Protein AF-0000000076607672 (afdb_homodimer)

Sequence (686 aa):
MKILNREIGEGFKPLIIAEIGINHEGSLSVAKEMVDAAHRAGVEVVKHQTHIVEDEMAPAAKNVIPGNADVSIYEIMERCALNEADELALKDYVESKGMIFISTPFSRAAADRLMRMNVPAFKIGSGECNNYPLLEHISAFGKPVILSTGMNTIESIKKAVAIFEKFKVDYALLHTTNLYPTPNHLVRLGAMTEMASHFPGIPFGLSDHTLTNHACLGAVALGASILERHFTDHKERTGPDIVCSMDEKECKELIEGANIIFEQRGGKKEPAKEEQVTIDFAFATVCSIKEIKKGEKFTMENIWVKRPGTGEILAEKFNEVLGTTAARNIETGEQLSYKDILKMKILNREIGEGFKPLIIAEIGINHEGSLSVAKEMVDAAHRAGVEVVKHQTHIVEDEMAPAAKNVIPGNADVSIYEIMERCALNEADELALKDYVESKGMIFISTPFSRAAADRLMRMNVPAFKIGSGECNNYPLLEHISAFGKPVILSTGMNTIESIKKAVAIFEKFKVDYALLHTTNLYPTPNHLVRLGAMTEMASHFPGIPFGLSDHTLTNHACLGAVALGASILERHFTDHKERTGPDIVCSMDEKECKELIEGANIIFEQRGGKKEPAKEEQVTIDFAFATVCSIKEIKKGEKFTMENIWVKRPGTGEILAEKFNEVLGTTAARNIETGEQLSYKDILK

Structure (mmCIF, N/CA/C/O backbone):
data_AF-0000000076607672-model_v1
#
loop_
_entity.id
_entity.type
_entity.pdbx_description
1 polymer 'N-acetylneuraminate synthase'
#
loop_
_atom_site.group_PDB
_atom_site.id
_atom_site.type_symbol
_atom_site.label_atom_id
_atom_site.label_alt_id
_atom_site.label_comp_id
_atom_site.label_asym_id
_atom_site.label_entity_id
_atom_site.label_seq_id
_atom_site.pdbx_PDB_ins_code
_atom_site.Cartn_x
_atom_site.Cartn_y
_atom_site.Cartn_z
_atom_site.occupancy
_atom_site.B_iso_or_equiv
_atom_site.auth_seq_id
_atom_site.auth_comp_id
_atom_site.auth_asym_id
_atom_site.auth_atom_id
_atom_site.pdbx_PDB_model_num
ATOM 1 N N . MET A 1 1 ? 17.188 -14.32 -1.329 1 95.81 1 MET A N 1
ATOM 2 C CA . MET A 1 1 ? 17.484 -15.266 -2.395 1 95.81 1 MET A CA 1
ATOM 3 C C . MET A 1 1 ? 18.125 -14.562 -3.59 1 95.81 1 MET A C 1
ATOM 5 O O . MET A 1 1 ? 18.109 -13.328 -3.666 1 95.81 1 MET A O 1
ATOM 9 N N . LYS A 1 2 ? 18.656 -15.266 -4.402 1 96.19 2 LYS A N 1
ATOM 10 C CA . LYS A 1 2 ? 19.312 -14.688 -5.566 1 96.19 2 LYS A CA 1
ATOM 11 C C . LYS A 1 2 ? 19 -15.484 -6.832 1 96.19 2 LYS A C 1
ATOM 13 O O . LYS A 1 2 ? 18.984 -16.719 -6.809 1 96.19 2 LYS A O 1
ATOM 18 N N . ILE A 1 3 ? 18.641 -14.812 -7.863 1 98.25 3 ILE A N 1
ATOM 19 C CA . ILE A 1 3 ? 18.516 -15.383 -9.195 1 98.25 3 ILE A CA 1
ATOM 20 C C . ILE A 1 3 ? 19.516 -14.727 -10.133 1 98.25 3 ILE A C 1
ATOM 22 O O . ILE A 1 3 ? 19.391 -13.539 -10.461 1 98.25 3 ILE A O 1
ATOM 26 N N . LEU A 1 4 ? 20.516 -15.461 -10.469 1 97.44 4 LEU A N 1
ATOM 27 C CA . LEU A 1 4 ? 21.672 -14.883 -11.141 1 97.44 4 LEU A CA 1
ATOM 28 C C . LEU A 1 4 ? 22.266 -13.734 -10.328 1 97.44 4 LEU A C 1
ATOM 30 O O . LEU A 1 4 ? 22.656 -13.922 -9.18 1 97.44 4 LEU A O 1
ATOM 34 N N . ASN A 1 5 ? 22.172 -12.555 -10.82 1 95.81 5 ASN A N 1
ATOM 35 C CA . ASN A 1 5 ? 22.766 -11.438 -10.102 1 95.81 5 ASN A CA 1
ATOM 36 C C . ASN A 1 5 ? 21.703 -10.594 -9.406 1 95.81 5 ASN A C 1
ATOM 38 O O . ASN A 1 5 ? 22.016 -9.586 -8.773 1 95.81 5 ASN A O 1
ATOM 42 N N . ARG A 1 6 ? 20.5 -11.039 -9.438 1 97.81 6 ARG A N 1
ATOM 43 C CA . ARG A 1 6 ? 19.422 -10.25 -8.852 1 97.81 6 ARG A CA 1
ATOM 44 C C . ARG A 1 6 ? 19.141 -10.695 -7.418 1 97.81 6 ARG A C 1
ATOM 46 O O . ARG A 1 6 ? 18.547 -11.758 -7.195 1 97.81 6 ARG A O 1
ATOM 53 N N . GLU A 1 7 ? 19.5 -9.797 -6.445 1 98 7 GLU A N 1
ATOM 54 C CA . GLU A 1 7 ? 19.172 -10.047 -5.043 1 98 7 GLU A CA 1
ATOM 55 C C . GLU A 1 7 ? 17.703 -9.742 -4.754 1 98 7 GLU A C 1
ATOM 57 O O . GLU A 1 7 ? 17.172 -8.727 -5.203 1 98 7 GLU A O 1
ATOM 62 N N . ILE A 1 8 ? 17.031 -10.68 -4.094 1 98.44 8 ILE A N 1
ATOM 63 C CA . ILE A 1 8 ? 15.609 -10.547 -3.805 1 98.44 8 ILE A CA 1
ATOM 64 C C . ILE A 1 8 ? 15.375 -10.641 -2.299 1 98.44 8 ILE A C 1
ATOM 66 O O . ILE A 1 8 ? 15.82 -11.594 -1.651 1 98.44 8 ILE A O 1
ATOM 70 N N . GLY A 1 9 ? 14.719 -9.633 -1.728 1 97.69 9 GLY A N 1
ATOM 71 C CA . GLY A 1 9 ? 14.43 -9.586 -0.302 1 97.69 9 GLY A CA 1
ATOM 72 C C . GLY A 1 9 ? 14.148 -8.188 0.205 1 97.69 9 GLY A C 1
ATOM 73 O O . GLY A 1 9 ? 14.055 -7.242 -0.582 1 97.69 9 GLY A O 1
ATOM 74 N N . GLU A 1 10 ? 13.891 -7.93 1.507 1 92.62 10 GLU A N 1
ATOM 75 C CA . GLU A 1 10 ? 13.438 -6.703 2.152 1 92.62 10 GLU A CA 1
ATOM 76 C C . GLU A 1 10 ? 14.352 -5.531 1.821 1 92.62 10 GLU A C 1
ATOM 78 O O . GLU A 1 10 ? 13.891 -4.402 1.638 1 92.62 10 GLU A O 1
ATOM 83 N N . GLY A 1 11 ? 15.578 -5.676 1.57 1 94.44 11 GLY A N 1
ATOM 84 C CA . GLY A 1 11 ? 16.531 -4.594 1.387 1 94.44 11 GLY A CA 1
ATOM 85 C C . GLY A 1 11 ? 16.797 -4.277 -0.072 1 94.44 11 GLY A C 1
ATOM 86 O O . GLY A 1 11 ? 17.625 -3.406 -0.384 1 94.44 11 GLY A O 1
ATOM 87 N N . PHE A 1 12 ? 15.992 -4.887 -0.965 1 98.06 12 PHE A N 1
ATOM 88 C CA . PHE A 1 12 ? 16.203 -4.695 -2.396 1 98.06 12 PHE A CA 1
ATOM 89 C C . PHE A 1 12 ? 14.906 -4.246 -3.07 1 98.06 12 PHE A C 1
ATOM 91 O O . PHE A 1 12 ? 13.812 -4.535 -2.582 1 98.06 12 PHE A O 1
ATOM 98 N N . LYS A 1 13 ? 15.039 -3.506 -4.184 1 98.31 13 LYS A N 1
ATOM 99 C CA . LYS A 1 13 ? 13.875 -3.109 -4.969 1 98.31 13 LYS A CA 1
ATOM 100 C C . LYS A 1 13 ? 13.016 -4.316 -5.332 1 98.31 13 LYS A C 1
ATOM 102 O O . LYS A 1 13 ? 13.539 -5.387 -5.645 1 98.31 13 LYS A O 1
ATOM 107 N N . PRO A 1 14 ? 11.711 -4.145 -5.273 1 98.81 14 PRO A N 1
ATOM 108 C CA . PRO A 1 14 ? 10.852 -5.277 -5.609 1 98.81 14 PRO A CA 1
ATOM 109 C C . PRO A 1 14 ? 11.086 -5.805 -7.023 1 98.81 14 PRO A C 1
ATOM 111 O O . PRO A 1 14 ? 11.312 -5.02 -7.949 1 98.81 14 PRO A O 1
ATOM 114 N N . LEU A 1 15 ? 11.102 -7.086 -7.121 1 98.81 15 LEU A N 1
ATOM 115 C CA . LEU A 1 15 ? 11.195 -7.734 -8.422 1 98.81 15 LEU A CA 1
ATOM 116 C C . LEU A 1 15 ? 9.82 -7.848 -9.078 1 98.81 15 LEU A C 1
ATOM 118 O O . LEU A 1 15 ? 8.898 -8.414 -8.492 1 98.81 15 LEU A O 1
ATOM 122 N N . ILE A 1 16 ? 9.664 -7.285 -10.25 1 98.81 16 ILE A N 1
ATOM 123 C CA . ILE A 1 16 ? 8.438 -7.402 -11.016 1 98.81 16 ILE A CA 1
ATOM 124 C C . ILE A 1 16 ? 8.602 -8.461 -12.109 1 98.81 16 ILE A C 1
ATOM 126 O O . ILE A 1 16 ? 9.5 -8.352 -12.945 1 98.81 16 ILE A O 1
ATOM 130 N N . ILE A 1 17 ? 7.773 -9.461 -12.047 1 98.94 17 ILE A N 1
ATOM 131 C CA . ILE A 1 17 ? 7.809 -10.547 -13.023 1 98.94 17 ILE A CA 1
ATOM 132 C C . ILE A 1 17 ? 6.656 -10.383 -14.008 1 98.94 17 ILE A C 1
ATOM 134 O O . ILE A 1 17 ? 5.488 -10.344 -13.617 1 98.94 17 ILE A O 1
ATOM 138 N N . ALA A 1 18 ? 7 -10.242 -15.289 1 98.94 18 ALA A N 1
ATOM 139 C CA . ALA A 1 18 ? 6.008 -10.258 -16.359 1 98.94 18 ALA A CA 1
ATOM 140 C C . ALA A 1 18 ? 5.707 -11.688 -16.812 1 98.94 18 ALA A C 1
ATOM 142 O O . ALA A 1 18 ? 6.504 -12.305 -17.516 1 98.94 18 ALA A O 1
ATOM 143 N N . GLU A 1 19 ? 4.559 -12.109 -16.453 1 98.81 19 GLU A N 1
ATOM 144 C CA . GLU A 1 19 ? 4.156 -13.461 -16.828 1 98.81 19 GLU A CA 1
ATOM 145 C C . GLU A 1 19 ? 3.439 -13.477 -18.172 1 98.81 19 GLU A C 1
ATOM 147 O O . GLU A 1 19 ? 2.25 -13.164 -18.25 1 98.81 19 GLU A O 1
ATOM 152 N N . ILE A 1 20 ? 4.074 -13.977 -19.141 1 98.56 20 ILE A N 1
ATOM 153 C CA . ILE A 1 20 ? 3.404 -14.047 -20.438 1 98.56 20 ILE A CA 1
ATOM 154 C C . ILE A 1 20 ? 2.551 -15.312 -20.516 1 98.56 20 ILE A C 1
ATOM 156 O O . ILE A 1 20 ? 1.627 -15.398 -21.328 1 98.56 20 ILE A O 1
ATOM 160 N N . GLY A 1 21 ? 2.922 -16.328 -19.609 1 97.44 21 GLY A N 1
ATOM 161 C CA . GLY A 1 21 ? 2.1 -17.516 -19.516 1 97.44 21 GLY A CA 1
ATOM 162 C C . GLY A 1 21 ? 1.766 -18.125 -20.875 1 97.44 21 GLY A C 1
ATOM 163 O O . GLY A 1 21 ? 2.662 -18.438 -21.656 1 97.44 21 GLY A O 1
ATOM 164 N N . ILE A 1 22 ? 0.484 -18.219 -21.156 1 96.88 22 ILE A N 1
ATOM 165 C CA . ILE A 1 22 ? 0.007 -18.828 -22.406 1 96.88 22 ILE A CA 1
ATOM 166 C C . ILE A 1 22 ? -0.641 -17.75 -23.281 1 96.88 22 ILE A C 1
ATOM 168 O O . ILE A 1 22 ? -1.373 -18.078 -24.219 1 96.88 22 ILE A O 1
ATOM 172 N N . ASN A 1 23 ? -0.409 -16.531 -22.969 1 97.69 23 ASN A N 1
ATOM 173 C CA . ASN A 1 23 ? -1.06 -15.43 -23.656 1 97.69 23 ASN A CA 1
ATOM 174 C C . ASN A 1 23 ? -0.655 -15.367 -25.125 1 97.69 23 ASN A C 1
ATOM 176 O O . ASN A 1 23 ? -1.3 -14.688 -25.922 1 97.69 23 ASN A O 1
ATOM 180 N N . HIS A 1 24 ? 0.377 -16.078 -25.531 1 97.94 24 HIS A N 1
ATOM 181 C CA . HIS A 1 24 ? 0.848 -16.125 -26.906 1 97.94 24 HIS A CA 1
ATOM 182 C C . HIS A 1 24 ? 0.057 -17.125 -27.734 1 97.94 24 HIS A C 1
ATOM 184 O O . HIS A 1 24 ? 0.197 -17.188 -28.953 1 97.94 24 HIS A O 1
ATOM 190 N N . GLU A 1 25 ? -0.687 -17.953 -27.109 1 96.5 25 GLU A N 1
ATOM 191 C CA . GLU A 1 25 ? -1.592 -18.906 -27.766 1 96.5 25 GLU A CA 1
ATOM 192 C C . GLU A 1 25 ? -0.831 -19.859 -28.688 1 96.5 25 GLU A C 1
ATOM 194 O O . GLU A 1 25 ? -1.279 -20.141 -29.797 1 96.5 25 GLU A O 1
ATOM 199 N N . GLY A 1 26 ? 0.359 -20.203 -28.328 1 97.31 26 GLY A N 1
ATOM 200 C CA . GLY A 1 26 ? 1.136 -21.188 -29.047 1 97.31 26 GLY A CA 1
ATOM 201 C C . GLY A 1 26 ? 2.014 -20.594 -30.141 1 97.31 26 GLY A C 1
ATOM 202 O O . GLY A 1 26 ? 2.744 -21.312 -30.812 1 97.31 26 GLY A O 1
ATOM 203 N N . SER A 1 27 ? 1.954 -19.297 -30.297 1 98.12 27 SER A N 1
ATOM 204 C CA . SER A 1 27 ? 2.734 -18.625 -31.328 1 98.12 27 SER A CA 1
ATOM 205 C C . SER A 1 27 ? 4.035 -18.062 -30.75 1 98.12 27 SER A C 1
ATOM 207 O O . SER A 1 27 ? 4.012 -17.141 -29.922 1 98.12 27 SER A O 1
ATOM 209 N N . LEU A 1 28 ? 5.164 -18.578 -31.281 1 98.62 28 LEU A N 1
ATOM 210 C CA . LEU A 1 28 ? 6.469 -18.078 -30.875 1 98.62 28 LEU A CA 1
ATOM 211 C C . LEU A 1 28 ? 6.625 -16.609 -31.25 1 98.62 28 LEU A C 1
ATOM 213 O O . LEU A 1 28 ? 7.195 -15.82 -30.5 1 98.62 28 LEU A O 1
ATOM 217 N N . SER A 1 29 ? 6.113 -16.266 -32.438 1 98.69 29 SER A N 1
ATOM 218 C CA . SER A 1 29 ? 6.211 -14.883 -32.875 1 98.69 29 SER A CA 1
ATOM 219 C C . SER A 1 29 ? 5.469 -13.938 -31.938 1 98.69 29 SER A C 1
ATOM 221 O O . SER A 1 29 ? 5.98 -12.867 -31.578 1 98.69 29 SER A O 1
ATOM 223 N N . VAL A 1 30 ? 4.285 -14.32 -31.516 1 98.56 30 VAL A N 1
ATOM 224 C CA . VAL A 1 30 ? 3.494 -13.516 -30.594 1 98.56 30 VAL A CA 1
ATOM 225 C C . VAL A 1 30 ? 4.207 -13.438 -29.234 1 98.56 30 VAL A C 1
ATOM 227 O O . VAL A 1 30 ? 4.254 -12.367 -28.625 1 98.56 30 VAL A O 1
ATOM 230 N N . ALA A 1 31 ? 4.762 -14.539 -28.797 1 98.75 31 ALA A N 1
ATOM 231 C CA . ALA A 1 31 ? 5.516 -14.547 -27.547 1 98.75 31 ALA A CA 1
ATOM 232 C C . ALA A 1 31 ? 6.656 -13.531 -27.594 1 98.75 31 ALA A C 1
ATOM 234 O O . ALA A 1 31 ? 6.883 -12.797 -26.625 1 98.75 31 ALA A O 1
ATOM 235 N N . LYS A 1 32 ? 7.336 -13.523 -28.688 1 98.88 32 LYS A N 1
ATOM 236 C CA . LYS A 1 32 ? 8.461 -12.602 -28.844 1 98.88 32 LYS A CA 1
ATOM 237 C C . LYS A 1 32 ? 7.988 -11.156 -28.844 1 98.88 32 LYS A C 1
ATOM 239 O O . LYS A 1 32 ? 8.68 -10.266 -28.328 1 98.88 32 LYS A O 1
ATOM 244 N N . GLU A 1 33 ? 6.809 -10.875 -29.422 1 98.88 33 GLU A N 1
ATOM 245 C CA . GLU A 1 33 ? 6.234 -9.531 -29.359 1 98.88 33 GLU A CA 1
ATOM 246 C C . GLU A 1 33 ? 5.977 -9.109 -27.922 1 98.88 33 GLU A C 1
ATOM 248 O O . GLU A 1 33 ? 6.215 -7.961 -27.547 1 98.88 33 GLU A O 1
ATOM 253 N N . MET A 1 34 ? 5.48 -10.031 -27.141 1 98.88 34 MET A N 1
ATOM 254 C CA . MET A 1 34 ? 5.234 -9.75 -25.734 1 98.88 34 MET A CA 1
ATOM 255 C C . MET A 1 34 ? 6.543 -9.484 -25 1 98.88 34 MET A C 1
ATOM 257 O O . MET A 1 34 ? 6.605 -8.602 -24.141 1 98.88 34 MET A O 1
ATOM 261 N N . VAL A 1 35 ? 7.559 -10.234 -25.359 1 98.94 35 VAL A N 1
ATOM 262 C CA . VAL A 1 35 ? 8.875 -10.023 -24.766 1 98.94 35 VAL A CA 1
ATOM 263 C C . VAL A 1 35 ? 9.375 -8.617 -25.094 1 98.94 35 VAL A C 1
ATOM 265 O O . VAL A 1 35 ? 9.922 -7.926 -24.234 1 98.94 35 VAL A O 1
ATOM 268 N N . ASP A 1 36 ? 9.188 -8.203 -26.328 1 98.94 36 ASP A N 1
ATOM 269 C CA . ASP A 1 36 ? 9.594 -6.859 -26.734 1 98.94 36 ASP A CA 1
ATOM 270 C C . ASP A 1 36 ? 8.891 -5.793 -25.906 1 98.94 36 ASP A C 1
ATOM 272 O O . ASP A 1 36 ? 9.523 -4.828 -25.469 1 98.94 36 ASP A O 1
ATOM 276 N N . ALA A 1 37 ? 7.613 -5.961 -25.734 1 98.94 37 ALA A N 1
ATOM 277 C CA . ALA A 1 37 ? 6.836 -5.016 -24.938 1 98.94 37 ALA A CA 1
ATOM 278 C C . ALA A 1 37 ? 7.312 -4.996 -23.484 1 98.94 37 ALA A C 1
ATOM 280 O O . ALA A 1 37 ? 7.426 -3.932 -22.875 1 98.94 37 ALA A O 1
ATOM 281 N N . ALA A 1 38 ? 7.559 -6.152 -22.906 1 98.94 38 ALA A N 1
ATOM 282 C CA . ALA A 1 38 ? 8.078 -6.238 -21.547 1 98.94 38 ALA A CA 1
ATOM 283 C C . ALA A 1 38 ? 9.422 -5.523 -21.438 1 98.94 38 ALA A C 1
ATOM 285 O O . ALA A 1 38 ? 9.664 -4.801 -20.469 1 98.94 38 ALA A O 1
ATOM 286 N N . HIS A 1 39 ? 10.258 -5.742 -22.422 1 98.88 39 HIS A N 1
ATOM 287 C CA . HIS A 1 39 ? 11.555 -5.082 -22.438 1 98.88 39 HIS A CA 1
ATOM 288 C C . HIS A 1 39 ? 11.406 -3.566 -22.453 1 98.88 39 HIS A C 1
ATOM 290 O O . HIS A 1 39 ? 12.078 -2.869 -21.688 1 98.88 39 HIS A O 1
ATOM 296 N N . ARG A 1 40 ? 10.5 -3.086 -23.297 1 98.81 40 ARG A N 1
ATOM 297 C CA . ARG A 1 40 ? 10.266 -1.648 -23.391 1 98.81 40 ARG A CA 1
ATOM 298 C C . ARG A 1 40 ? 9.719 -1.099 -22.078 1 98.81 40 ARG A C 1
ATOM 300 O O . ARG A 1 40 ? 10.008 0.039 -21.703 1 98.81 40 ARG A O 1
ATOM 307 N N . ALA A 1 41 ? 9.039 -1.885 -21.328 1 98.75 41 ALA A N 1
ATOM 308 C CA . ALA A 1 41 ? 8.438 -1.468 -20.062 1 98.75 41 ALA A CA 1
ATOM 309 C C . ALA A 1 41 ? 9.484 -1.428 -18.953 1 98.75 41 ALA A C 1
ATOM 311 O O . ALA A 1 41 ? 9.258 -0.834 -17.906 1 98.75 41 ALA A O 1
ATOM 312 N N . GLY A 1 42 ? 10.609 -2.158 -19.109 1 98.69 42 GLY A N 1
ATOM 313 C CA . GLY A 1 42 ? 11.664 -2.174 -18.125 1 98.69 42 GLY A CA 1
ATOM 314 C C . GLY A 1 42 ? 11.664 -3.426 -17.266 1 98.69 42 GLY A C 1
ATOM 315 O O . GLY A 1 42 ? 12.242 -3.441 -16.172 1 98.69 42 GLY A O 1
ATOM 316 N N . VAL A 1 43 ? 11.141 -4.496 -17.75 1 98.62 43 VAL A N 1
ATOM 317 C CA . VAL A 1 43 ? 11 -5.742 -17.016 1 98.62 43 VAL A CA 1
ATOM 318 C C . VAL A 1 43 ? 12.367 -6.418 -16.891 1 98.62 43 VAL A C 1
ATOM 320 O O . VAL A 1 43 ? 13.156 -6.422 -17.828 1 98.62 43 VAL A O 1
ATOM 323 N N . GLU A 1 44 ? 12.602 -7.004 -15.695 1 98.12 44 GLU A N 1
ATOM 324 C CA . GLU A 1 44 ? 13.836 -7.738 -15.453 1 98.12 44 GLU A CA 1
ATOM 325 C C . GLU A 1 44 ? 13.656 -9.227 -15.719 1 98.12 44 GLU A C 1
ATOM 327 O O . GLU A 1 44 ? 14.562 -9.891 -16.219 1 98.12 44 GLU A O 1
ATOM 332 N N . VAL A 1 45 ? 12.461 -9.711 -15.375 1 98.81 45 VAL A N 1
ATOM 333 C CA . VAL A 1 45 ? 12.227 -11.148 -15.461 1 98.81 45 VAL A CA 1
ATOM 334 C C . VAL A 1 45 ? 10.945 -11.422 -16.25 1 98.81 45 VAL A C 1
ATOM 336 O O . VAL A 1 45 ? 9.875 -10.898 -15.906 1 98.81 45 VAL A O 1
ATOM 339 N N . VAL A 1 46 ? 11.031 -12.211 -17.25 1 98.88 46 VAL A N 1
ATOM 340 C CA . VAL A 1 46 ? 9.891 -12.727 -18 1 98.88 46 VAL A CA 1
ATOM 341 C C . VAL A 1 46 ? 9.633 -14.18 -17.609 1 98.88 46 VAL A C 1
ATOM 343 O O . VAL A 1 46 ? 10.562 -14.992 -17.562 1 98.88 46 VAL A O 1
ATOM 346 N N . LYS A 1 47 ? 8.406 -14.414 -17.297 1 98.94 47 LYS A N 1
ATOM 347 C CA . LYS A 1 47 ? 8.047 -15.773 -16.906 1 98.94 47 LYS A CA 1
ATOM 348 C C . LYS A 1 47 ? 7.117 -16.422 -17.922 1 98.94 47 LYS A C 1
ATOM 350 O O . LYS A 1 47 ? 6.156 -15.797 -18.375 1 98.94 47 LYS A O 1
ATOM 355 N N . HIS A 1 48 ? 7.422 -17.594 -18.312 1 98.88 48 HIS A N 1
ATOM 356 C CA . HIS A 1 48 ? 6.629 -18.422 -19.203 1 98.88 48 HIS A CA 1
ATOM 357 C C . HIS A 1 48 ? 5.969 -19.578 -18.438 1 98.88 48 HIS A C 1
ATOM 359 O O . HIS A 1 48 ? 6.094 -19.656 -17.203 1 98.88 48 HIS A O 1
ATOM 365 N N . GLN A 1 49 ? 5.133 -20.344 -19.062 1 98.69 49 GLN A N 1
ATOM 366 C CA . GLN A 1 49 ? 4.582 -21.609 -18.578 1 98.69 49 GLN A CA 1
ATOM 367 C C . GLN A 1 49 ? 4.98 -22.766 -19.5 1 98.69 49 GLN A C 1
ATOM 369 O O . GLN A 1 49 ? 4.75 -22.719 -20.703 1 98.69 49 GLN A O 1
ATOM 374 N N . THR A 1 50 ? 5.578 -23.75 -18.938 1 98.75 50 THR A N 1
ATOM 375 C CA . THR A 1 50 ? 6 -24.922 -19.703 1 98.75 50 THR A CA 1
ATOM 376 C C . THR A 1 50 ? 5.016 -26.062 -19.516 1 98.75 50 THR A C 1
ATOM 378 O O . THR A 1 50 ? 4.973 -26.688 -18.438 1 98.75 50 THR A O 1
ATOM 381 N N . HIS A 1 51 ? 4.332 -26.328 -20.562 1 98.19 51 HIS A N 1
ATOM 382 C CA . HIS A 1 51 ? 3.316 -27.375 -20.531 1 98.19 51 HIS A CA 1
ATOM 383 C C . HIS A 1 51 ? 3.691 -28.531 -21.453 1 98.19 51 HIS A C 1
ATOM 385 O O . HIS A 1 51 ? 3.967 -28.312 -22.641 1 98.19 51 HIS A O 1
ATOM 391 N N . ILE A 1 52 ? 3.779 -29.656 -20.891 1 97.88 52 ILE A N 1
ATOM 392 C CA . ILE A 1 52 ? 3.805 -30.922 -21.625 1 97.88 52 ILE A CA 1
ATOM 393 C C . ILE A 1 52 ? 2.559 -31.734 -21.297 1 97.88 52 ILE A C 1
ATOM 395 O O . ILE A 1 52 ? 2.547 -32.5 -20.312 1 97.88 52 ILE A O 1
ATOM 399 N N . VAL A 1 53 ? 1.574 -31.609 -22.125 1 96.06 53 VAL A N 1
ATOM 400 C CA . VAL A 1 53 ? 0.188 -31.953 -21.812 1 96.06 53 VAL A CA 1
ATOM 401 C C . VAL A 1 53 ? 0.085 -33.406 -21.438 1 96.06 53 VAL A C 1
ATOM 403 O O . VAL A 1 53 ? -0.535 -33.781 -20.422 1 96.06 53 VAL A O 1
ATOM 406 N N . GLU A 1 54 ? 0.757 -34.281 -22.156 1 94.25 54 GLU A N 1
ATOM 407 C CA . GLU A 1 54 ? 0.633 -35.719 -21.938 1 94.25 54 GLU A CA 1
ATOM 408 C C . GLU A 1 54 ? 1.248 -36.156 -20.609 1 94.25 54 GLU A C 1
ATOM 410 O O . GLU A 1 54 ? 0.839 -37.156 -20.016 1 94.25 54 GLU A O 1
ATOM 415 N N . ASP A 1 55 ? 2.188 -35.375 -20.156 1 96.81 55 ASP A N 1
ATOM 416 C CA . ASP A 1 55 ? 2.828 -35.688 -18.875 1 96.81 55 ASP A CA 1
ATOM 417 C C . ASP A 1 55 ? 2.139 -34.938 -17.734 1 96.81 55 ASP A C 1
ATOM 419 O O . ASP A 1 55 ? 2.213 -35.375 -16.578 1 96.81 55 ASP A O 1
ATOM 423 N N . GLU A 1 56 ? 1.485 -33.906 -18.031 1 97.25 56 GLU A N 1
ATOM 424 C CA . GLU A 1 56 ? 0.895 -32.969 -17.078 1 97.25 56 GLU A CA 1
ATOM 425 C C . GLU A 1 56 ? -0.494 -33.438 -16.641 1 97.25 56 GLU A C 1
ATOM 427 O O . GLU A 1 56 ? -0.87 -33.281 -15.477 1 97.25 56 GLU A O 1
ATOM 432 N N . MET A 1 57 ? -1.221 -34.031 -17.594 1 96.62 57 MET A N 1
ATOM 433 C CA . MET A 1 57 ? -2.639 -34.25 -17.328 1 96.62 57 MET A CA 1
ATOM 434 C C . MET A 1 57 ? -3.027 -35.688 -17.625 1 96.62 57 MET A C 1
ATOM 436 O O . MET A 1 57 ? -2.539 -36.281 -18.594 1 96.62 57 MET A O 1
ATOM 440 N N . ALA A 1 58 ? -3.895 -36.219 -16.812 1 95.19 58 ALA A N 1
ATOM 441 C CA . ALA A 1 58 ? -4.578 -37.5 -17.094 1 95.19 58 ALA A CA 1
ATOM 442 C C . ALA A 1 58 ? -5.754 -37.25 -18.047 1 95.19 58 ALA A C 1
ATOM 444 O O . ALA A 1 58 ? -6.234 -36.125 -18.203 1 95.19 58 ALA A O 1
ATOM 445 N N . PRO A 1 59 ? -6.211 -38.344 -18.672 1 94.12 59 PRO A N 1
ATOM 446 C CA . PRO A 1 59 ? -7.34 -38.219 -19.594 1 94.12 59 PRO A CA 1
ATOM 447 C C . PRO A 1 59 ? -8.562 -37.594 -18.953 1 94.12 59 PRO A C 1
ATOM 449 O O . PRO A 1 59 ? -9.328 -36.875 -19.625 1 94.12 59 PRO A O 1
ATOM 452 N N . ALA A 1 60 ? -8.719 -37.688 -17.688 1 92.25 60 ALA A N 1
ATOM 453 C CA . ALA A 1 60 ? -9.852 -37.125 -16.953 1 92.25 60 ALA A CA 1
ATOM 454 C C . ALA A 1 60 ? -9.898 -35.625 -17.109 1 92.25 60 ALA A C 1
ATOM 456 O O . ALA A 1 60 ? -10.961 -35 -16.953 1 92.25 60 ALA A O 1
ATOM 457 N N . ALA A 1 61 ? -8.805 -35 -17.406 1 92.56 61 ALA A N 1
ATOM 458 C CA . ALA A 1 61 ? -8.727 -33.531 -17.547 1 92.56 61 ALA A CA 1
ATOM 459 C C . ALA A 1 61 ? -9.539 -33.062 -18.75 1 92.56 61 ALA A C 1
ATOM 461 O O . ALA A 1 61 ? -9.914 -31.875 -18.812 1 92.56 61 ALA A O 1
ATOM 462 N N . LYS A 1 62 ? -9.766 -33.875 -19.719 1 93.25 62 LYS A N 1
ATOM 463 C CA . LYS A 1 62 ? -10.531 -33.531 -20.922 1 93.25 62 LYS A CA 1
ATOM 464 C C . LYS A 1 62 ? -11.961 -33.125 -20.562 1 93.25 62 LYS A C 1
ATOM 466 O O . LYS A 1 62 ? -12.625 -32.438 -21.344 1 93.25 62 LYS A O 1
ATOM 471 N N . ASN A 1 63 ? -12.367 -33.469 -19.344 1 91.38 63 ASN A N 1
ATOM 472 C CA . ASN A 1 63 ? -13.742 -33.188 -18.922 1 91.38 63 ASN A CA 1
ATOM 473 C C . ASN A 1 63 ? -13.812 -32.031 -17.953 1 91.38 63 ASN A C 1
ATOM 475 O O . ASN A 1 63 ? -14.875 -31.719 -17.406 1 91.38 63 ASN A O 1
ATOM 479 N N . VAL A 1 64 ? -12.734 -31.359 -17.75 1 90.06 64 VAL A N 1
ATOM 480 C CA . VAL A 1 64 ? -12.695 -30.266 -16.781 1 90.06 64 VAL A CA 1
ATOM 481 C C . VAL A 1 64 ? -12.602 -28.922 -17.516 1 90.06 64 VAL A C 1
ATOM 483 O O . VAL A 1 64 ? -11.695 -28.719 -18.328 1 90.06 64 VAL A O 1
ATOM 486 N N . ILE A 1 65 ? -13.539 -28 -17.219 1 88.5 65 ILE A N 1
ATOM 487 C CA . ILE A 1 65 ? -13.578 -26.672 -17.812 1 88.5 65 ILE A CA 1
ATOM 488 C C . ILE A 1 65 ? -13.188 -25.641 -16.766 1 88.5 65 ILE A C 1
ATOM 490 O O . ILE A 1 65 ? -13.852 -25.484 -15.742 1 88.5 65 ILE A O 1
ATOM 494 N N . PRO A 1 66 ? -12.109 -24.906 -17.047 1 86.75 66 PRO A N 1
ATOM 495 C CA . PRO A 1 66 ? -11.695 -23.891 -16.094 1 86.75 66 PRO A CA 1
ATOM 496 C C . PRO A 1 66 ? -12.656 -22.703 -16.031 1 86.75 66 PRO A C 1
ATOM 498 O O . PRO A 1 66 ? -13.492 -22.547 -16.922 1 86.75 66 PRO A O 1
ATOM 501 N N . GLY A 1 67 ? -12.562 -21.938 -14.969 1 82.19 67 GLY A N 1
ATOM 502 C CA . GLY A 1 67 ? -13.492 -20.844 -14.711 1 82.19 67 GLY A CA 1
ATOM 503 C C . GLY A 1 67 ? -13.383 -19.719 -15.719 1 82.19 67 GLY A C 1
ATOM 504 O O . GLY A 1 67 ? -14.328 -18.953 -15.898 1 82.19 67 GLY A O 1
ATOM 505 N N . ASN A 1 68 ? -12.32 -19.594 -16.406 1 84.69 68 ASN A N 1
ATOM 506 C CA . ASN A 1 68 ? -12.078 -18.453 -17.297 1 84.69 68 ASN A CA 1
ATOM 507 C C . ASN A 1 68 ? -12.102 -18.875 -18.766 1 84.69 68 ASN A C 1
ATOM 509 O O . ASN A 1 68 ? -11.562 -18.172 -19.609 1 84.69 68 ASN A O 1
ATOM 513 N N . ALA A 1 69 ? -12.703 -20.047 -19.062 1 86.75 69 ALA A N 1
ATOM 514 C CA . ALA A 1 69 ? -12.75 -20.516 -20.438 1 86.75 69 ALA A CA 1
ATOM 515 C C . ALA A 1 69 ? -14.023 -21.328 -20.688 1 86.75 69 ALA A C 1
ATOM 517 O O . ALA A 1 69 ? -14.781 -21.609 -19.766 1 86.75 69 ALA A O 1
ATOM 518 N N . ASP A 1 70 ? -14.273 -21.656 -22.016 1 88.5 70 ASP A N 1
ATOM 519 C CA . ASP A 1 70 ? -15.469 -22.406 -22.391 1 88.5 70 ASP A CA 1
ATOM 520 C C . ASP A 1 70 ? -15.109 -23.781 -22.938 1 88.5 70 ASP A C 1
ATOM 522 O O . ASP A 1 70 ? -15.977 -24.531 -23.391 1 88.5 70 ASP A O 1
ATOM 526 N N . VAL A 1 71 ? -13.828 -24.047 -22.953 1 89.94 71 VAL A N 1
ATOM 527 C CA . VAL A 1 71 ? -13.352 -25.344 -23.422 1 89.94 71 VAL A CA 1
ATOM 528 C C . VAL A 1 71 ? -12.516 -26.016 -22.328 1 89.94 71 VAL A C 1
ATOM 530 O O . VAL A 1 71 ? -12.141 -25.359 -21.359 1 89.94 71 VAL A O 1
ATOM 533 N N . SER A 1 72 ? -12.227 -27.297 -22.578 1 90.31 72 SER A N 1
ATOM 534 C CA . SER A 1 72 ? -11.516 -28.016 -21.531 1 90.31 72 SER A CA 1
ATOM 535 C C . SER A 1 72 ? -10.102 -27.484 -21.344 1 90.31 72 SER A C 1
ATOM 537 O O . SER A 1 72 ? -9.516 -26.938 -22.281 1 90.31 72 SER A O 1
ATOM 539 N N . ILE A 1 73 ? -9.609 -27.656 -20.172 1 91.44 73 ILE A N 1
ATOM 540 C CA . ILE A 1 73 ? -8.25 -27.219 -19.859 1 91.44 73 ILE A CA 1
ATOM 541 C C . ILE A 1 73 ? -7.254 -27.984 -20.734 1 91.44 73 ILE A C 1
ATOM 543 O O . ILE A 1 73 ? -6.23 -27.438 -21.156 1 91.44 73 ILE A O 1
ATOM 547 N N . TYR A 1 74 ? -7.543 -29.172 -21.031 1 91.94 74 TYR A N 1
ATOM 548 C CA . TYR A 1 74 ? -6.684 -30 -21.875 1 91.94 74 TYR A CA 1
ATOM 549 C C . TYR A 1 74 ? -6.535 -29.375 -23.266 1 91.94 74 TYR A C 1
ATOM 551 O O . TYR A 1 74 ? -5.418 -29.25 -23.766 1 91.94 74 TYR A O 1
ATOM 559 N N . GLU A 1 75 ? -7.582 -28.984 -23.844 1 91.88 75 GLU A N 1
ATOM 560 C CA . GLU A 1 75 ? -7.59 -28.375 -25.172 1 91.88 75 GLU A CA 1
ATOM 561 C C . GLU A 1 75 ? -6.855 -27.031 -25.172 1 91.88 75 GLU A C 1
ATOM 563 O O . GLU A 1 75 ? -6.117 -26.734 -26.109 1 91.88 75 GLU A O 1
ATOM 568 N N . ILE A 1 76 ? -7.047 -26.312 -24.172 1 92.25 76 ILE A N 1
ATOM 569 C CA . ILE A 1 76 ? -6.391 -25.016 -24.047 1 92.25 76 ILE A CA 1
ATOM 570 C C . ILE A 1 76 ? -4.875 -25.203 -24.031 1 92.25 76 ILE A C 1
ATOM 572 O O . ILE A 1 76 ? -4.156 -24.547 -24.797 1 92.25 76 ILE A O 1
ATOM 576 N N . MET A 1 77 ? -4.418 -26.125 -23.219 1 93.44 77 MET A N 1
ATOM 577 C CA . MET A 1 77 ? -2.98 -26.312 -23.047 1 93.44 77 MET A CA 1
ATOM 578 C C . MET A 1 77 ? -2.359 -26.922 -24.312 1 93.44 77 MET A C 1
ATOM 580 O O . MET A 1 77 ? -1.235 -26.578 -24.672 1 93.44 77 MET A O 1
ATOM 584 N N . GLU A 1 78 ? -3.133 -27.766 -24.906 1 93.12 78 GLU A N 1
ATOM 585 C CA . GLU A 1 78 ? -2.643 -28.359 -26.156 1 93.12 78 GLU A CA 1
ATOM 586 C C . GLU A 1 78 ? -2.447 -27.281 -27.219 1 93.12 78 GLU A C 1
ATOM 588 O O . GLU A 1 78 ? -1.458 -27.312 -27.953 1 93.12 78 GLU A O 1
ATOM 593 N N . ARG A 1 79 ? -3.299 -26.375 -27.297 1 92.56 79 ARG A N 1
ATOM 594 C CA . ARG A 1 79 ? -3.264 -25.312 -28.297 1 92.56 79 ARG A CA 1
ATOM 595 C C . ARG A 1 79 ? -2.176 -24.297 -27.969 1 92.56 79 ARG A C 1
ATOM 597 O O . ARG A 1 79 ? -1.492 -23.797 -28.859 1 92.56 79 ARG A O 1
ATOM 604 N N . CYS A 1 80 ? -1.924 -24.062 -26.703 1 94.75 80 CYS A N 1
ATOM 605 C CA . CYS A 1 80 ? -1.129 -22.906 -26.297 1 94.75 80 CYS A CA 1
ATOM 606 C C . CYS A 1 80 ? 0.308 -23.312 -25.984 1 94.75 80 CYS A C 1
ATOM 608 O O . CYS A 1 80 ? 1.198 -22.469 -25.922 1 94.75 80 CYS A O 1
ATOM 610 N N . ALA A 1 81 ? 0.584 -24.594 -25.812 1 96.5 81 ALA A N 1
ATOM 611 C CA . ALA A 1 81 ? 1.91 -25.047 -25.406 1 96.5 81 ALA A CA 1
ATOM 612 C C . ALA A 1 81 ? 2.926 -24.859 -26.531 1 96.5 81 ALA A C 1
ATOM 614 O O . ALA A 1 81 ? 2.645 -25.188 -27.688 1 96.5 81 ALA A O 1
ATOM 615 N N . LEU A 1 82 ? 4.086 -24.344 -26.172 1 97.94 82 LEU A N 1
ATOM 616 C CA . LEU A 1 82 ? 5.215 -24.328 -27.094 1 97.94 82 LEU A CA 1
ATOM 617 C C . LEU A 1 82 ? 6.004 -25.641 -27.016 1 97.94 82 LEU A C 1
ATOM 619 O O . LEU A 1 82 ? 6.195 -26.172 -25.922 1 97.94 82 LEU A O 1
ATOM 623 N N . ASN A 1 83 ? 6.477 -26.078 -28.156 1 97.75 83 ASN A N 1
ATOM 624 C CA . ASN A 1 83 ? 7.395 -27.219 -28.094 1 97.75 83 ASN A CA 1
ATOM 625 C C . ASN A 1 83 ? 8.766 -26.797 -27.562 1 97.75 83 ASN A C 1
ATOM 627 O O . ASN A 1 83 ? 9.016 -25.609 -27.344 1 97.75 83 ASN A O 1
ATOM 631 N N . GLU A 1 84 ? 9.594 -27.766 -27.297 1 98.38 84 GLU A N 1
ATOM 632 C CA . GLU A 1 84 ? 10.867 -27.5 -26.625 1 98.38 84 GLU A CA 1
ATOM 633 C C . GLU A 1 84 ? 11.734 -26.562 -27.453 1 98.38 84 GLU A C 1
ATOM 635 O O . GLU A 1 84 ? 12.367 -25.656 -26.906 1 98.38 84 GLU A O 1
ATOM 640 N N . ALA A 1 85 ? 11.781 -26.75 -28.75 1 98.56 85 ALA A N 1
ATOM 641 C CA . ALA A 1 85 ? 12.586 -25.906 -29.625 1 98.56 85 ALA A CA 1
ATOM 642 C C . ALA A 1 85 ? 12.117 -24.453 -29.562 1 98.56 85 ALA A C 1
ATOM 644 O O . ALA A 1 85 ? 12.93 -23.531 -29.484 1 98.56 85 ALA A O 1
ATOM 645 N N . ASP A 1 86 ? 10.82 -24.266 -29.656 1 98.69 86 ASP A N 1
ATOM 646 C CA . ASP A 1 86 ? 10.25 -22.922 -29.625 1 98.69 86 ASP A CA 1
ATOM 647 C C . ASP A 1 86 ? 10.469 -22.266 -28.25 1 98.69 86 ASP A C 1
ATOM 649 O O . ASP A 1 86 ? 10.75 -21.062 -28.172 1 98.69 86 ASP A O 1
ATOM 653 N N . GLU A 1 87 ? 10.312 -23.031 -27.234 1 98.81 87 GLU A N 1
ATOM 654 C CA . GLU A 1 87 ? 10.523 -22.469 -25.891 1 98.81 87 GLU A CA 1
ATOM 655 C C . GLU A 1 87 ? 11.984 -22.078 -25.688 1 98.81 87 GLU A C 1
ATOM 657 O O . GLU A 1 87 ? 12.273 -21.047 -25.078 1 98.81 87 GLU A O 1
ATOM 662 N N . LEU A 1 88 ? 12.867 -22.938 -26.141 1 98.81 88 LEU A N 1
ATOM 663 C CA . LEU A 1 88 ? 14.281 -22.594 -26.078 1 98.81 88 LEU A CA 1
ATOM 664 C C . LEU A 1 88 ? 14.57 -21.312 -26.844 1 98.81 88 LEU A C 1
ATOM 666 O O . LEU A 1 88 ? 15.32 -20.453 -26.375 1 98.81 88 LEU A O 1
ATOM 670 N N . ALA A 1 89 ? 13.969 -21.203 -28.031 1 98.88 89 ALA A N 1
ATOM 671 C CA . ALA A 1 89 ? 14.133 -20 -28.828 1 98.88 89 ALA A CA 1
ATOM 672 C C . ALA A 1 89 ? 13.602 -18.781 -28.078 1 98.88 89 ALA A C 1
ATOM 674 O O . ALA A 1 89 ? 14.18 -17.688 -28.156 1 98.88 89 ALA A O 1
ATOM 675 N N . LEU A 1 90 ? 12.492 -18.938 -27.422 1 98.88 90 LEU A N 1
ATOM 676 C CA . LEU A 1 90 ? 11.922 -17.859 -26.609 1 98.88 90 LEU A CA 1
ATOM 677 C C . LEU A 1 90 ? 12.875 -17.453 -25.5 1 98.88 90 LEU A C 1
ATOM 679 O O . LEU A 1 90 ? 13.117 -16.266 -25.281 1 98.88 90 LEU A O 1
ATOM 683 N N . LYS A 1 91 ? 13.383 -18.438 -24.75 1 98.94 91 LYS A N 1
ATOM 684 C CA . LYS A 1 91 ? 14.344 -18.156 -23.688 1 98.94 91 LYS A CA 1
ATOM 685 C C . LYS A 1 91 ? 15.539 -17.359 -24.219 1 98.94 91 LYS A C 1
ATOM 687 O O . LYS A 1 91 ? 15.953 -16.375 -23.625 1 98.94 91 LYS A O 1
ATOM 692 N N . ASP A 1 92 ? 16.094 -17.859 -25.328 1 98.88 92 ASP A N 1
ATOM 693 C CA . ASP A 1 92 ? 17.25 -17.203 -25.938 1 98.88 92 ASP A CA 1
ATOM 694 C C . ASP A 1 92 ? 16.922 -15.758 -26.312 1 98.88 92 ASP A C 1
ATOM 696 O O . ASP A 1 92 ? 17.766 -14.867 -26.156 1 98.88 92 ASP A O 1
ATOM 700 N N . TYR A 1 93 ? 15.711 -15.57 -26.797 1 98.88 93 TYR A N 1
ATOM 701 C CA . TYR A 1 93 ? 15.281 -14.227 -27.188 1 98.88 93 TYR A CA 1
ATOM 702 C C . TYR A 1 93 ? 15.188 -13.312 -25.984 1 98.88 93 TYR A C 1
ATOM 704 O O . TYR A 1 93 ? 15.672 -12.18 -26.016 1 98.88 93 TYR A O 1
ATOM 712 N N . VAL A 1 94 ? 14.609 -13.766 -24.906 1 98.88 94 VAL A N 1
ATOM 713 C CA . VAL A 1 94 ? 14.508 -13.008 -23.672 1 98.88 94 VAL A CA 1
ATOM 714 C C . VAL A 1 94 ? 15.898 -12.617 -23.188 1 98.88 94 VAL A C 1
ATOM 716 O O . VAL A 1 94 ? 16.141 -11.453 -22.844 1 98.88 94 VAL A O 1
ATOM 719 N N . GLU A 1 95 ? 16.781 -13.562 -23.219 1 98.81 95 GLU A N 1
ATOM 720 C CA . GLU A 1 95 ? 18.141 -13.344 -22.719 1 98.81 95 GLU A CA 1
ATOM 721 C C . GLU A 1 95 ? 18.922 -12.414 -23.625 1 98.81 95 GLU A C 1
ATOM 723 O O . GLU A 1 95 ? 19.781 -11.656 -23.172 1 98.81 95 GLU A O 1
ATOM 728 N N . SER A 1 96 ? 18.641 -12.531 -24.891 1 98.81 96 SER A N 1
ATOM 729 C CA . SER A 1 96 ? 19.312 -11.648 -25.844 1 98.81 96 SER A CA 1
ATOM 730 C C . SER A 1 96 ? 18.969 -10.188 -25.578 1 98.81 96 SER A C 1
ATOM 732 O O . SER A 1 96 ? 19.703 -9.281 -25.984 1 98.81 96 SER A O 1
ATOM 734 N N . LYS A 1 97 ? 17.828 -9.945 -24.938 1 98.56 97 LYS A N 1
ATOM 735 C CA . LYS A 1 97 ? 17.391 -8.594 -24.594 1 98.56 97 LYS A CA 1
ATOM 736 C C . LYS A 1 97 ? 17.922 -8.18 -23.234 1 98.56 97 LYS A C 1
ATOM 738 O O . LYS A 1 97 ? 17.578 -7.098 -22.734 1 98.56 97 LYS A O 1
ATOM 743 N N . GLY A 1 98 ? 18.656 -9.016 -22.547 1 98.38 98 GLY A N 1
ATOM 744 C CA . GLY A 1 98 ? 19.25 -8.711 -21.266 1 98.38 98 GLY A CA 1
ATOM 745 C C . GLY A 1 98 ? 18.344 -9.031 -20.094 1 98.38 98 GLY A C 1
ATOM 746 O O . GLY A 1 98 ? 18.625 -8.664 -18.953 1 98.38 98 GLY A O 1
ATOM 747 N N . MET A 1 99 ? 17.25 -9.688 -20.344 1 98.81 99 MET A N 1
ATOM 748 C CA . MET A 1 99 ? 16.297 -10.055 -19.281 1 98.81 99 MET A CA 1
ATOM 749 C C . MET A 1 99 ? 16.531 -11.5 -18.828 1 98.81 99 MET A C 1
ATOM 751 O O . MET A 1 99 ? 17.266 -12.242 -19.484 1 98.81 99 MET A O 1
ATOM 755 N N . ILE A 1 100 ? 15.977 -11.82 -17.703 1 98.88 100 ILE A N 1
ATOM 756 C CA . ILE A 1 100 ? 16.047 -13.172 -17.156 1 98.88 100 ILE A CA 1
ATOM 757 C C . ILE A 1 100 ? 14.805 -13.961 -17.547 1 98.88 100 ILE A C 1
ATOM 759 O O . ILE A 1 100 ? 13.68 -13.453 -17.453 1 98.88 100 ILE A O 1
ATOM 763 N N . PHE A 1 101 ? 15 -15.172 -18.016 1 98.88 101 PHE A N 1
ATOM 764 C CA . PHE A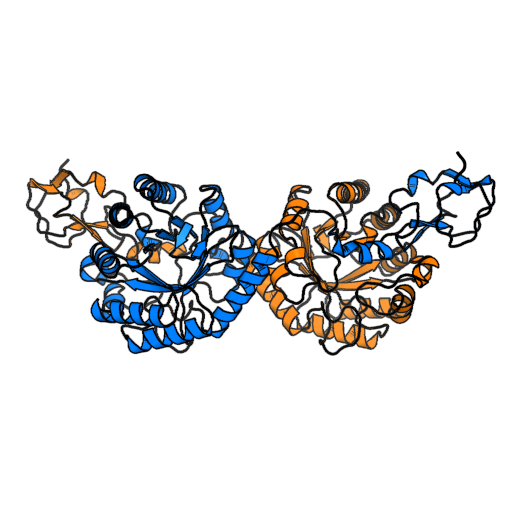 1 101 ? 13.906 -16.078 -18.359 1 98.88 101 PHE A CA 1
ATOM 765 C C . PHE A 1 101 ? 13.719 -17.125 -17.266 1 98.88 101 PHE A C 1
ATOM 767 O O . PHE A 1 101 ? 14.672 -17.781 -16.859 1 98.88 101 PHE A O 1
ATOM 774 N N . ILE A 1 102 ? 12.477 -17.203 -16.766 1 98.88 102 ILE A N 1
ATOM 775 C CA . ILE A 1 102 ? 12.094 -18.328 -15.922 1 98.88 102 ILE A CA 1
ATOM 776 C C . ILE A 1 102 ? 10.766 -18.906 -16.406 1 98.88 102 ILE A C 1
ATOM 778 O O . ILE A 1 102 ? 10.086 -18.312 -17.25 1 98.88 102 ILE A O 1
ATOM 782 N N . SER A 1 103 ? 10.422 -20.031 -15.875 1 98.94 103 SER A N 1
ATOM 783 C CA . SER A 1 103 ? 9.172 -20.656 -16.297 1 98.94 103 SER A CA 1
ATOM 784 C C . SER A 1 103 ? 8.609 -21.562 -15.195 1 98.94 103 SER A C 1
ATOM 786 O O . SER A 1 103 ? 9.305 -21.875 -14.227 1 98.94 103 SER A O 1
ATOM 788 N N . THR A 1 104 ? 7.375 -21.891 -15.32 1 98.88 104 THR A N 1
ATOM 789 C CA . THR A 1 104 ? 6.68 -22.812 -14.43 1 98.88 104 THR A CA 1
ATOM 790 C C . THR A 1 104 ? 6.512 -24.172 -15.078 1 98.88 104 THR A C 1
ATOM 792 O O . THR A 1 104 ? 5.824 -24.312 -16.094 1 98.88 104 THR A O 1
ATOM 795 N N . PRO A 1 105 ? 7.125 -25.203 -14.539 1 98.81 105 PRO A N 1
ATOM 796 C CA . PRO A 1 105 ? 6.805 -26.562 -14.969 1 98.81 105 PRO A CA 1
ATOM 797 C C . PRO A 1 105 ? 5.559 -27.125 -14.289 1 98.81 105 PRO A C 1
ATOM 799 O O . PRO A 1 105 ? 5.406 -26.984 -13.07 1 98.81 105 PRO A O 1
ATOM 802 N N . PHE A 1 106 ? 4.738 -27.797 -15.07 1 98.38 106 PHE A N 1
ATOM 803 C CA . PHE A 1 106 ? 3.508 -28.359 -14.516 1 98.38 106 PHE A CA 1
ATOM 804 C C . PHE A 1 106 ? 3.549 -29.875 -14.523 1 98.38 106 PHE A C 1
ATOM 806 O O . PHE A 1 106 ? 2.516 -30.531 -14.375 1 98.38 106 PHE A O 1
ATOM 813 N N . SER A 1 107 ? 4.723 -30.453 -14.812 1 98.19 107 SER A N 1
ATOM 814 C CA . SER A 1 107 ? 4.957 -31.906 -14.828 1 98.19 107 SER A CA 1
ATOM 815 C C . SER A 1 107 ? 6.434 -32.219 -14.641 1 98.19 107 SER A C 1
ATOM 817 O O . SER A 1 107 ? 7.277 -31.328 -14.656 1 98.19 107 SER A O 1
ATOM 819 N N . ARG A 1 108 ? 6.727 -33.438 -14.398 1 97.38 108 ARG A N 1
ATOM 820 C CA . ARG A 1 108 ? 8.109 -33.875 -14.305 1 97.38 108 ARG A CA 1
ATOM 821 C C . ARG A 1 108 ? 8.867 -33.625 -15.602 1 97.38 108 ARG A C 1
ATOM 823 O O . ARG A 1 108 ? 9.992 -33.125 -15.586 1 97.38 108 ARG A O 1
ATOM 830 N N . ALA A 1 109 ? 8.195 -34 -16.672 1 98.19 109 ALA A N 1
ATOM 831 C CA . ALA A 1 109 ? 8.82 -33.781 -17.984 1 98.19 109 ALA A CA 1
ATOM 832 C C . ALA A 1 109 ? 9.102 -32.312 -18.25 1 98.19 109 ALA A C 1
ATOM 834 O O . ALA A 1 109 ? 10.125 -31.969 -18.828 1 98.19 109 ALA A O 1
ATOM 835 N N . ALA A 1 110 ? 8.195 -31.469 -17.875 1 98.81 110 ALA A N 1
ATOM 836 C CA . ALA A 1 110 ? 8.383 -30.031 -18.047 1 98.81 110 ALA A CA 1
ATOM 837 C C . ALA A 1 110 ? 9.555 -29.531 -17.203 1 98.81 110 ALA A C 1
ATOM 839 O O . ALA A 1 110 ? 10.344 -28.703 -17.672 1 98.81 110 ALA A O 1
ATOM 840 N N . ALA A 1 111 ? 9.68 -30.016 -15.977 1 98.88 111 ALA A N 1
ATOM 841 C CA . ALA A 1 111 ? 10.805 -29.656 -15.109 1 98.88 111 ALA A CA 1
ATOM 842 C C . ALA A 1 111 ? 12.125 -30.094 -15.727 1 98.88 111 ALA A C 1
ATOM 844 O O . ALA A 1 111 ? 13.094 -29.328 -15.742 1 98.88 111 ALA A O 1
ATOM 845 N N . ASP A 1 112 ? 12.133 -31.297 -16.25 1 98.81 112 ASP A N 1
ATOM 846 C CA . ASP A 1 112 ? 13.328 -31.812 -16.906 1 98.81 112 ASP A CA 1
ATOM 847 C C . ASP A 1 112 ? 13.703 -30.969 -18.109 1 98.81 112 ASP A C 1
ATOM 849 O O . ASP A 1 112 ? 14.883 -30.703 -18.344 1 98.81 112 ASP A O 1
ATOM 853 N N . ARG A 1 113 ? 12.695 -30.594 -18.875 1 98.81 113 ARG A N 1
ATOM 854 C CA . ARG A 1 113 ? 12.938 -29.719 -20.031 1 98.81 113 ARG A CA 1
ATOM 855 C C . ARG A 1 113 ? 13.594 -28.406 -19.594 1 98.81 113 ARG A C 1
ATOM 857 O O . ARG A 1 113 ? 14.578 -27.984 -20.203 1 98.81 113 ARG A O 1
ATOM 864 N N . LEU A 1 114 ? 13.047 -27.797 -18.578 1 98.88 114 LEU A N 1
ATOM 865 C CA . LEU A 1 114 ? 13.57 -26.516 -18.109 1 98.88 114 LEU A CA 1
ATOM 866 C C . LEU A 1 114 ? 15 -26.672 -17.594 1 98.88 114 LEU A C 1
ATOM 868 O O . LEU A 1 114 ? 15.82 -25.766 -17.734 1 98.88 114 LEU A O 1
ATOM 872 N N . MET A 1 115 ? 15.297 -27.812 -16.984 1 98.69 115 MET A N 1
ATOM 873 C CA . MET A 1 115 ? 16.656 -28.078 -16.547 1 98.69 115 MET A CA 1
ATOM 874 C C . MET A 1 115 ? 17.594 -28.203 -17.734 1 98.69 115 MET A C 1
ATOM 876 O O . MET A 1 115 ? 18.719 -27.688 -17.719 1 98.69 115 MET A O 1
ATOM 880 N N . ARG A 1 116 ? 17.109 -28.922 -18.781 1 98.56 116 ARG A N 1
ATOM 881 C CA . ARG A 1 116 ? 17.922 -29.047 -20 1 98.56 116 ARG A CA 1
ATOM 882 C C . ARG A 1 116 ? 18.156 -27.672 -20.625 1 98.56 116 ARG A C 1
ATOM 884 O O . ARG A 1 116 ? 19.219 -27.422 -21.203 1 98.56 116 ARG A O 1
ATOM 891 N N . MET A 1 117 ? 17.188 -26.812 -20.453 1 98.62 117 MET A N 1
ATOM 892 C CA . MET A 1 117 ? 17.297 -25.453 -20.969 1 98.62 117 MET A CA 1
ATOM 893 C C . MET A 1 117 ? 18.172 -24.594 -20.078 1 98.62 117 MET A C 1
ATOM 895 O O . MET A 1 117 ? 18.5 -23.453 -20.406 1 98.62 117 MET A O 1
ATOM 899 N N . ASN A 1 118 ? 18.516 -25.062 -18.875 1 98.38 118 ASN A N 1
ATOM 900 C CA . ASN A 1 118 ? 19.391 -24.406 -17.891 1 98.38 118 ASN A CA 1
ATOM 901 C C . ASN A 1 118 ? 18.797 -23.094 -17.406 1 98.38 118 ASN A C 1
ATOM 903 O O . ASN A 1 118 ? 19.484 -22.062 -17.391 1 98.38 118 ASN A O 1
ATOM 907 N N . VAL A 1 119 ? 17.562 -23.109 -17.094 1 98.75 119 VAL A N 1
ATOM 908 C CA . VAL A 1 119 ? 16.938 -21.922 -16.5 1 98.75 119 VAL A CA 1
ATOM 909 C C . VAL A 1 119 ? 17.609 -21.609 -15.164 1 98.75 119 VAL A C 1
ATOM 911 O O . VAL A 1 119 ? 18.062 -22.5 -14.453 1 98.75 119 VAL A O 1
ATOM 914 N N . PRO A 1 120 ? 17.703 -20.344 -14.781 1 98.69 120 PRO A N 1
ATOM 915 C CA . PRO A 1 120 ? 18.422 -19.969 -13.555 1 98.69 120 PRO A CA 1
ATOM 916 C C . PRO A 1 120 ? 17.594 -20.219 -12.297 1 98.69 120 PRO A C 1
ATOM 918 O O . PRO A 1 120 ? 18.156 -20.25 -11.195 1 98.69 120 PRO A O 1
ATOM 921 N N . ALA A 1 121 ? 16.281 -20.391 -12.438 1 98.88 121 ALA A N 1
ATOM 922 C CA . ALA A 1 121 ? 15.352 -20.609 -11.336 1 98.88 121 ALA A CA 1
ATOM 923 C C . ALA A 1 121 ? 14.031 -21.172 -11.836 1 98.88 121 ALA A C 1
ATOM 925 O O . ALA A 1 121 ? 13.758 -21.156 -13.039 1 98.88 121 ALA A O 1
ATOM 926 N N . PHE A 1 122 ? 13.242 -21.719 -10.883 1 98.88 122 PHE A N 1
ATOM 927 C CA . PHE A 1 122 ? 11.922 -22.234 -11.195 1 98.88 122 PHE A CA 1
ATOM 928 C C . PHE A 1 122 ? 10.828 -21.406 -10.531 1 98.88 122 PHE A C 1
ATOM 930 O O . PHE A 1 122 ? 10.977 -20.984 -9.383 1 98.88 122 PHE A O 1
ATOM 937 N N . LYS A 1 123 ? 9.852 -21.109 -11.297 1 98.88 123 LYS A N 1
ATOM 938 C CA . LYS A 1 123 ? 8.57 -20.734 -10.695 1 98.88 123 LYS A CA 1
ATOM 939 C C . LYS A 1 123 ? 7.668 -21.953 -10.523 1 98.88 123 LYS A C 1
ATOM 941 O O . LYS A 1 123 ? 7.562 -22.781 -11.43 1 98.88 123 LYS A O 1
ATOM 946 N N . ILE A 1 124 ? 7.035 -22.078 -9.375 1 98.88 124 ILE A N 1
ATOM 947 C CA . ILE A 1 124 ? 6.059 -23.141 -9.148 1 98.88 124 ILE A CA 1
ATOM 948 C C . ILE A 1 124 ? 4.695 -22.516 -8.836 1 98.88 124 ILE A C 1
ATOM 950 O O . ILE A 1 124 ? 4.578 -21.672 -7.953 1 98.88 124 ILE A O 1
ATOM 954 N N . GLY A 1 125 ? 3.705 -22.922 -9.57 1 98.62 125 GLY A N 1
ATOM 955 C CA . GLY A 1 125 ? 2.373 -22.359 -9.414 1 98.62 125 GLY A CA 1
ATOM 956 C C . GLY A 1 125 ? 1.652 -22.875 -8.18 1 98.62 125 GLY A C 1
ATOM 957 O O . GLY A 1 125 ? 2.018 -23.906 -7.625 1 98.62 125 GLY A O 1
ATOM 958 N N . SER A 1 126 ? 0.608 -22.203 -7.871 1 98.75 126 SER A N 1
ATOM 959 C CA . SER A 1 126 ? -0.18 -22.531 -6.688 1 98.75 126 SER A CA 1
ATOM 960 C C . SER A 1 126 ? -0.74 -23.938 -6.777 1 98.75 126 SER A C 1
ATOM 962 O O . SER A 1 126 ? -0.886 -24.625 -5.758 1 98.75 126 SER A O 1
ATOM 964 N N . GLY A 1 127 ? -1.099 -24.344 -7.965 1 98.12 127 GLY A N 1
ATOM 965 C CA . GLY A 1 127 ? -1.661 -25.672 -8.164 1 98.12 127 GLY A CA 1
ATOM 966 C C . GLY A 1 127 ? -0.7 -26.797 -7.805 1 98.12 127 GLY A C 1
ATOM 967 O O . GLY A 1 127 ? -1.125 -27.891 -7.461 1 98.12 127 GLY A O 1
ATOM 968 N N . GLU A 1 128 ? 0.555 -26.516 -7.887 1 98.56 128 GLU A N 1
ATOM 969 C CA . GLU A 1 128 ? 1.578 -27.516 -7.621 1 98.56 128 GLU A CA 1
ATOM 970 C C . GLU A 1 128 ? 2.121 -27.391 -6.199 1 98.56 128 GLU A C 1
ATOM 972 O O . GLU A 1 128 ? 2.965 -28.188 -5.781 1 98.56 128 GLU A O 1
ATOM 977 N N . CYS A 1 129 ? 1.635 -26.422 -5.445 1 98.69 129 CYS A N 1
ATOM 978 C CA . CYS A 1 129 ? 2.158 -26.156 -4.113 1 98.69 129 CYS A CA 1
ATOM 979 C C . CYS A 1 129 ? 2.068 -27.391 -3.23 1 98.69 129 CYS A C 1
ATOM 981 O O . CYS A 1 129 ? 2.98 -27.672 -2.451 1 98.69 129 CYS A O 1
ATOM 983 N N . ASN A 1 130 ? 0.94 -28.156 -3.357 1 98.19 130 ASN A N 1
ATOM 984 C CA . ASN A 1 130 ? 0.771 -29.344 -2.537 1 98.19 130 ASN A CA 1
ATOM 985 C C . ASN A 1 130 ? 1.119 -30.609 -3.311 1 98.19 130 ASN A C 1
ATOM 987 O O . ASN A 1 130 ? 0.748 -31.719 -2.902 1 98.19 130 ASN A O 1
ATOM 991 N N . ASN A 1 131 ? 1.711 -30.422 -4.5 1 98.56 131 ASN A N 1
ATOM 992 C CA . ASN A 1 131 ? 2.254 -31.516 -5.285 1 98.56 131 ASN A CA 1
ATOM 993 C C . ASN A 1 131 ? 3.66 -31.891 -4.828 1 98.56 131 ASN A C 1
ATOM 995 O O . ASN A 1 131 ? 4.633 -31.672 -5.555 1 98.56 131 ASN A O 1
ATOM 999 N N . TYR A 1 132 ? 3.773 -32.531 -3.664 1 98.56 132 TYR A N 1
ATOM 1000 C CA . TYR A 1 132 ? 5.035 -32.688 -2.955 1 98.56 132 TYR A CA 1
ATOM 1001 C C . TYR A 1 132 ? 6.004 -33.562 -3.764 1 98.56 132 TYR A C 1
ATOM 1003 O O . TYR A 1 132 ? 7.199 -33.25 -3.822 1 98.56 132 TYR A O 1
ATOM 1011 N N . PRO A 1 133 ? 5.551 -34.656 -4.48 1 98.06 133 PRO A N 1
ATOM 1012 C CA . PRO A 1 133 ? 6.496 -35.375 -5.312 1 98.06 133 PRO A CA 1
ATOM 1013 C C . PRO A 1 133 ? 7.133 -34.531 -6.398 1 98.06 133 PRO A C 1
ATOM 1015 O O . PRO A 1 133 ? 8.328 -34.656 -6.676 1 98.06 133 PRO A O 1
ATOM 1018 N N . LEU A 1 134 ? 6.395 -33.688 -6.988 1 98.69 134 LEU A N 1
ATOM 1019 C CA . LEU A 1 134 ? 6.949 -32.812 -8.008 1 98.69 134 LEU A CA 1
ATOM 1020 C C . LEU A 1 134 ? 7.91 -31.797 -7.379 1 98.69 134 LEU A C 1
ATOM 1022 O O . LEU A 1 134 ? 8.961 -31.5 -7.953 1 98.69 134 LEU A O 1
ATOM 1026 N N . LEU A 1 135 ? 7.508 -31.266 -6.219 1 98.81 135 LEU A N 1
ATOM 1027 C CA . LEU A 1 135 ? 8.383 -30.328 -5.52 1 98.81 135 LEU A CA 1
ATOM 1028 C C . LEU A 1 135 ? 9.727 -30.984 -5.195 1 98.81 135 LEU A C 1
ATOM 1030 O O . LEU A 1 135 ? 10.773 -30.359 -5.32 1 98.81 135 LEU A O 1
ATOM 1034 N N . GLU A 1 136 ? 9.656 -32.219 -4.73 1 98.5 136 GLU A N 1
ATOM 1035 C CA . GLU A 1 136 ? 10.891 -32.938 -4.445 1 98.5 136 GLU A CA 1
ATOM 1036 C C . GLU A 1 136 ? 11.742 -33.094 -5.703 1 98.5 136 GLU A C 1
ATOM 1038 O O . GLU A 1 136 ? 12.953 -32.906 -5.672 1 98.5 136 GLU A O 1
ATOM 1043 N N . HIS A 1 137 ? 11.078 -33.469 -6.785 1 98.5 137 HIS A N 1
ATOM 1044 C CA . HIS A 1 137 ? 11.758 -33.625 -8.062 1 98.5 137 HIS A CA 1
ATOM 1045 C C . HIS A 1 137 ? 12.461 -32.344 -8.484 1 98.5 137 HIS A C 1
ATOM 1047 O O . HIS A 1 137 ? 13.641 -32.344 -8.828 1 98.5 137 HIS A O 1
ATOM 1053 N N . ILE A 1 138 ? 11.789 -31.203 -8.406 1 98.81 138 ILE A N 1
ATOM 1054 C CA . ILE A 1 138 ? 12.312 -29.906 -8.82 1 98.81 138 ILE A CA 1
ATOM 1055 C C . ILE A 1 138 ? 13.414 -29.469 -7.871 1 98.81 138 ILE A C 1
ATOM 1057 O O . ILE A 1 138 ? 14.461 -28.969 -8.305 1 98.81 138 ILE A O 1
ATOM 1061 N N . SER A 1 139 ? 13.219 -29.672 -6.57 1 98.75 139 SER A N 1
ATOM 1062 C CA . SER A 1 139 ? 14.18 -29.234 -5.562 1 98.75 139 SER A CA 1
ATOM 1063 C C . SER A 1 139 ? 15.508 -29.969 -5.707 1 98.75 139 SER A C 1
ATOM 1065 O O . SER A 1 139 ? 16.562 -29.422 -5.387 1 98.75 139 SER A O 1
ATOM 1067 N N . ALA A 1 140 ? 15.414 -31.172 -6.199 1 98.5 140 ALA A N 1
ATOM 1068 C CA . ALA A 1 140 ? 16.609 -31.984 -6.367 1 98.5 140 ALA A CA 1
ATOM 1069 C C . ALA A 1 140 ? 17.562 -31.359 -7.387 1 98.5 140 ALA A C 1
ATOM 1071 O O . ALA A 1 140 ? 18.75 -31.688 -7.418 1 98.5 140 ALA A O 1
ATOM 1072 N N . PHE A 1 141 ? 17.062 -30.453 -8.227 1 98.56 141 PHE A N 1
ATOM 1073 C CA . PHE A 1 141 ? 17.891 -29.797 -9.219 1 98.56 141 PHE A CA 1
ATOM 1074 C C . PHE A 1 141 ? 18.797 -28.75 -8.562 1 98.56 141 PHE A C 1
ATOM 1076 O O . PHE A 1 141 ? 19.766 -28.297 -9.164 1 98.56 141 PHE A O 1
ATOM 1083 N N . GLY A 1 142 ? 18.359 -28.203 -7.391 1 98.25 142 GLY A N 1
ATOM 1084 C CA . GLY A 1 142 ? 19.219 -27.328 -6.598 1 98.25 142 GLY A CA 1
ATOM 1085 C C . GLY A 1 142 ? 19.141 -25.875 -7.012 1 98.25 142 GLY A C 1
ATOM 1086 O O . GLY A 1 142 ? 19.938 -25.047 -6.574 1 98.25 142 GLY A O 1
ATOM 1087 N N . LYS A 1 143 ? 18.219 -25.531 -7.859 1 98.5 143 LYS A N 1
ATOM 1088 C CA . LYS A 1 143 ? 18.062 -24.141 -8.32 1 98.5 143 LYS A CA 1
ATOM 1089 C C . LYS A 1 143 ? 17.047 -23.406 -7.457 1 98.5 143 LYS A C 1
ATOM 1091 O O . LYS A 1 143 ? 16.156 -24.016 -6.867 1 98.5 143 LYS A O 1
ATOM 1096 N N . PRO A 1 144 ? 17.141 -22.031 -7.387 1 98.75 144 PRO A N 1
ATOM 1097 C CA . PRO A 1 144 ? 16.172 -21.234 -6.625 1 98.75 144 PRO A CA 1
ATOM 1098 C C . PRO A 1 144 ? 14.742 -21.438 -7.109 1 98.75 144 PRO A C 1
ATOM 1100 O O . PRO A 1 144 ? 14.516 -21.703 -8.289 1 98.75 144 PRO A O 1
ATOM 1103 N N . VAL A 1 145 ? 13.781 -21.281 -6.145 1 98.88 145 VAL A N 1
ATOM 1104 C CA . VAL A 1 145 ? 12.375 -21.5 -6.461 1 98.88 145 VAL A CA 1
ATOM 1105 C C . VAL A 1 145 ? 11.531 -20.328 -5.965 1 98.88 145 VAL A C 1
ATOM 1107 O O . VAL A 1 145 ? 11.75 -19.828 -4.855 1 98.88 145 VAL A O 1
ATOM 1110 N N . ILE A 1 146 ? 10.656 -19.812 -6.805 1 98.94 146 ILE A N 1
ATOM 1111 C CA . ILE A 1 146 ? 9.562 -18.953 -6.379 1 98.94 146 ILE A CA 1
ATOM 1112 C C . ILE A 1 146 ? 8.25 -19.734 -6.363 1 98.94 146 ILE A C 1
ATOM 1114 O O . ILE A 1 146 ? 7.797 -20.203 -7.406 1 98.94 146 ILE A O 1
ATOM 1118 N N . LEU A 1 147 ? 7.629 -19.875 -5.211 1 98.94 147 LEU A N 1
ATOM 1119 C CA . LEU A 1 147 ? 6.434 -20.688 -5.059 1 98.94 147 LEU A CA 1
ATOM 1120 C C . LEU A 1 147 ? 5.203 -19.828 -4.812 1 98.94 147 LEU A C 1
ATOM 1122 O O . LEU A 1 147 ? 5.168 -19.047 -3.857 1 98.94 147 LEU A O 1
ATOM 1126 N N . SER A 1 148 ? 4.23 -19.938 -5.68 1 98.94 148 SER A N 1
ATOM 1127 C CA . SER A 1 148 ? 2.916 -19.375 -5.367 1 98.94 148 SER A CA 1
ATOM 1128 C C . SER A 1 148 ? 2.111 -20.328 -4.484 1 98.94 148 SER A C 1
ATOM 1130 O O . SER A 1 148 ? 2.189 -21.547 -4.641 1 98.94 148 SER A O 1
ATOM 1132 N N . THR A 1 149 ? 1.228 -19.75 -3.666 1 98.88 149 THR A N 1
ATOM 1133 C CA . THR A 1 149 ? 0.646 -20.578 -2.619 1 98.88 149 THR A CA 1
ATOM 1134 C C . THR A 1 149 ? -0.875 -20.438 -2.602 1 98.88 149 THR A C 1
ATOM 1136 O O . THR A 1 149 ? -1.521 -20.781 -1.607 1 98.88 149 THR A O 1
ATOM 1139 N N . GLY A 1 150 ? -1.47 -19.906 -3.666 1 98.75 150 GLY A N 1
ATOM 1140 C CA . GLY A 1 150 ? -2.92 -19.844 -3.74 1 98.75 150 GLY A CA 1
ATOM 1141 C C . GLY A 1 150 ? -3.59 -21.188 -3.508 1 98.75 150 GLY A C 1
ATOM 1142 O O . GLY A 1 150 ? -3.037 -22.234 -3.859 1 98.75 150 GLY A O 1
ATOM 1143 N N . MET A 1 151 ? -4.785 -21.141 -2.883 1 98.56 151 MET A N 1
ATOM 1144 C CA . MET A 1 151 ? -5.613 -22.328 -2.686 1 98.56 151 MET A CA 1
ATOM 1145 C C . MET A 1 151 ? -5.031 -23.234 -1.595 1 98.56 151 MET A C 1
ATOM 1147 O O . MET A 1 151 ? -5.496 -24.344 -1.39 1 98.56 151 MET A O 1
ATOM 1151 N N . ASN A 1 152 ? -3.957 -22.844 -0.955 1 98.69 152 ASN A N 1
ATOM 1152 C CA . ASN A 1 152 ? -3.283 -23.641 0.06 1 98.69 152 ASN A CA 1
ATOM 1153 C C . ASN A 1 152 ? -3.367 -22.984 1.438 1 98.69 152 ASN A C 1
ATOM 1155 O O . ASN A 1 152 ? -3.648 -21.797 1.547 1 98.69 152 ASN A O 1
ATOM 1159 N N . THR A 1 153 ? -3.189 -23.75 2.508 1 98.5 153 THR A N 1
ATOM 1160 C CA . THR A 1 153 ? -3.154 -23.312 3.9 1 98.5 153 THR A CA 1
ATOM 1161 C C . THR A 1 153 ? -1.715 -23.203 4.395 1 98.5 153 THR A C 1
ATOM 1163 O O . THR A 1 153 ? -0.783 -23.641 3.719 1 98.5 153 THR A O 1
ATOM 1166 N N . ILE A 1 154 ? -1.576 -22.578 5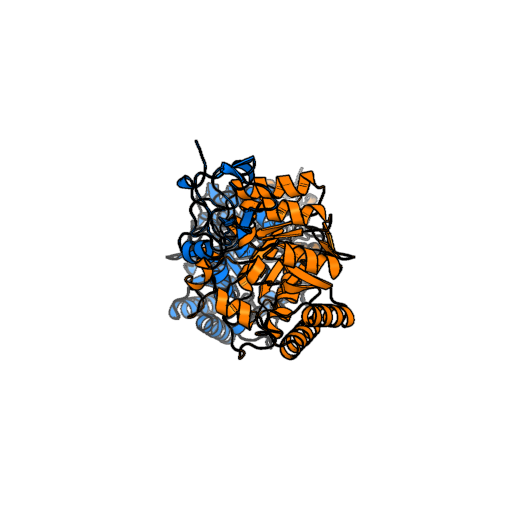.531 1 98.81 154 ILE A N 1
ATOM 1167 C CA . ILE A 1 154 ? -0.257 -22.469 6.145 1 98.81 154 ILE A CA 1
ATOM 1168 C C . ILE A 1 154 ? 0.325 -23.875 6.34 1 98.81 154 ILE A C 1
ATOM 1170 O O . ILE A 1 154 ? 1.517 -24.094 6.113 1 98.81 154 ILE A O 1
ATOM 1174 N N . GLU A 1 155 ? -0.514 -24.844 6.691 1 98.44 155 GLU A N 1
ATOM 1175 C CA . GLU A 1 155 ? -0.062 -26.219 6.949 1 98.44 155 GLU A CA 1
ATOM 1176 C C . GLU A 1 155 ? 0.507 -26.859 5.688 1 98.44 155 GLU A C 1
ATOM 1178 O O . GLU A 1 155 ? 1.562 -27.484 5.73 1 98.44 155 GLU A O 1
ATOM 1183 N N . SER A 1 156 ? -0.158 -26.703 4.598 1 98.31 156 SER A N 1
ATOM 1184 C CA . SER A 1 156 ? 0.329 -27.281 3.35 1 98.31 156 SER A CA 1
ATOM 1185 C C . SER A 1 156 ? 1.588 -26.578 2.863 1 98.31 156 SER A C 1
ATOM 1187 O O . SER A 1 156 ? 2.494 -27.219 2.318 1 98.31 156 SER A O 1
ATOM 1189 N N . ILE A 1 157 ? 1.664 -25.266 3.062 1 98.88 157 ILE A N 1
ATOM 1190 C CA . ILE A 1 157 ? 2.84 -24.5 2.67 1 98.88 157 ILE A CA 1
ATOM 1191 C C . ILE A 1 157 ? 4.051 -24.953 3.484 1 98.88 157 ILE A C 1
ATOM 1193 O O . ILE A 1 157 ? 5.156 -25.078 2.953 1 98.88 157 ILE A O 1
ATOM 1197 N N . LYS A 1 158 ? 3.812 -25.25 4.762 1 98.81 158 LYS A N 1
ATOM 1198 C CA . LYS A 1 158 ? 4.891 -25.703 5.629 1 98.81 158 LYS A CA 1
ATOM 1199 C C . LYS A 1 158 ? 5.523 -26.984 5.086 1 98.81 158 LYS A C 1
ATOM 1201 O O . LYS A 1 158 ? 6.746 -27.156 5.152 1 98.81 158 LYS A O 1
ATOM 1206 N N . LYS A 1 159 ? 4.703 -27.859 4.559 1 98.62 159 LYS A N 1
ATOM 1207 C CA . LYS A 1 159 ? 5.215 -29.109 3.984 1 98.62 159 LYS A CA 1
ATOM 1208 C C . LYS A 1 159 ? 6.059 -28.828 2.744 1 98.62 159 LYS A C 1
ATOM 1210 O O . LYS A 1 159 ? 7.102 -29.453 2.541 1 98.62 159 LYS A O 1
ATOM 1215 N N . ALA A 1 160 ? 5.645 -27.922 1.888 1 98.81 160 ALA A N 1
ATOM 1216 C CA . ALA A 1 160 ? 6.414 -27.516 0.711 1 98.81 160 ALA A CA 1
ATOM 1217 C C . ALA A 1 160 ? 7.762 -26.922 1.112 1 98.81 160 ALA A C 1
ATOM 1219 O O . ALA A 1 160 ? 8.797 -27.297 0.569 1 98.81 160 ALA A O 1
ATOM 1220 N N . VAL A 1 161 ? 7.746 -26.031 2.076 1 98.75 161 VAL A N 1
ATOM 1221 C CA . VAL A 1 161 ? 8.938 -25.344 2.561 1 98.75 161 VAL A CA 1
ATOM 1222 C C . VAL A 1 161 ? 9.922 -26.359 3.137 1 98.75 161 VAL A C 1
ATOM 1224 O O . VAL A 1 161 ? 11.133 -26.25 2.934 1 98.75 161 VAL A O 1
ATOM 1227 N N . ALA A 1 162 ? 9.359 -27.328 3.869 1 98.69 162 ALA A N 1
ATOM 1228 C CA . ALA A 1 162 ? 10.211 -28.375 4.441 1 98.69 162 ALA A CA 1
ATOM 1229 C C . ALA A 1 162 ? 11 -29.094 3.35 1 98.69 162 ALA A C 1
ATOM 1231 O O . ALA A 1 162 ? 12.148 -29.484 3.559 1 98.69 162 ALA A O 1
ATOM 1232 N N . ILE A 1 163 ? 10.406 -29.297 2.195 1 98.69 163 ILE A N 1
ATOM 1233 C CA . ILE A 1 163 ? 11.078 -29.938 1.067 1 98.69 163 ILE A CA 1
ATOM 1234 C C . ILE A 1 163 ? 12.219 -29.047 0.571 1 98.69 163 ILE A C 1
ATOM 1236 O O . ILE A 1 163 ? 13.336 -29.531 0.354 1 98.69 163 ILE A O 1
ATOM 1240 N N . PHE A 1 164 ? 11.93 -27.734 0.394 1 98.75 164 PHE A N 1
ATOM 1241 C CA . PHE A 1 164 ? 12.961 -26.812 -0.069 1 98.75 164 PHE A CA 1
ATOM 1242 C C . PHE A 1 164 ? 14.133 -26.781 0.899 1 98.75 164 PHE A C 1
ATOM 1244 O O . PHE A 1 164 ? 15.297 -26.75 0.476 1 98.75 164 PHE A O 1
ATOM 1251 N N . GLU A 1 165 ? 13.812 -26.797 2.188 1 98.31 165 GLU A N 1
ATOM 1252 C CA . GLU A 1 165 ? 14.859 -26.781 3.205 1 98.31 165 GLU A CA 1
ATOM 1253 C C . GLU A 1 165 ? 15.68 -28.062 3.184 1 98.31 165 GLU A C 1
ATOM 1255 O O . GLU A 1 165 ? 16.906 -28.031 3.328 1 98.31 165 GLU A O 1
ATOM 1260 N N . LYS A 1 166 ? 14.992 -29.188 3.068 1 98.25 166 LYS A N 1
ATOM 1261 C CA . LYS A 1 166 ? 15.664 -30.469 2.99 1 98.25 166 LYS A CA 1
ATOM 1262 C C . LYS A 1 166 ? 16.703 -30.484 1.869 1 98.25 166 LYS A C 1
ATOM 1264 O O . LYS A 1 166 ? 17.812 -30.984 2.047 1 98.25 166 LYS A O 1
ATOM 1269 N N . PHE A 1 167 ? 16.406 -29.891 0.748 1 98.44 167 PHE A N 1
ATOM 1270 C CA . PHE A 1 167 ? 17.266 -29.922 -0.422 1 98.44 167 PHE A CA 1
ATOM 1271 C C . PHE A 1 167 ? 18.172 -28.688 -0.453 1 98.44 167 PHE A C 1
ATOM 1273 O O . PHE A 1 167 ? 18.938 -28.5 -1.392 1 98.44 167 PHE A O 1
ATOM 1280 N N . LYS A 1 168 ? 18.031 -27.734 0.53 1 98 168 LYS A N 1
ATOM 1281 C CA . LYS A 1 168 ? 18.828 -26.531 0.691 1 98 168 LYS A CA 1
ATOM 1282 C C . LYS A 1 168 ? 18.672 -25.609 -0.512 1 98 168 LYS A C 1
ATOM 1284 O O . LYS A 1 168 ? 19.672 -25.078 -1.025 1 98 168 LYS A O 1
ATOM 1289 N N . VAL A 1 169 ? 17.453 -25.531 -0.996 1 97.38 169 VAL A N 1
ATOM 1290 C CA . VAL A 1 169 ? 17.125 -24.641 -2.109 1 97.38 169 VAL A CA 1
ATOM 1291 C C . VAL A 1 169 ? 16.688 -23.281 -1.579 1 97.38 169 VAL A C 1
ATOM 1293 O O . VAL A 1 169 ? 15.953 -23.203 -0.585 1 97.38 169 VAL A O 1
ATOM 1296 N N . ASP A 1 170 ? 17.188 -22.141 -2.242 1 97.75 170 ASP A N 1
ATOM 1297 C CA . ASP A 1 170 ? 16.656 -20.812 -1.958 1 97.75 170 ASP A CA 1
ATOM 1298 C C . ASP A 1 170 ? 15.227 -20.672 -2.498 1 97.75 170 ASP A C 1
ATOM 1300 O O . ASP A 1 170 ? 14.93 -21.141 -3.6 1 97.75 170 ASP A O 1
ATOM 1304 N N . TYR A 1 171 ? 14.398 -20.062 -1.679 1 98.69 171 TYR A N 1
ATOM 1305 C CA . TYR A 1 171 ? 13.031 -19.953 -2.166 1 98.69 171 TYR A CA 1
ATOM 1306 C C . TYR A 1 171 ? 12.367 -18.672 -1.691 1 98.69 171 TYR A C 1
ATOM 1308 O O . TYR A 1 171 ? 12.883 -18 -0.796 1 98.69 171 TYR A O 1
ATOM 1316 N N . ALA A 1 172 ? 11.32 -18.297 -2.369 1 98.94 172 ALA A N 1
ATOM 1317 C CA . ALA A 1 172 ? 10.391 -17.234 -2.008 1 98.94 172 ALA A CA 1
ATOM 1318 C C . ALA A 1 172 ? 8.945 -17.703 -2.08 1 98.94 172 ALA A C 1
ATOM 1320 O O . ALA A 1 172 ? 8.648 -18.703 -2.746 1 98.94 172 ALA A O 1
ATOM 1321 N N . LEU A 1 173 ? 8.094 -17.031 -1.363 1 98.94 173 LEU A N 1
ATOM 1322 C CA . LEU A 1 173 ? 6.684 -17.422 -1.302 1 98.94 173 LEU A CA 1
ATOM 1323 C C . LEU A 1 173 ? 5.789 -16.281 -1.78 1 98.94 173 LEU A C 1
ATOM 1325 O O . LEU A 1 173 ? 5.934 -15.141 -1.327 1 98.94 173 LEU A O 1
ATOM 1329 N N . LEU A 1 174 ? 4.902 -16.578 -2.668 1 98.94 174 LEU A N 1
ATOM 1330 C CA . LEU A 1 174 ? 3.943 -15.586 -3.137 1 98.94 174 LEU A CA 1
ATOM 1331 C C . LEU A 1 174 ? 2.525 -15.961 -2.715 1 98.94 174 LEU A C 1
ATOM 1333 O O . LEU A 1 174 ? 2.08 -17.094 -2.955 1 98.94 174 LEU A O 1
ATOM 1337 N N . HIS A 1 175 ? 1.812 -15.031 -2.105 1 98.94 175 HIS A N 1
ATOM 1338 C CA . HIS A 1 175 ? 0.368 -15.172 -1.961 1 98.94 175 HIS A CA 1
ATOM 1339 C C . HIS A 1 175 ? -0.34 -14.984 -3.299 1 98.94 175 HIS A C 1
ATOM 1341 O O . HIS A 1 175 ? 0.136 -14.242 -4.16 1 98.94 175 HIS A O 1
ATOM 1347 N N . THR A 1 176 ? -1.422 -15.703 -3.428 1 98.69 176 THR A N 1
ATOM 1348 C CA . THR A 1 176 ? -2.197 -15.664 -4.664 1 98.69 176 THR A CA 1
ATOM 1349 C C . THR A 1 176 ? -3.646 -16.078 -4.406 1 98.69 176 THR A C 1
ATOM 1351 O O . THR A 1 176 ? -3.922 -16.875 -3.518 1 98.69 176 THR A O 1
ATOM 1354 N N . THR A 1 177 ? -4.555 -15.43 -5.035 1 98.69 177 THR A N 1
ATOM 1355 C CA . THR A 1 177 ? -5.906 -15.945 -5.23 1 98.69 177 THR A CA 1
ATOM 1356 C C . THR A 1 177 ? -6.125 -16.359 -6.684 1 98.69 177 THR A C 1
ATOM 1358 O O . THR A 1 177 ? -5.988 -15.531 -7.594 1 98.69 177 THR A O 1
ATOM 1361 N N . ASN A 1 178 ? -6.453 -17.609 -6.828 1 98.19 178 ASN A N 1
ATOM 1362 C CA . ASN A 1 178 ? -6.512 -18.156 -8.18 1 98.19 178 ASN A CA 1
ATOM 1363 C C . ASN A 1 178 ? -7.91 -18.016 -8.781 1 98.19 178 ASN A C 1
ATOM 1365 O O . ASN A 1 178 ? -8.586 -19.016 -9.039 1 98.19 178 ASN A O 1
ATOM 1369 N N . LEU A 1 179 ? -8.328 -16.844 -8.984 1 97.75 179 LEU A N 1
ATOM 1370 C CA . LEU A 1 179 ? -9.484 -16.391 -9.758 1 97.75 179 LEU A CA 1
ATOM 1371 C C . LEU A 1 179 ? -9.07 -15.414 -10.844 1 97.75 179 LEU A C 1
ATOM 1373 O O . LEU A 1 179 ? -8.203 -14.562 -10.617 1 97.75 179 LEU A O 1
ATOM 1377 N N . TYR A 1 180 ? -9.672 -15.531 -12.031 1 95.69 180 TYR A N 1
ATOM 1378 C CA . TYR A 1 180 ? -9.164 -14.828 -13.203 1 95.69 180 TYR A CA 1
ATOM 1379 C C . TYR A 1 180 ? -10.281 -14.062 -13.906 1 95.69 180 TYR A C 1
ATOM 1381 O O . TYR A 1 180 ? -10.82 -14.523 -14.922 1 95.69 180 TYR A O 1
ATOM 1389 N N . PRO A 1 181 ? -10.586 -12.953 -13.469 1 97.31 181 PRO A N 1
ATOM 1390 C CA . PRO A 1 181 ? -9.82 -12.117 -12.539 1 97.31 181 PRO A CA 1
ATOM 1391 C C . PRO A 1 181 ? -10.219 -12.328 -11.078 1 97.31 181 PRO A C 1
ATOM 1393 O O . PRO A 1 181 ? -11.297 -12.875 -10.805 1 97.31 181 PRO A O 1
ATOM 1396 N N . THR A 1 182 ? -9.352 -11.883 -10.195 1 98.44 182 THR A N 1
ATOM 1397 C CA . THR A 1 182 ? -9.633 -11.906 -8.766 1 98.44 182 THR A CA 1
ATOM 1398 C C . THR A 1 182 ? -10.438 -10.672 -8.352 1 98.44 182 THR A C 1
ATOM 1400 O O . THR A 1 182 ? -10 -9.539 -8.578 1 98.44 182 THR A O 1
ATOM 1403 N N . PRO A 1 183 ? -11.625 -10.906 -7.727 1 98.31 183 PRO A N 1
ATOM 1404 C CA . PRO A 1 183 ? -12.297 -9.742 -7.133 1 98.31 183 PRO A CA 1
ATOM 1405 C C . PRO A 1 183 ? -11.477 -9.102 -6.012 1 98.31 183 PRO A C 1
ATOM 1407 O O . PRO A 1 183 ? -10.805 -9.797 -5.254 1 98.31 183 PRO A O 1
ATOM 1410 N N . ASN A 1 184 ? -11.633 -7.809 -5.855 1 98.62 184 ASN A N 1
ATOM 1411 C CA . ASN A 1 184 ? -10.805 -7.07 -4.906 1 98.62 184 ASN A CA 1
ATOM 1412 C C . ASN A 1 184 ? -10.906 -7.652 -3.5 1 98.62 184 ASN A C 1
ATOM 1414 O O . ASN A 1 184 ? -9.898 -7.863 -2.834 1 98.62 184 ASN A O 1
ATOM 1418 N N . HIS A 1 185 ? -12.102 -7.996 -3.033 1 98.19 185 HIS A N 1
ATOM 1419 C CA . HIS A 1 185 ? -12.312 -8.438 -1.66 1 98.19 185 HIS A CA 1
ATOM 1420 C C . HIS A 1 185 ? -11.695 -9.812 -1.425 1 98.19 185 HIS A C 1
ATOM 1422 O O . HIS A 1 185 ? -11.586 -10.266 -0.281 1 98.19 185 HIS A O 1
ATOM 1428 N N . LEU A 1 186 ? -11.234 -10.508 -2.494 1 98.69 186 LEU A N 1
ATOM 1429 C CA . LEU A 1 186 ? -10.656 -11.836 -2.355 1 98.69 186 LEU A CA 1
ATOM 1430 C C . LEU A 1 186 ? -9.141 -11.797 -2.537 1 98.69 186 LEU A C 1
ATOM 1432 O O . LEU A 1 186 ? -8.477 -12.836 -2.49 1 98.69 186 LEU A O 1
ATOM 1436 N N . VAL A 1 187 ? -8.609 -10.578 -2.732 1 98.81 187 VAL A N 1
ATOM 1437 C CA . VAL A 1 187 ? -7.16 -10.453 -2.803 1 98.81 187 VAL A CA 1
ATOM 1438 C C . VAL A 1 187 ? -6.539 -10.891 -1.479 1 98.81 187 VAL A C 1
ATOM 1440 O O . VAL A 1 187 ? -5.645 -11.742 -1.458 1 98.81 187 VAL A O 1
ATOM 1443 N N . ARG A 1 188 ? -7.082 -10.312 -0.347 1 98.56 188 ARG A N 1
ATOM 1444 C CA . ARG A 1 188 ? -6.723 -10.703 1.011 1 98.56 188 ARG A CA 1
ATOM 1445 C C . ARG A 1 188 ? -5.246 -10.453 1.282 1 98.56 188 ARG A C 1
ATOM 1447 O O . ARG A 1 188 ? -4.504 -11.375 1.625 1 98.56 188 ARG A O 1
ATOM 1454 N N . LEU A 1 189 ? -4.836 -9.18 1.251 1 98.88 189 LEU A N 1
ATOM 1455 C CA . LEU A 1 189 ? -3.465 -8.789 1.552 1 98.88 189 LEU A CA 1
ATOM 1456 C C . LEU A 1 189 ? -3.07 -9.227 2.959 1 98.88 189 LEU A C 1
ATOM 1458 O O . LEU A 1 189 ? -1.898 -9.5 3.223 1 98.88 189 LEU A O 1
ATOM 1462 N N . GLY A 1 190 ? -4.016 -9.312 3.852 1 98.69 1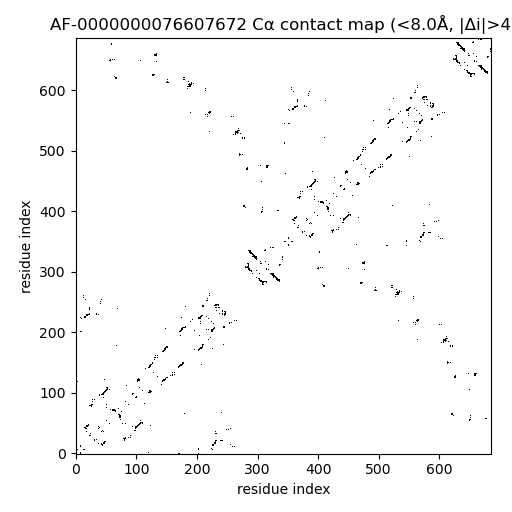90 GLY A N 1
ATOM 1463 C CA . GLY A 1 190 ? -3.766 -9.836 5.184 1 98.69 190 GLY A CA 1
ATOM 1464 C C . GLY A 1 190 ? -3.297 -11.281 5.172 1 98.69 190 GLY A C 1
ATOM 1465 O O . GLY A 1 190 ? -2.488 -11.68 6.012 1 98.69 190 GLY A O 1
ATOM 1466 N N . ALA A 1 191 ? -3.816 -12.078 4.215 1 98.81 191 ALA A N 1
ATOM 1467 C CA . ALA A 1 191 ? -3.361 -13.461 4.059 1 98.81 191 ALA A CA 1
ATOM 1468 C C . ALA A 1 191 ? -1.894 -13.508 3.646 1 98.81 191 ALA A C 1
ATOM 1470 O O . ALA A 1 191 ? -1.151 -14.391 4.078 1 98.81 191 ALA A O 1
ATOM 1471 N N . MET A 1 192 ? -1.483 -12.555 2.848 1 98.88 192 MET A N 1
ATOM 1472 C CA . MET A 1 192 ? -0.085 -12.461 2.439 1 98.88 192 MET A CA 1
ATOM 1473 C C . MET A 1 192 ? 0.818 -12.211 3.643 1 98.88 192 MET A C 1
ATOM 1475 O O . MET A 1 192 ? 1.829 -12.891 3.82 1 98.88 192 MET A O 1
ATOM 1479 N N . THR A 1 193 ? 0.39 -11.234 4.473 1 98.69 193 THR A N 1
ATOM 1480 C CA . THR A 1 193 ? 1.215 -10.898 5.625 1 98.69 193 THR A CA 1
ATOM 1481 C C . THR A 1 193 ? 1.195 -12.023 6.656 1 98.69 193 THR A C 1
ATOM 1483 O O . THR A 1 193 ? 2.189 -12.258 7.344 1 98.69 193 THR A O 1
ATOM 1486 N N . GLU A 1 194 ? 0.034 -12.695 6.797 1 98.75 194 GLU A N 1
ATOM 1487 C CA . GLU A 1 194 ? -0.028 -13.875 7.656 1 98.75 194 GLU A CA 1
ATOM 1488 C C . GLU A 1 194 ? 0.97 -14.938 7.207 1 98.75 194 GLU A C 1
ATOM 1490 O O . GLU A 1 194 ? 1.706 -15.492 8.023 1 98.75 194 GLU A O 1
ATOM 1495 N N . MET A 1 195 ? 1.007 -15.188 5.91 1 98.81 195 MET A N 1
ATOM 1496 C CA . MET A 1 195 ? 1.959 -16.141 5.359 1 98.81 195 MET A CA 1
ATOM 1497 C C . MET A 1 195 ? 3.393 -15.734 5.676 1 98.81 195 MET A C 1
ATOM 1499 O O . MET A 1 195 ? 4.18 -16.547 6.168 1 98.81 195 MET A O 1
ATOM 1503 N N . ALA A 1 196 ? 3.703 -14.516 5.457 1 98.62 196 ALA A N 1
ATOM 1504 C CA . ALA A 1 196 ? 5.051 -14.016 5.703 1 98.62 196 ALA A CA 1
ATOM 1505 C C . ALA A 1 196 ? 5.449 -14.203 7.164 1 98.62 196 ALA A C 1
ATOM 1507 O O . ALA A 1 196 ? 6.594 -14.547 7.465 1 98.62 196 ALA A O 1
ATOM 1508 N N . SER A 1 197 ? 4.504 -14 8.086 1 98.5 197 SER A N 1
ATOM 1509 C CA . SER A 1 197 ? 4.789 -14.078 9.516 1 98.5 197 SER A CA 1
ATOM 1510 C C . SER A 1 197 ? 5.113 -15.508 9.938 1 98.5 197 SER A C 1
ATOM 1512 O O . SER A 1 197 ? 5.824 -15.719 10.922 1 98.5 197 SER A O 1
ATOM 1514 N N . HIS A 1 198 ? 4.633 -16.469 9.203 1 98.69 198 HIS A N 1
ATOM 1515 C CA . HIS A 1 198 ? 4.875 -17.875 9.523 1 98.69 198 HIS A CA 1
ATOM 1516 C C . HIS A 1 198 ? 6.215 -18.344 8.961 1 98.69 198 HIS A C 1
ATOM 1518 O O . HIS A 1 198 ? 6.715 -19.406 9.344 1 98.69 198 HIS A O 1
ATOM 1524 N N . PHE A 1 199 ? 6.832 -17.562 8.055 1 98.44 199 PHE A N 1
ATOM 1525 C CA . PHE A 1 199 ? 8.109 -17.922 7.449 1 98.44 199 PHE A CA 1
ATOM 1526 C C . PHE A 1 199 ? 9.07 -16.734 7.465 1 98.44 199 PHE A C 1
ATOM 1528 O O . PHE A 1 199 ? 9.477 -16.25 6.41 1 98.44 199 PHE A O 1
ATOM 1535 N N . PRO A 1 200 ? 9.477 -16.312 8.672 1 97.44 200 PRO A N 1
ATOM 1536 C CA . PRO A 1 200 ? 10.312 -15.125 8.805 1 97.44 200 PRO A CA 1
ATOM 1537 C C . PRO A 1 200 ? 11.641 -15.25 8.07 1 97.44 200 PRO A C 1
ATOM 1539 O O . PRO A 1 200 ? 12.25 -16.328 8.07 1 97.44 200 PRO A O 1
ATOM 1542 N N . GLY A 1 201 ? 11.977 -14.234 7.418 1 96.75 201 GLY A N 1
ATOM 1543 C CA . GLY A 1 201 ? 13.266 -14.203 6.746 1 96.75 201 GLY A CA 1
ATOM 1544 C C . GLY A 1 201 ? 13.203 -14.664 5.301 1 96.75 201 GLY A C 1
ATOM 1545 O O . GLY A 1 201 ? 14.172 -14.523 4.555 1 96.75 201 GLY A O 1
ATOM 1546 N N . ILE A 1 202 ? 12.109 -15.25 4.883 1 98.5 202 ILE A N 1
ATOM 1547 C CA . ILE A 1 202 ? 11.922 -15.719 3.51 1 98.5 202 ILE A CA 1
ATOM 1548 C C . ILE A 1 202 ? 11.297 -14.609 2.672 1 98.5 202 ILE A C 1
ATOM 1550 O O . ILE A 1 202 ? 10.258 -14.047 3.049 1 98.5 202 ILE A O 1
ATOM 1554 N N . PRO A 1 203 ? 11.93 -14.188 1.528 1 98.81 203 PRO A N 1
ATOM 1555 C CA . PRO A 1 203 ? 11.273 -13.203 0.666 1 98.81 203 PRO A CA 1
ATOM 1556 C C . PRO A 1 203 ? 9.859 -13.625 0.268 1 98.81 203 PRO A C 1
ATOM 1558 O O . PRO A 1 203 ? 9.609 -14.812 0.019 1 98.81 203 PRO A O 1
ATOM 1561 N N . PHE A 1 204 ? 8.953 -12.695 0.285 1 98.88 204 PHE A N 1
ATOM 1562 C CA . PHE A 1 204 ? 7.574 -13 -0.075 1 98.88 204 PHE A CA 1
ATOM 1563 C C . PHE A 1 204 ? 7.004 -11.922 -0.995 1 98.88 204 PHE A C 1
ATOM 1565 O O . PHE A 1 204 ? 7.652 -10.906 -1.246 1 98.88 204 PHE A O 1
ATOM 1572 N N . GLY A 1 205 ? 5.863 -12.211 -1.594 1 98.88 205 GLY A N 1
ATOM 1573 C CA . GLY A 1 205 ? 5.188 -11.25 -2.455 1 98.88 205 GLY A CA 1
ATOM 1574 C C . GLY A 1 205 ? 3.82 -11.711 -2.91 1 98.88 205 GLY A C 1
ATOM 1575 O O . GLY A 1 205 ? 3.133 -12.438 -2.189 1 98.88 205 GLY A O 1
ATOM 1576 N N . LEU A 1 206 ? 3.428 -11.172 -4.043 1 98.94 206 LEU A N 1
ATOM 1577 C CA . LEU A 1 206 ? 2.066 -11.383 -4.523 1 98.94 206 LEU A CA 1
ATOM 1578 C C . LEU A 1 206 ? 2.064 -11.781 -5.996 1 98.94 206 LEU A C 1
ATOM 1580 O O . LEU A 1 206 ? 2.713 -11.125 -6.816 1 98.94 206 LEU A O 1
ATOM 1584 N N . SER A 1 207 ? 1.493 -12.875 -6.309 1 98.94 207 SER A N 1
ATOM 1585 C CA . SER A 1 207 ? 1.066 -13.188 -7.668 1 98.94 207 SER A CA 1
ATOM 1586 C C . SER A 1 207 ? -0.375 -12.75 -7.91 1 98.94 207 SER A C 1
ATOM 1588 O O . SER A 1 207 ? -1.311 -13.375 -7.402 1 98.94 207 SER A O 1
ATOM 1590 N N . ASP A 1 208 ? -0.513 -11.727 -8.688 1 98.81 208 ASP A N 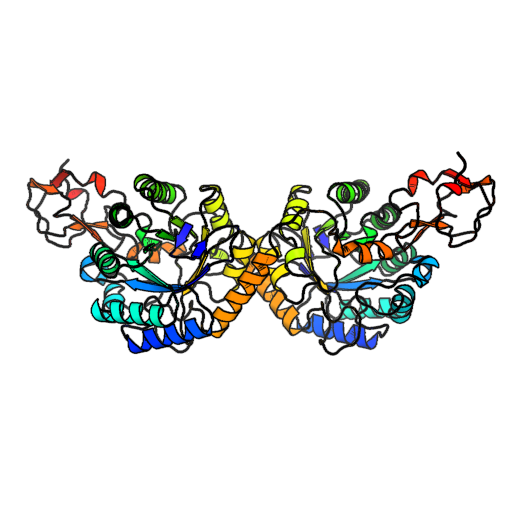1
ATOM 1591 C CA . ASP A 1 208 ? -1.763 -10.977 -8.719 1 98.81 208 ASP A CA 1
ATOM 1592 C C . ASP A 1 208 ? -2.529 -11.234 -10.016 1 98.81 208 ASP A C 1
ATOM 1594 O O . ASP A 1 208 ? -1.935 -11.297 -11.094 1 98.81 208 ASP A O 1
ATOM 1598 N N . HIS A 1 209 ? -3.871 -11.398 -9.875 1 98.62 209 HIS A N 1
ATOM 1599 C CA . HIS A 1 209 ? -4.746 -11.617 -11.023 1 98.62 209 HIS A CA 1
ATOM 1600 C C . HIS A 1 209 ? -5.879 -10.602 -11.062 1 98.62 209 HIS A C 1
ATOM 1602 O O . HIS A 1 209 ? -6.953 -10.883 -11.594 1 98.62 209 HIS A O 1
ATOM 1608 N N . THR A 1 210 ? -5.73 -9.477 -10.375 1 98.56 210 THR A N 1
ATOM 1609 C CA . THR A 1 210 ? -6.734 -8.414 -10.406 1 98.56 210 THR A CA 1
ATOM 1610 C C . THR A 1 210 ? -6.645 -7.621 -11.703 1 98.56 210 THR A C 1
ATOM 1612 O O . THR A 1 210 ? -5.828 -7.93 -12.57 1 98.56 210 THR A O 1
ATOM 1615 N N . LEU A 1 211 ? -7.469 -6.57 -11.812 1 98 211 LEU A N 1
ATOM 1616 C CA . LEU A 1 211 ? -7.598 -5.828 -13.062 1 98 211 LEU A CA 1
ATOM 1617 C C . LEU A 1 211 ? -6.656 -4.629 -13.086 1 98 211 LEU A C 1
ATOM 1619 O O . LEU A 1 211 ? -6.406 -4.051 -14.148 1 98 211 LEU A O 1
ATOM 1623 N N . THR A 1 212 ? -6.172 -4.234 -11.883 1 98.12 212 THR A N 1
ATOM 1624 C CA . THR A 1 212 ? -5.348 -3.035 -11.781 1 98.12 212 THR A CA 1
ATOM 1625 C C . THR A 1 212 ? -4.102 -3.305 -10.938 1 98.12 212 THR A C 1
ATOM 1627 O O . THR A 1 212 ? -3.945 -4.395 -10.383 1 98.12 212 THR A O 1
ATOM 1630 N N . ASN A 1 213 ? -3.211 -2.303 -10.859 1 98.75 213 ASN A N 1
ATOM 1631 C CA . ASN A 1 213 ? -1.931 -2.461 -10.172 1 98.75 213 ASN A CA 1
ATOM 1632 C C . ASN A 1 213 ? -2.076 -2.297 -8.664 1 98.75 213 ASN A C 1
ATOM 1634 O O . ASN A 1 213 ? -1.113 -2.488 -7.922 1 98.75 213 ASN A O 1
ATOM 1638 N N . HIS A 1 214 ? -3.275 -2.01 -8.148 1 98.88 214 HIS A N 1
ATOM 1639 C CA . HIS A 1 214 ? -3.469 -1.558 -6.777 1 98.88 214 HIS A CA 1
ATOM 1640 C C . HIS A 1 214 ? -3.068 -2.641 -5.781 1 98.88 214 HIS A C 1
ATOM 1642 O O . HIS A 1 214 ? -2.428 -2.352 -4.77 1 98.88 214 HIS A O 1
ATOM 1648 N N . ALA A 1 215 ? -3.428 -3.904 -6.066 1 98.94 215 ALA A N 1
ATOM 1649 C CA . ALA A 1 215 ? -3.064 -4.984 -5.156 1 98.94 215 ALA A CA 1
ATOM 1650 C C . ALA A 1 215 ? -1.55 -5.086 -5.004 1 98.94 215 ALA A C 1
ATOM 1652 O O . ALA A 1 215 ? -1.039 -5.223 -3.889 1 98.94 215 ALA A O 1
ATOM 1653 N N . CYS A 1 216 ? -0.858 -4.973 -6.145 1 98.94 216 CYS A N 1
ATOM 1654 C CA . CYS A 1 216 ? 0.598 -5.062 -6.145 1 98.94 216 CYS A CA 1
ATOM 1655 C C . CYS A 1 216 ? 1.215 -3.895 -5.383 1 98.94 216 CYS A C 1
ATOM 1657 O O . CYS A 1 216 ? 2.146 -4.082 -4.598 1 98.94 216 CYS A O 1
ATOM 1659 N N . LEU A 1 217 ? 0.687 -2.721 -5.602 1 98.94 217 LEU A N 1
ATOM 1660 C CA . LEU A 1 217 ? 1.204 -1.55 -4.902 1 98.94 217 LEU A CA 1
ATOM 1661 C C . LEU A 1 217 ? 1.012 -1.688 -3.396 1 98.94 217 LEU A C 1
ATOM 1663 O O . LEU A 1 217 ? 1.934 -1.423 -2.621 1 98.94 217 LEU A O 1
ATOM 1667 N N . GLY A 1 218 ? -0.179 -2.107 -2.988 1 98.94 218 GLY A N 1
ATOM 1668 C CA . GLY A 1 218 ? -0.416 -2.377 -1.579 1 98.94 218 GLY A CA 1
ATOM 1669 C C . GLY A 1 218 ? 0.521 -3.424 -1.007 1 98.94 218 GLY A C 1
ATOM 1670 O O . GLY A 1 218 ? 1.007 -3.281 0.117 1 98.94 218 GLY A O 1
ATOM 1671 N N . ALA A 1 219 ? 0.787 -4.461 -1.816 1 98.94 219 ALA A N 1
ATOM 1672 C CA . ALA A 1 219 ? 1.679 -5.531 -1.377 1 98.94 219 ALA A CA 1
ATOM 1673 C C . ALA A 1 219 ? 3.076 -4.992 -1.081 1 98.94 219 ALA A C 1
ATOM 1675 O O . ALA A 1 219 ? 3.713 -5.398 -0.107 1 98.94 219 ALA A O 1
ATOM 1676 N N . VAL A 1 220 ? 3.578 -4.109 -1.902 1 98.94 220 VAL A N 1
ATOM 1677 C CA . VAL A 1 220 ? 4.906 -3.541 -1.697 1 98.94 220 VAL A CA 1
ATOM 1678 C C . VAL A 1 220 ? 4.953 -2.799 -0.363 1 98.94 220 VAL A C 1
ATOM 1680 O O . VAL A 1 220 ? 5.914 -2.934 0.397 1 98.94 220 VAL A O 1
ATOM 1683 N N . ALA A 1 221 ? 3.895 -1.998 -0.079 1 98.88 221 ALA A N 1
ATOM 1684 C CA . ALA A 1 221 ? 3.842 -1.262 1.182 1 98.88 221 ALA A CA 1
ATOM 1685 C C . ALA A 1 221 ? 3.908 -2.211 2.375 1 98.88 221 ALA A C 1
ATOM 1687 O O . ALA A 1 221 ? 4.469 -1.868 3.418 1 98.88 221 ALA A O 1
ATOM 1688 N N . LEU A 1 222 ? 3.377 -3.41 2.18 1 98.81 222 LEU A N 1
ATOM 1689 C CA . LEU A 1 222 ? 3.301 -4.406 3.244 1 98.81 222 LEU A CA 1
ATOM 1690 C C . LEU A 1 222 ? 4.578 -5.242 3.297 1 98.81 222 LEU A C 1
ATOM 1692 O O . LEU A 1 222 ? 4.664 -6.203 4.066 1 98.81 222 LEU A O 1
ATOM 1696 N N . GLY A 1 223 ? 5.559 -5.016 2.424 1 98.62 223 GLY A N 1
ATOM 1697 C CA . GLY A 1 223 ? 6.875 -5.625 2.555 1 98.62 223 GLY A CA 1
ATOM 1698 C C . GLY A 1 223 ? 7.188 -6.605 1.439 1 98.62 223 GLY A C 1
ATOM 1699 O O . GLY A 1 223 ? 8.25 -7.234 1.44 1 98.62 223 GLY A O 1
ATOM 1700 N N . ALA A 1 224 ? 6.309 -6.727 0.442 1 98.88 224 ALA A N 1
ATOM 1701 C CA . ALA A 1 224 ? 6.516 -7.684 -0.641 1 98.88 224 ALA A CA 1
ATOM 1702 C C . ALA A 1 224 ? 7.777 -7.355 -1.433 1 98.88 224 ALA A C 1
ATOM 1704 O O . ALA A 1 224 ? 8.055 -6.188 -1.717 1 98.88 224 ALA A O 1
ATOM 1705 N N . SER A 1 225 ? 8.492 -8.398 -1.787 1 98.69 225 SER A N 1
ATOM 1706 C CA . SER A 1 225 ? 9.727 -8.25 -2.545 1 98.69 225 SER A CA 1
ATOM 1707 C C . SER A 1 225 ? 9.555 -8.727 -3.984 1 98.69 225 SER A C 1
ATOM 1709 O O . SER A 1 225 ? 10.406 -8.461 -4.836 1 98.69 225 SER A O 1
ATOM 1711 N N . ILE A 1 226 ? 8.453 -9.406 -4.266 1 98.94 226 ILE A N 1
ATOM 1712 C CA . ILE A 1 226 ? 8.203 -9.938 -5.602 1 98.94 226 ILE A CA 1
ATOM 1713 C C . ILE A 1 226 ? 6.746 -9.688 -5.988 1 98.94 226 ILE A C 1
ATOM 1715 O O . ILE A 1 226 ? 5.832 -9.93 -5.199 1 98.94 226 ILE A O 1
ATOM 1719 N N . LEU A 1 227 ? 6.57 -9.148 -7.133 1 98.94 227 LEU A N 1
ATOM 1720 C CA . LEU A 1 227 ? 5.258 -9 -7.75 1 98.94 227 LEU A CA 1
ATOM 1721 C C . LEU A 1 227 ? 5.207 -9.719 -9.094 1 98.94 227 LEU A C 1
ATOM 1723 O O . LEU A 1 227 ? 6.102 -9.555 -9.922 1 98.94 227 LEU A O 1
ATOM 1727 N N . GLU A 1 228 ? 4.215 -10.523 -9.219 1 98.94 228 GLU A N 1
ATOM 1728 C CA . GLU A 1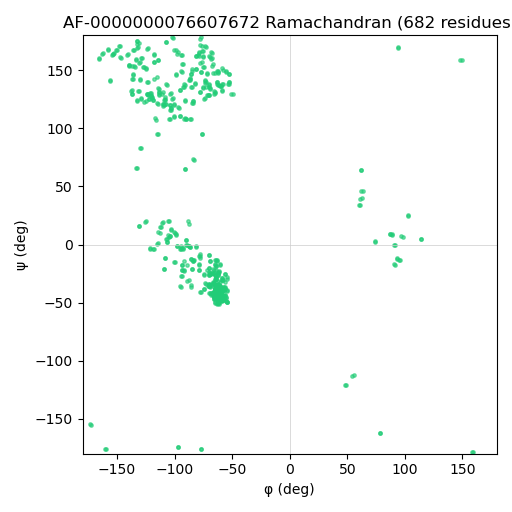 228 ? 3.992 -11.219 -10.484 1 98.94 228 GLU A CA 1
ATOM 1729 C C . GLU A 1 228 ? 2.588 -10.953 -11.016 1 98.94 228 GLU A C 1
ATOM 1731 O O . GLU A 1 228 ? 1.608 -11.031 -10.273 1 98.94 228 GLU A O 1
ATOM 1736 N N . ARG A 1 229 ? 2.488 -10.57 -12.25 1 98.81 229 ARG A N 1
ATOM 1737 C CA . ARG A 1 229 ? 1.214 -10.398 -12.938 1 98.81 229 ARG A CA 1
ATOM 1738 C C . ARG A 1 229 ? 1.267 -10.984 -14.344 1 98.81 229 ARG A C 1
ATOM 1740 O O . ARG A 1 229 ? 2.322 -10.984 -14.977 1 98.81 229 ARG A O 1
ATOM 1747 N N . HIS A 1 230 ? 0.149 -11.516 -14.797 1 98.81 230 HIS A N 1
ATOM 1748 C CA . HIS A 1 230 ? 0.061 -11.828 -16.219 1 98.81 230 HIS A CA 1
ATOM 1749 C C . HIS A 1 230 ? 0.353 -10.602 -17.078 1 98.81 230 HIS A C 1
ATOM 1751 O O . HIS A 1 230 ? 0.1 -9.469 -16.656 1 98.81 230 HIS A O 1
ATOM 1757 N N . PHE A 1 231 ? 0.934 -10.883 -18.281 1 98.88 231 PHE A N 1
ATOM 1758 C CA . PHE A 1 231 ? 1.395 -9.781 -19.125 1 98.88 231 PHE A CA 1
ATOM 1759 C C . PHE A 1 231 ? 1.006 -10.023 -20.594 1 98.88 231 PHE A C 1
ATOM 1761 O O . PHE A 1 231 ? 1.015 -11.156 -21.062 1 98.88 231 PHE A O 1
ATOM 1768 N N . THR A 1 232 ? 0.638 -8.969 -21.266 1 98.81 232 THR A N 1
ATOM 1769 C CA . THR A 1 232 ? 0.404 -8.938 -22.703 1 98.81 232 THR A CA 1
ATOM 1770 C C . THR A 1 232 ? 0.954 -7.656 -23.312 1 98.81 232 THR A C 1
ATOM 1772 O O . THR A 1 232 ? 1.119 -6.652 -22.625 1 98.81 232 THR A O 1
ATOM 1775 N N . ASP A 1 233 ? 1.275 -7.707 -24.578 1 98.62 233 ASP A N 1
ATOM 1776 C CA . ASP A 1 233 ? 1.763 -6.5 -25.25 1 98.62 233 ASP A CA 1
ATOM 1777 C C . ASP A 1 233 ? 0.645 -5.473 -25.391 1 98.62 233 ASP A C 1
ATOM 1779 O O . ASP A 1 233 ? 0.894 -4.266 -25.344 1 98.62 233 ASP A O 1
ATOM 1783 N N . HIS A 1 234 ? -0.56 -6.023 -25.609 1 97.88 234 HIS A N 1
ATOM 1784 C CA . HIS A 1 234 ? -1.75 -5.18 -25.609 1 97.88 234 HIS A CA 1
ATOM 1785 C C . HIS A 1 234 ? -2.99 -5.98 -25.219 1 97.88 234 HIS A C 1
ATOM 1787 O O . HIS A 1 234 ? -2.998 -7.207 -25.328 1 97.88 234 HIS A O 1
ATOM 1793 N N . LYS A 1 235 ? -4.039 -5.281 -24.875 1 96.38 235 LYS A N 1
ATOM 1794 C CA . LYS A 1 235 ? -5.199 -5.918 -24.25 1 96.38 235 LYS A CA 1
ATOM 1795 C C . LYS A 1 235 ? -6.199 -6.383 -25.297 1 96.38 235 LYS A C 1
ATOM 1797 O O . LYS A 1 235 ? -7.211 -7.008 -24.969 1 96.38 235 LYS A O 1
ATOM 1802 N N . GLU A 1 236 ? -5.91 -6.258 -26.516 1 97.06 236 GLU A N 1
ATOM 1803 C CA . GLU A 1 236 ? -6.832 -6.641 -27.578 1 97.06 236 GLU A CA 1
ATOM 1804 C C . GLU A 1 236 ? -6.594 -8.078 -28.031 1 97.06 236 GLU A C 1
ATOM 1806 O O . GLU A 1 236 ? -7.336 -8.609 -28.859 1 97.06 236 GLU A O 1
ATOM 1811 N N . ARG A 1 237 ? -5.602 -8.719 -27.469 1 96.44 237 ARG A N 1
ATOM 1812 C CA . ARG A 1 237 ? -5.352 -10.109 -27.828 1 96.44 237 ARG A CA 1
ATOM 1813 C C . ARG A 1 237 ? -6.473 -11.016 -27.328 1 96.44 237 ARG A C 1
ATOM 1815 O O . ARG A 1 237 ? -7.219 -10.648 -26.422 1 96.44 237 ARG A O 1
ATOM 1822 N N . THR A 1 238 ? -6.488 -12.141 -28 1 92.75 238 THR A N 1
ATOM 1823 C CA . THR A 1 238 ? -7.398 -13.18 -27.516 1 92.75 238 THR A CA 1
ATOM 1824 C C . THR A 1 238 ? -6.684 -14.133 -26.578 1 92.75 238 THR A C 1
ATOM 1826 O O . THR A 1 238 ? -5.484 -14.383 -26.719 1 92.75 238 THR A O 1
ATOM 1829 N N . GLY A 1 239 ? -7.445 -14.664 -25.594 1 92 239 GLY A N 1
ATOM 1830 C CA . GLY A 1 239 ? -6.91 -15.641 -24.672 1 92 239 GLY A CA 1
ATOM 1831 C C . GLY A 1 239 ? -7.555 -15.57 -23.297 1 92 239 GLY A C 1
ATOM 1832 O O . GLY A 1 239 ? -8.078 -14.531 -22.906 1 92 239 GLY A O 1
ATOM 1833 N N . PRO A 1 240 ? -7.469 -16.609 -22.594 1 90.56 240 PRO A N 1
ATOM 1834 C CA . PRO A 1 240 ? -8.211 -16.719 -21.328 1 90.56 240 PRO A CA 1
ATOM 1835 C C . PRO A 1 240 ? -7.66 -15.797 -20.25 1 90.56 240 PRO A C 1
ATOM 1837 O O . PRO A 1 240 ? -8.398 -15.391 -19.344 1 90.56 240 PRO A O 1
ATOM 1840 N N . ASP A 1 241 ? -6.379 -15.43 -20.312 1 94.19 241 ASP A N 1
ATOM 1841 C CA . ASP A 1 241 ? -5.77 -14.711 -19.203 1 94.19 241 ASP A CA 1
ATOM 1842 C C . ASP A 1 241 ? -5.551 -13.242 -19.547 1 94.19 241 ASP A C 1
ATOM 1844 O O . ASP A 1 241 ? -4.953 -12.492 -18.781 1 94.19 241 ASP A O 1
ATOM 1848 N N . ILE A 1 242 ? -6.016 -12.797 -20.734 1 96.5 242 ILE A N 1
ATOM 1849 C CA . ILE A 1 242 ? -5.758 -11.43 -21.188 1 96.5 242 ILE A CA 1
ATOM 1850 C C . ILE A 1 242 ? -6.449 -10.438 -20.266 1 96.5 242 ILE A C 1
ATOM 1852 O O . ILE A 1 242 ? -5.875 -9.406 -19.906 1 96.5 242 ILE A O 1
ATOM 1856 N N . VAL A 1 243 ? -7.562 -10.773 -19.75 1 94.69 243 VAL A N 1
ATOM 1857 C CA . VAL A 1 243 ? -8.406 -9.867 -18.984 1 94.69 243 VAL A CA 1
ATOM 1858 C C . VAL A 1 243 ? -7.699 -9.492 -17.672 1 94.69 243 VAL A C 1
ATOM 1860 O O . VAL A 1 243 ? -7.84 -8.367 -17.188 1 94.69 243 VAL A O 1
ATOM 1863 N N . CYS A 1 244 ? -6.918 -10.383 -17.094 1 95.94 244 CYS A N 1
ATOM 1864 C CA . CYS A 1 244 ? -6.246 -10.109 -15.836 1 95.94 244 CYS A CA 1
ATOM 1865 C C . CYS A 1 244 ? -4.762 -9.836 -16.047 1 95.94 244 CYS A C 1
ATOM 1867 O O . CYS A 1 244 ? -3.957 -10 -15.133 1 95.94 244 CYS A O 1
ATOM 1869 N N . SER A 1 245 ? -4.391 -9.477 -17.281 1 98.44 245 SER A N 1
ATOM 1870 C CA . SER A 1 245 ? -3.004 -9.18 -17.609 1 98.44 245 SER A CA 1
ATOM 1871 C C . SER A 1 245 ? -2.746 -7.676 -17.609 1 98.44 245 SER A C 1
ATOM 1873 O O . SER A 1 245 ? -3.643 -6.887 -17.922 1 98.44 245 SER A O 1
ATOM 1875 N N . MET A 1 246 ? -1.561 -7.262 -17.234 1 98.75 246 MET A N 1
ATOM 1876 C CA . MET A 1 246 ? -1.111 -5.891 -17.469 1 98.75 246 MET A CA 1
ATOM 1877 C C . MET A 1 246 ? -0.493 -5.758 -18.859 1 98.75 246 MET A C 1
ATOM 1879 O O . MET A 1 246 ? 0.097 -6.707 -19.375 1 98.75 246 MET A O 1
ATOM 1883 N N . ASP A 1 247 ? -0.659 -4.617 -19.469 1 98.75 247 ASP A N 1
ATOM 1884 C CA . ASP A 1 247 ? 0.02 -4.332 -20.734 1 98.75 247 ASP A CA 1
ATOM 1885 C C . ASP A 1 247 ? 1.295 -3.527 -20.5 1 98.75 247 ASP A C 1
ATOM 1887 O O . ASP A 1 247 ? 1.727 -3.352 -19.359 1 98.75 247 ASP A O 1
ATOM 1891 N N . GLU A 1 248 ? 1.939 -3.109 -21.547 1 98.81 248 GLU A N 1
ATOM 1892 C CA . GLU A 1 248 ? 3.223 -2.416 -21.484 1 98.81 248 GLU A CA 1
ATOM 1893 C C . GLU A 1 248 ? 3.148 -1.188 -20.578 1 98.81 248 GLU A C 1
ATOM 1895 O O . GLU A 1 248 ? 4 -1.002 -19.703 1 98.81 248 GLU A O 1
ATOM 1900 N N . LYS A 1 249 ? 2.125 -0.355 -20.797 1 98.69 249 LYS A N 1
ATOM 1901 C CA . LYS A 1 249 ? 1.962 0.872 -20.016 1 98.69 249 LYS A CA 1
ATOM 1902 C C . LYS A 1 249 ? 1.739 0.564 -18.531 1 98.69 249 LYS A C 1
ATOM 1904 O O . LYS A 1 249 ? 2.396 1.146 -17.672 1 98.69 249 LYS A O 1
ATOM 1909 N N . GLU A 1 250 ? 0.82 -0.3 -18.25 1 98.75 250 GLU A N 1
ATOM 1910 C CA . GLU A 1 250 ? 0.513 -0.678 -16.875 1 98.75 250 GLU A CA 1
ATOM 1911 C C . GLU A 1 250 ? 1.732 -1.281 -16.188 1 98.75 250 GLU A C 1
ATOM 1913 O O . GLU A 1 250 ? 1.941 -1.068 -14.984 1 98.75 250 GLU A O 1
ATOM 1918 N N . CYS A 1 251 ? 2.488 -2.053 -16.969 1 98.88 251 CYS A N 1
ATOM 1919 C CA . CYS A 1 251 ? 3.693 -2.658 -16.406 1 98.88 251 CYS A CA 1
ATOM 1920 C C . CYS A 1 251 ? 4.715 -1.594 -16.031 1 98.88 251 CYS A C 1
ATOM 1922 O O . CYS A 1 251 ? 5.305 -1.648 -14.953 1 98.88 251 CYS A O 1
ATOM 1924 N N . LYS A 1 252 ? 4.938 -0.657 -16.906 1 98.81 252 LYS A N 1
ATOM 1925 C CA . LYS A 1 252 ? 5.848 0.448 -16.609 1 98.81 252 LYS A CA 1
ATOM 1926 C C . LYS A 1 252 ? 5.406 1.207 -15.367 1 98.81 252 LYS A C 1
ATOM 1928 O O . LYS A 1 252 ? 6.227 1.53 -14.5 1 98.81 252 LYS A O 1
ATOM 1933 N N . GLU A 1 253 ? 4.117 1.465 -15.273 1 98.75 253 GLU A N 1
ATOM 1934 C CA . GLU A 1 253 ? 3.543 2.156 -14.125 1 98.75 253 GLU A CA 1
ATOM 1935 C C . GLU A 1 253 ? 3.748 1.358 -12.844 1 98.75 253 GLU A C 1
ATOM 1937 O O . GLU A 1 253 ? 4.012 1.932 -11.781 1 98.75 253 GLU A O 1
ATOM 1942 N N . LEU A 1 254 ? 3.609 0.048 -12.961 1 98.88 254 LEU A N 1
ATOM 1943 C CA . LEU A 1 254 ? 3.803 -0.8 -11.797 1 98.88 254 LEU A CA 1
ATOM 1944 C C . LEU A 1 254 ? 5.25 -0.755 -11.32 1 98.88 254 LEU A C 1
ATOM 1946 O O . LEU A 1 254 ? 5.516 -0.641 -10.125 1 98.88 254 LEU A O 1
ATOM 1950 N N . ILE A 1 255 ? 6.172 -0.848 -12.227 1 98.88 255 ILE A N 1
ATOM 1951 C CA . ILE A 1 255 ? 7.59 -0.816 -11.883 1 98.88 255 ILE A CA 1
ATOM 1952 C C . ILE A 1 255 ? 7.922 0.5 -11.188 1 98.88 255 ILE A C 1
ATOM 1954 O O . ILE A 1 255 ? 8.555 0.504 -10.125 1 98.88 255 ILE A O 1
ATOM 1958 N N . GLU A 1 256 ? 7.43 1.56 -11.75 1 98.75 256 GLU A N 1
ATOM 1959 C CA . GLU A 1 256 ? 7.68 2.879 -11.18 1 98.75 256 GLU A CA 1
ATOM 1960 C C . GLU A 1 256 ? 7.035 3.014 -9.805 1 98.75 256 GLU A C 1
ATOM 1962 O O . GLU A 1 256 ? 7.684 3.441 -8.844 1 98.75 256 GLU A O 1
ATOM 1967 N N . GLY A 1 257 ? 5.805 2.676 -9.711 1 98.81 257 GLY A N 1
ATOM 1968 C CA . GLY A 1 257 ? 5.078 2.777 -8.453 1 98.81 257 GLY A CA 1
ATOM 1969 C C . GLY A 1 257 ? 5.66 1.905 -7.355 1 98.81 257 GLY A C 1
ATOM 1970 O O . GLY A 1 257 ? 5.746 2.326 -6.199 1 98.81 257 GLY A O 1
ATOM 1971 N N . ALA A 1 258 ? 6.031 0.667 -7.734 1 98.88 258 ALA A N 1
ATOM 1972 C CA . ALA A 1 258 ? 6.637 -0.243 -6.766 1 98.88 258 ALA A CA 1
ATOM 1973 C C . ALA A 1 258 ? 7.934 0.336 -6.207 1 98.88 258 ALA A C 1
ATOM 1975 O O . ALA A 1 258 ? 8.188 0.25 -5 1 98.88 258 ALA A O 1
ATOM 1976 N N . ASN A 1 259 ? 8.758 0.899 -7.07 1 98.81 259 ASN A N 1
ATOM 1977 C CA . ASN A 1 259 ? 10.008 1.505 -6.629 1 98.81 259 ASN A CA 1
ATOM 1978 C C . ASN A 1 259 ? 9.758 2.691 -5.703 1 98.81 259 ASN A C 1
ATOM 1980 O O . ASN A 1 259 ? 10.469 2.867 -4.711 1 98.81 259 ASN A O 1
ATOM 1984 N N . ILE A 1 260 ? 8.781 3.488 -6.02 1 98.88 260 ILE A N 1
ATOM 1985 C CA . ILE A 1 260 ? 8.438 4.652 -5.215 1 98.88 260 ILE A CA 1
ATOM 1986 C C . ILE A 1 260 ? 8.016 4.207 -3.816 1 98.88 260 ILE A C 1
ATOM 1988 O O . ILE A 1 260 ? 8.539 4.703 -2.816 1 98.88 260 ILE A O 1
ATOM 1992 N N . ILE A 1 261 ? 7.105 3.266 -3.717 1 98.94 261 ILE A N 1
ATOM 1993 C CA . ILE A 1 261 ? 6.598 2.812 -2.428 1 98.94 261 ILE A CA 1
ATOM 1994 C C . ILE A 1 261 ? 7.711 2.115 -1.65 1 98.94 261 ILE A C 1
ATOM 1996 O O . ILE A 1 261 ? 7.793 2.238 -0.426 1 98.94 261 ILE A O 1
ATOM 2000 N N . PHE A 1 262 ? 8.633 1.428 -2.371 1 98.88 262 PHE A N 1
ATOM 2001 C CA . PHE A 1 262 ? 9.789 0.815 -1.73 1 98.88 262 PHE A CA 1
ATOM 2002 C C . PHE A 1 262 ? 10.609 1.861 -0.989 1 98.88 262 PHE A C 1
ATOM 2004 O O . PHE A 1 262 ? 10.992 1.656 0.166 1 98.88 262 PHE A O 1
ATOM 2011 N N . GLU A 1 263 ? 10.844 2.936 -1.639 1 98.81 263 GLU A N 1
ATOM 2012 C CA . GLU A 1 263 ? 11.609 4.02 -1.026 1 98.81 263 GLU A CA 1
ATOM 2013 C C . GLU A 1 263 ? 10.867 4.621 0.159 1 98.81 263 GLU A C 1
ATOM 2015 O O . GLU A 1 263 ? 11.477 5.188 1.064 1 98.81 263 GLU A O 1
ATOM 2020 N N . GLN A 1 264 ? 9.539 4.535 0.18 1 98.88 264 GLN A N 1
ATOM 2021 C CA . GLN A 1 264 ? 8.695 5.199 1.166 1 98.88 264 GLN A CA 1
ATOM 2022 C C . GLN A 1 264 ? 8.547 4.352 2.424 1 98.88 264 GLN A C 1
ATOM 2024 O O . GLN A 1 264 ? 8.055 4.828 3.447 1 98.88 264 GLN A O 1
ATOM 2029 N N . ARG A 1 265 ? 8.961 3.055 2.387 1 98.56 265 ARG A N 1
ATOM 2030 C CA . ARG A 1 265 ? 8.859 2.131 3.512 1 98.56 265 ARG A CA 1
ATOM 2031 C C . ARG A 1 265 ? 9.805 2.537 4.641 1 98.56 265 ARG A C 1
ATOM 2033 O O . ARG A 1 265 ? 10.68 3.385 4.453 1 98.56 265 ARG A O 1
ATOM 2040 N N . GLY A 1 266 ? 9.562 1.948 5.801 1 97.69 266 GLY A N 1
ATOM 2041 C CA . GLY A 1 266 ? 10.5 2.023 6.91 1 97.69 266 GLY A CA 1
ATOM 2042 C C . GLY A 1 266 ? 10.438 3.342 7.656 1 97.69 266 GLY A C 1
ATOM 2043 O O . GLY A 1 266 ? 9.391 3.994 7.691 1 97.69 266 GLY A O 1
ATOM 2044 N N . GLY A 1 267 ? 11.484 3.588 8.406 1 97.44 267 GLY A N 1
ATOM 2045 C CA . GLY A 1 267 ? 11.586 4.793 9.211 1 97.44 267 GLY A CA 1
ATOM 2046 C C . GLY A 1 267 ? 11.102 4.605 10.641 1 97.44 267 GLY A C 1
ATOM 2047 O O . GLY A 1 267 ? 10.539 3.561 10.977 1 97.44 267 GLY A O 1
ATOM 2048 N N . LYS A 1 268 ? 11.406 5.621 11.438 1 97.88 268 LYS A N 1
ATOM 2049 C CA . LYS A 1 268 ? 11.008 5.715 12.836 1 97.88 268 LYS A CA 1
ATOM 2050 C C . LYS A 1 268 ? 10.25 7.012 13.102 1 97.88 268 LYS A C 1
ATOM 2052 O O . LYS A 1 268 ? 10.461 8.016 12.414 1 97.88 268 LYS A O 1
ATOM 2057 N N . LYS A 1 269 ? 9.383 6.93 14.062 1 98.62 269 LYS A N 1
ATOM 2058 C CA . LYS A 1 269 ? 8.609 8.125 14.391 1 98.62 269 LYS A CA 1
ATOM 2059 C C . LYS A 1 269 ? 9.445 9.125 15.18 1 98.62 269 LYS A C 1
ATOM 2061 O O . LYS A 1 269 ? 9.547 9.039 16.406 1 98.62 269 LYS A O 1
ATOM 2066 N N . GLU A 1 270 ? 10.016 10.047 14.492 1 98.25 270 GLU A N 1
ATOM 2067 C CA . GLU A 1 270 ? 10.836 11.156 14.984 1 98.25 270 GLU A CA 1
ATOM 2068 C C . GLU A 1 270 ? 11.023 12.219 13.906 1 98.25 270 GLU A C 1
ATOM 2070 O O . GLU A 1 270 ? 10.797 11.961 12.727 1 98.25 270 GLU A O 1
ATOM 2075 N N . PRO A 1 271 ? 11.383 13.453 14.312 1 98.25 271 PRO A N 1
ATOM 2076 C CA . PRO A 1 271 ? 11.648 14.461 13.281 1 98.25 271 PRO A CA 1
ATOM 2077 C C . PRO A 1 271 ? 12.797 14.062 12.359 1 98.25 271 PRO A C 1
ATOM 2079 O O . PRO A 1 271 ? 13.805 13.523 12.82 1 98.25 271 PRO A O 1
ATOM 2082 N N . ALA A 1 272 ? 12.617 14.273 11.07 1 97.81 272 ALA A N 1
ATOM 2083 C CA . ALA A 1 272 ? 13.742 14.195 10.148 1 97.81 272 ALA A CA 1
ATOM 2084 C C . ALA A 1 272 ? 14.648 15.414 10.273 1 97.81 272 ALA A C 1
ATOM 2086 O O . ALA A 1 272 ? 14.18 16.516 10.594 1 97.81 272 ALA A O 1
ATOM 2087 N N . LYS A 1 273 ? 15.914 15.266 9.953 1 97.62 273 LYS A N 1
ATOM 2088 C CA . LYS A 1 273 ? 16.844 16.391 10.016 1 97.62 273 LYS A CA 1
ATOM 2089 C C . LYS A 1 273 ? 16.406 17.516 9.07 1 97.62 273 LYS A C 1
ATOM 2091 O O . LYS A 1 273 ? 16.531 18.688 9.398 1 97.62 273 LYS A O 1
ATOM 2096 N N . GLU A 1 274 ? 15.875 17.062 7.949 1 97.69 274 GLU A N 1
ATOM 2097 C CA . GLU A 1 274 ? 15.484 18 6.891 1 97.69 274 GLU A CA 1
ATOM 2098 C C . GLU A 1 274 ? 14.289 18.844 7.309 1 97.69 274 GLU A C 1
ATOM 2100 O O . GLU A 1 274 ? 14.016 19.875 6.707 1 97.69 274 GLU A O 1
ATOM 2105 N N . GLU A 1 275 ? 13.578 18.484 8.383 1 97.81 275 GLU A N 1
ATOM 2106 C CA . GLU A 1 275 ? 12.367 19.188 8.812 1 97.81 275 GLU A CA 1
ATOM 2107 C C . GLU A 1 275 ? 12.711 20.359 9.727 1 97.81 275 GLU A C 1
ATOM 2109 O O . GLU A 1 275 ? 11.828 21.125 10.125 1 97.81 275 GLU A O 1
ATOM 2114 N N . GLN A 1 276 ? 14.023 20.562 10.039 1 96.5 276 GLN A N 1
ATOM 2115 C CA . GLN A 1 276 ? 14.422 21.625 10.953 1 96.5 276 GLN A CA 1
ATOM 2116 C C . GLN A 1 276 ? 13.938 22.984 10.469 1 96.5 276 GLN A C 1
ATOM 2118 O O . GLN A 1 276 ? 13.492 23.812 11.266 1 96.5 276 GLN A O 1
ATOM 2123 N N . VAL A 1 277 ? 14 23.188 9.164 1 93.06 277 VAL A N 1
ATOM 2124 C CA . VAL A 1 277 ? 13.586 24.469 8.594 1 93.06 277 VAL A CA 1
ATOM 2125 C C . VAL A 1 277 ? 12.102 24.688 8.883 1 93.06 277 VAL A C 1
ATOM 2127 O O . VAL A 1 277 ? 11.68 25.828 9.125 1 93.06 277 VAL A O 1
ATOM 2130 N N . THR A 1 278 ? 11.289 23.594 8.836 1 96.19 278 THR A N 1
ATOM 2131 C CA . THR A 1 278 ? 9.867 23.703 9.133 1 96.19 278 THR A CA 1
ATOM 2132 C C . THR A 1 278 ? 9.633 23.859 10.625 1 96.19 278 THR A C 1
ATOM 2134 O O . THR A 1 278 ? 8.789 24.656 11.047 1 96.19 278 THR A O 1
ATOM 2137 N N . ILE A 1 279 ? 10.391 23.172 11.43 1 96.56 279 ILE A N 1
ATOM 2138 C CA . ILE A 1 279 ? 10.305 23.266 12.883 1 96.56 279 ILE A CA 1
ATOM 2139 C C . ILE A 1 279 ? 10.5 24.719 13.32 1 96.56 279 ILE A C 1
ATOM 2141 O O . ILE A 1 279 ? 9.75 25.234 14.156 1 96.56 279 ILE A O 1
ATOM 2145 N N . ASP A 1 280 ? 11.398 25.406 12.648 1 93.81 280 ASP A N 1
ATOM 2146 C CA . ASP A 1 280 ? 11.781 26.766 13.008 1 93.81 280 ASP A CA 1
ATOM 2147 C C . ASP A 1 280 ? 10.602 27.734 12.844 1 93.81 280 ASP A C 1
ATOM 2149 O O . ASP A 1 280 ? 10.453 28.672 13.625 1 93.81 280 ASP A O 1
ATOM 2153 N N . PHE A 1 281 ? 9.75 27.438 11.93 1 92.38 281 PHE A N 1
ATOM 2154 C CA . PHE A 1 281 ? 8.68 28.422 11.758 1 92.38 281 PHE A CA 1
ATOM 2155 C C . PHE A 1 281 ? 7.352 27.875 12.266 1 92.38 281 PHE A C 1
ATOM 2157 O O . PHE A 1 281 ? 6.449 28.641 12.609 1 92.38 281 PHE A O 1
ATOM 2164 N N . ALA A 1 282 ? 7.223 26.578 12.367 1 95.69 282 ALA A N 1
ATOM 2165 C CA . ALA A 1 282 ? 5.902 26 12.609 1 95.69 282 ALA A CA 1
ATOM 2166 C C . ALA A 1 282 ? 5.664 25.781 14.094 1 95.69 282 ALA A C 1
ATOM 2168 O O . ALA A 1 282 ? 4.52 25.766 14.555 1 95.69 282 ALA A O 1
ATOM 2169 N N . PHE A 1 283 ? 6.695 25.594 14.883 1 97.81 283 PHE A N 1
ATOM 2170 C CA . PHE A 1 283 ? 6.516 25.438 16.312 1 97.81 283 PHE A CA 1
ATOM 2171 C C . PHE A 1 283 ? 6.301 26.797 16.984 1 97.81 283 PHE A C 1
ATOM 2173 O O . PHE A 1 283 ? 6.531 27.844 16.375 1 97.81 283 PHE A O 1
ATOM 2180 N N . ALA A 1 284 ? 5.844 26.75 18.188 1 98.19 284 ALA A N 1
ATOM 2181 C CA . ALA A 1 284 ? 5.512 27.969 18.906 1 98.19 284 ALA A CA 1
ATOM 2182 C C . ALA A 1 284 ? 6.371 28.125 20.156 1 98.19 284 ALA A C 1
ATOM 2184 O O . ALA A 1 284 ? 6.91 27.141 20.672 1 98.19 284 ALA A O 1
ATOM 2185 N N . THR A 1 285 ? 6.488 29.359 20.578 1 98 285 THR A N 1
ATOM 2186 C CA . THR A 1 285 ? 7.219 29.719 21.797 1 98 285 THR A CA 1
ATOM 2187 C C . THR A 1 285 ? 6.363 30.594 22.703 1 98 285 THR A C 1
ATOM 2189 O O . THR A 1 285 ? 5.367 31.172 22.266 1 98 285 THR A O 1
ATOM 2192 N N . VAL A 1 286 ? 6.723 30.641 23.922 1 98.5 286 VAL A N 1
ATOM 2193 C CA . VAL A 1 286 ? 6.008 31.469 24.891 1 98.5 286 VAL A CA 1
ATOM 2194 C C . VAL A 1 286 ? 6.312 32.938 24.609 1 98.5 286 VAL A C 1
ATOM 2196 O O . VAL A 1 286 ? 7.477 33.344 24.562 1 98.5 286 VAL A O 1
ATOM 2199 N N . CYS A 1 287 ? 5.242 33.719 24.5 1 98.19 287 CYS A N 1
ATOM 2200 C CA . CYS A 1 287 ? 5.371 35.125 24.188 1 98.19 287 CYS A CA 1
ATOM 2201 C C . CYS A 1 287 ? 4.477 35.969 25.094 1 98.19 287 CYS A C 1
ATOM 2203 O O . CYS A 1 287 ? 3.451 35.5 25.578 1 98.19 287 CYS A O 1
ATOM 2205 N N . SER A 1 288 ? 4.965 37.25 25.266 1 98.31 288 SER A N 1
ATOM 2206 C CA . SER A 1 288 ? 4.062 38.219 25.891 1 98.31 288 SER A CA 1
ATOM 2207 C C . SER A 1 288 ? 2.967 38.656 24.922 1 98.31 288 SER A C 1
ATOM 2209 O O . SER A 1 288 ? 3.217 38.812 23.734 1 98.31 288 SER A O 1
ATOM 2211 N N . ILE A 1 289 ? 1.778 38.75 25.516 1 97.88 289 ILE A N 1
ATOM 2212 C CA . ILE A 1 289 ? 0.689 39.219 24.672 1 97.88 289 ILE A CA 1
ATOM 2213 C C . ILE A 1 289 ? 0.133 40.531 25.219 1 97.88 289 ILE A C 1
ATOM 2215 O O . ILE A 1 289 ? -0.812 41.094 24.656 1 97.88 289 ILE A O 1
ATOM 2219 N N . LYS A 1 290 ? 0.637 40.938 26.328 1 97.88 290 LYS A N 1
ATOM 2220 C CA . LYS A 1 290 ? 0.481 42.25 26.922 1 97.88 290 LYS A CA 1
ATOM 2221 C C . LYS A 1 290 ? 1.786 42.719 27.562 1 97.88 290 LYS A C 1
ATOM 2223 O O . LYS A 1 290 ? 2.703 41.938 27.781 1 97.88 290 LYS A O 1
ATOM 2228 N N . GLU A 1 291 ? 1.768 44.031 27.797 1 98.06 291 GLU A N 1
ATOM 2229 C CA . GLU A 1 291 ? 2.906 44.531 28.562 1 98.06 291 GLU A CA 1
ATOM 2230 C C . GLU A 1 291 ? 2.951 43.938 29.953 1 98.06 291 GLU A C 1
ATOM 2232 O O . GLU A 1 291 ? 1.917 43.781 30.609 1 98.06 291 GLU A O 1
ATOM 2237 N N . ILE A 1 292 ? 4.191 43.562 30.391 1 98.44 292 ILE A N 1
ATOM 2238 C CA . ILE A 1 292 ? 4.395 42.938 31.703 1 98.44 292 ILE A CA 1
ATOM 2239 C C . ILE A 1 292 ? 5.465 43.719 32.469 1 98.44 292 ILE A C 1
ATOM 2241 O O . ILE A 1 292 ? 6.598 43.875 31.984 1 98.44 292 ILE A O 1
ATOM 2245 N N . LYS A 1 293 ? 5.109 44.188 33.594 1 98.19 293 LYS A N 1
ATOM 2246 C CA . LYS A 1 293 ? 6.059 44.938 34.375 1 98.19 293 LYS A CA 1
ATOM 2247 C C . LYS A 1 293 ? 6.941 44 35.219 1 98.19 293 LYS A C 1
ATOM 2249 O O . LYS A 1 293 ? 6.52 42.938 35.594 1 98.19 293 LYS A O 1
ATOM 2254 N N . LYS A 1 294 ? 8.156 44.594 35.406 1 97.94 294 LYS A N 1
ATOM 2255 C CA . LYS A 1 294 ? 9.008 43.906 36.344 1 97.94 294 LYS A CA 1
ATOM 2256 C C . LYS A 1 294 ? 8.266 43.594 37.656 1 97.94 294 LYS A C 1
ATOM 2258 O O . LYS A 1 294 ? 7.582 44.469 38.188 1 97.94 294 LYS A O 1
ATOM 2263 N N . GLY A 1 295 ? 8.344 42.344 38.062 1 98 295 GLY A N 1
ATOM 2264 C CA . GLY A 1 295 ? 7.73 41.969 39.344 1 98 295 GLY A CA 1
ATOM 2265 C C . GLY A 1 295 ? 6.328 41.406 39.188 1 98 295 GLY A C 1
ATOM 2266 O O . GLY A 1 295 ? 5.781 40.812 40.094 1 98 295 GLY A O 1
ATOM 2267 N N . GLU A 1 296 ? 5.742 41.562 38.062 1 98.19 296 GLU A N 1
ATOM 2268 C CA . GLU A 1 296 ? 4.414 41.031 37.781 1 98.19 296 GLU A CA 1
ATOM 2269 C C . GLU A 1 296 ? 4.477 39.531 37.531 1 98.19 296 GLU A C 1
ATOM 2271 O O . GLU A 1 296 ? 5.488 39 37.031 1 98.19 296 GLU A O 1
ATOM 2276 N N . LYS A 1 297 ? 3.369 38.812 37.719 1 98.44 297 LYS A N 1
ATOM 2277 C CA . LYS A 1 297 ? 3.277 37.406 37.438 1 98.44 297 LYS A CA 1
ATOM 2278 C C . LYS A 1 297 ? 2.889 37.125 36 1 98.44 297 LYS A C 1
ATOM 2280 O O . LYS A 1 297 ? 2.076 37.844 35.438 1 98.44 297 LYS A O 1
ATOM 2285 N N . PHE A 1 298 ? 3.502 36.094 35.469 1 98.44 298 PHE A N 1
ATOM 2286 C CA . PHE A 1 298 ? 3.027 35.625 34.156 1 98.44 298 PHE A CA 1
ATOM 2287 C C . PHE A 1 298 ? 1.706 34.875 34.312 1 98.44 298 PHE A C 1
ATOM 2289 O O . PHE A 1 298 ? 1.59 33.969 35.156 1 98.44 298 PHE A O 1
ATOM 2296 N N . THR A 1 299 ? 0.708 35.281 33.594 1 98 299 THR A N 1
ATOM 2297 C CA . THR A 1 299 ? -0.63 34.688 33.656 1 98 299 THR A CA 1
ATOM 2298 C C . THR A 1 299 ? -1.159 34.375 32.281 1 98 299 THR A C 1
ATOM 2300 O O . THR A 1 299 ? -0.544 34.719 31.266 1 98 299 THR A O 1
ATOM 2303 N N . MET A 1 300 ? -2.295 33.719 32.25 1 96.94 300 MET A N 1
ATOM 2304 C CA . MET A 1 300 ? -2.961 33.406 30.984 1 96.94 300 MET A CA 1
ATOM 2305 C C . MET A 1 300 ? -3.375 34.656 30.266 1 96.94 300 MET A C 1
ATOM 2307 O O . MET A 1 300 ? -3.637 34.656 29.062 1 96.94 300 MET A O 1
ATOM 2311 N N . GLU A 1 301 ? -3.342 35.812 30.953 1 97.12 301 GLU A N 1
ATOM 2312 C CA . GLU A 1 301 ? -3.814 37.062 30.391 1 97.12 301 GLU A CA 1
ATOM 2313 C C . GLU A 1 301 ? -2.676 37.812 29.719 1 97.12 301 GLU A C 1
ATOM 2315 O O . GLU A 1 301 ? -2.912 38.688 28.875 1 97.12 301 GLU A O 1
ATOM 2320 N N . ASN A 1 302 ? -1.483 37.469 30.156 1 98.12 302 ASN A N 1
ATOM 2321 C CA . ASN A 1 302 ? -0.427 38.344 29.656 1 98.12 302 ASN A CA 1
ATOM 2322 C C . ASN A 1 302 ? 0.628 37.562 28.875 1 98.12 302 ASN A C 1
ATOM 2324 O O . ASN A 1 302 ? 1.53 38.156 28.281 1 98.12 302 ASN A O 1
ATOM 2328 N N . ILE A 1 303 ? 0.513 36.188 28.812 1 98.38 303 ILE A N 1
ATOM 2329 C CA . ILE A 1 303 ? 1.392 35.406 27.953 1 98.38 303 ILE A CA 1
ATOM 2330 C C . ILE A 1 303 ? 0.569 34.406 27.172 1 98.38 303 ILE A C 1
ATOM 2332 O O . ILE A 1 303 ? -0.552 34.062 27.562 1 98.38 303 ILE A O 1
ATOM 2336 N N . TRP A 1 304 ? 1.105 33.938 26.109 1 98.38 304 TRP A N 1
ATOM 2337 C CA . TRP A 1 304 ? 0.584 32.844 25.281 1 98.38 304 TRP A CA 1
ATOM 2338 C C . TRP A 1 304 ? 1.688 32.25 24.406 1 98.38 304 TRP A C 1
ATOM 2340 O O . TRP A 1 304 ? 2.873 32.469 24.656 1 98.38 304 TRP A O 1
ATOM 2350 N N . VAL A 1 305 ? 1.328 31.359 23.609 1 98.25 305 VAL A N 1
ATOM 2351 C CA . VAL A 1 305 ? 2.287 30.719 22.703 1 98.25 305 VAL A CA 1
ATOM 2352 C C . VAL A 1 305 ? 2.012 31.156 21.266 1 98.25 305 VAL A C 1
ATOM 2354 O O . VAL A 1 305 ? 0.858 31.188 20.828 1 98.25 305 VAL A O 1
ATOM 2357 N N . LYS A 1 306 ? 3.027 31.578 20.547 1 97.88 306 LYS A N 1
ATOM 2358 C CA . LYS A 1 306 ? 2.943 32.031 19.156 1 97.88 306 LYS A CA 1
ATOM 2359 C C . LYS A 1 306 ? 4.129 31.516 18.359 1 97.88 306 LYS A C 1
ATOM 2361 O O . LYS A 1 306 ? 5.188 31.203 18.906 1 97.88 306 LYS A O 1
ATOM 2366 N N . ARG A 1 307 ? 3.945 31.359 17.062 1 97 307 ARG A N 1
ATOM 2367 C CA . ARG A 1 307 ? 5.062 31.141 16.156 1 97 307 ARG A CA 1
ATOM 2368 C C . ARG A 1 307 ? 5.973 32.344 16.094 1 97 307 ARG A C 1
ATOM 2370 O O . ARG A 1 307 ? 5.527 33.5 16.312 1 97 307 ARG A O 1
ATOM 2377 N N . PRO A 1 308 ? 7.219 32.156 15.906 1 96.31 308 PRO A N 1
ATOM 2378 C CA . PRO A 1 308 ? 7.898 30.953 15.43 1 96.31 308 PRO A CA 1
ATOM 2379 C C . PRO A 1 308 ? 8.547 30.156 16.562 1 96.31 308 PRO A C 1
ATOM 2381 O O . PRO A 1 308 ? 8.445 30.547 17.734 1 96.31 308 PRO A O 1
ATOM 2384 N N . GLY A 1 309 ? 9.141 29.031 16.172 1 95.25 309 GLY A N 1
ATOM 2385 C CA . GLY A 1 309 ? 9.75 28.125 17.125 1 95.25 309 GLY A CA 1
ATOM 2386 C C . GLY A 1 309 ? 11.203 28.453 17.422 1 95.25 309 GLY A C 1
ATOM 2387 O O . GLY A 1 309 ? 11.961 27.594 17.875 1 95.25 309 GLY A O 1
ATOM 2388 N N . THR A 1 310 ? 11.602 29.641 17.156 1 94.38 310 THR A N 1
ATOM 2389 C CA . THR A 1 310 ? 13.008 30 17.281 1 94.38 310 THR A CA 1
ATOM 2390 C C . THR A 1 310 ? 13.289 30.625 18.641 1 94.38 310 THR A C 1
ATOM 2392 O O . THR A 1 310 ? 14.438 30.938 18.969 1 94.38 310 THR A O 1
ATOM 2395 N N . GLY A 1 311 ? 12.289 30.844 19.5 1 95 311 GLY A N 1
ATOM 2396 C CA . GLY A 1 311 ? 12.492 31.359 20.844 1 95 311 GLY A CA 1
ATOM 2397 C C . GLY A 1 311 ? 13.016 30.328 21.812 1 95 311 GLY A C 1
ATOM 2398 O O . GLY A 1 311 ? 13.031 29.141 21.516 1 95 311 GLY A O 1
ATOM 2399 N N . GLU A 1 312 ? 13.391 30.797 22.969 1 96.62 312 GLU A N 1
ATOM 2400 C CA . GLU A 1 312 ? 14.086 29.969 23.953 1 96.62 312 GLU A CA 1
ATOM 2401 C C . GLU A 1 312 ? 13.109 29.047 24.672 1 96.62 312 GLU A C 1
ATOM 2403 O O . GLU A 1 312 ? 13.414 27.875 24.922 1 96.62 312 GLU A O 1
ATOM 2408 N N . ILE A 1 313 ? 11.961 29.531 25.016 1 98.06 313 ILE A N 1
ATOM 2409 C CA . ILE A 1 313 ? 10.984 28.75 25.766 1 98.06 313 ILE A CA 1
ATOM 2410 C C . ILE A 1 313 ? 9.875 28.281 24.828 1 98.06 313 ILE A C 1
ATOM 2412 O O . ILE A 1 313 ? 9 29.062 24.453 1 98.06 313 ILE A O 1
ATOM 2416 N N . LEU A 1 314 ? 9.898 27.016 24.562 1 97.62 314 LEU A N 1
ATOM 2417 C CA . LEU A 1 314 ? 8.945 26.422 23.625 1 97.62 314 LEU A CA 1
ATOM 2418 C C . LEU A 1 314 ? 7.57 26.281 24.266 1 97.62 314 LEU A C 1
ATOM 2420 O O . LEU A 1 314 ? 7.449 26.297 25.5 1 97.62 314 LEU A O 1
ATOM 2424 N N . ALA A 1 315 ? 6.582 26.125 23.406 1 97.94 315 ALA A N 1
ATOM 2425 C CA . ALA A 1 315 ? 5.188 26.031 23.828 1 97.94 315 ALA A CA 1
ATOM 2426 C C . ALA A 1 315 ? 4.992 24.891 24.828 1 97.94 315 ALA A C 1
ATOM 2428 O O . ALA A 1 315 ? 4.168 25 25.734 1 97.94 315 ALA A O 1
ATOM 2429 N N . GLU A 1 316 ? 5.754 23.844 24.703 1 96.88 316 GLU A N 1
ATOM 2430 C CA . GLU A 1 316 ? 5.59 22.688 25.578 1 96.88 316 GLU A CA 1
ATOM 2431 C C . GLU A 1 316 ? 5.914 23.031 27.031 1 96.88 316 GLU A C 1
ATOM 2433 O O . GLU A 1 316 ? 5.496 22.312 27.938 1 96.88 316 GLU A O 1
ATOM 2438 N N . LYS A 1 317 ? 6.609 24.156 27.266 1 97.25 317 LYS A N 1
ATOM 2439 C CA . LYS A 1 317 ? 7.016 24.562 28.609 1 97.25 317 LYS A CA 1
ATOM 2440 C C . LYS A 1 317 ? 6.125 25.672 29.141 1 97.25 317 LYS A C 1
ATOM 2442 O O . LYS A 1 317 ? 6.43 26.281 30.172 1 97.25 317 LYS A O 1
ATOM 2447 N N . PHE A 1 318 ? 5.023 25.938 28.516 1 98.06 318 PHE A N 1
ATOM 2448 C CA . PHE A 1 318 ? 4.137 27.062 28.828 1 98.06 318 PHE A CA 1
ATOM 2449 C C . PHE A 1 318 ? 3.711 27.031 30.281 1 98.06 318 PHE A C 1
ATOM 2451 O O . PHE A 1 318 ? 3.793 28.047 30.984 1 98.06 318 PHE A O 1
ATOM 2458 N N . ASN A 1 319 ? 3.332 25.875 30.781 1 96.69 319 ASN A N 1
ATOM 2459 C CA . ASN A 1 319 ? 2.799 25.75 32.125 1 96.69 319 ASN A CA 1
ATOM 2460 C C . ASN A 1 319 ? 3.877 26 33.188 1 96.69 319 ASN A C 1
ATOM 2462 O O . ASN A 1 319 ? 3.574 26.406 34.312 1 96.69 319 ASN A O 1
ATOM 2466 N N . GLU A 1 320 ? 5.094 25.781 32.812 1 96.81 320 GLU A N 1
ATOM 2467 C CA . GLU A 1 320 ? 6.207 26.031 33.719 1 96.81 320 GLU A CA 1
ATOM 2468 C C . GLU A 1 320 ? 6.43 27.516 33.969 1 96.81 320 GLU A C 1
ATOM 2470 O O . GLU A 1 320 ? 7.004 27.922 34.969 1 96.81 320 GLU A O 1
ATOM 2475 N N . VAL A 1 321 ? 5.965 28.281 33 1 97.94 321 VAL A N 1
ATOM 2476 C CA . VAL A 1 321 ? 6.176 29.719 33.062 1 97.94 321 VAL A CA 1
ATOM 2477 C C . VAL A 1 321 ? 5.043 30.391 33.844 1 97.94 321 VAL A C 1
ATOM 2479 O O . VAL A 1 321 ? 5.266 31.375 34.562 1 97.94 321 VAL A O 1
ATOM 2482 N N . LEU A 1 322 ? 3.848 29.844 33.812 1 97.5 322 LEU A N 1
ATOM 2483 C CA . LEU A 1 322 ? 2.688 30.406 34.5 1 97.5 322 LEU A CA 1
ATOM 2484 C C . LEU A 1 322 ? 2.936 30.516 36 1 97.5 322 LEU A C 1
ATOM 2486 O O . LEU A 1 322 ? 3.422 29.562 36.625 1 97.5 322 LEU A O 1
ATOM 2490 N N . GLY A 1 323 ? 2.623 31.656 36.531 1 97.69 323 GLY A N 1
ATOM 2491 C CA . GLY A 1 323 ? 2.721 31.859 37.969 1 97.69 323 GLY A CA 1
ATOM 2492 C C . GLY A 1 323 ? 4.07 32.406 38.406 1 97.69 323 GLY A C 1
ATOM 2493 O O . GLY A 1 323 ? 4.207 32.938 39.5 1 97.69 323 GLY A O 1
ATOM 2494 N N . THR A 1 324 ? 5.086 32.312 37.562 1 98.06 324 THR A N 1
ATOM 2495 C CA . THR A 1 324 ? 6.391 32.875 37.906 1 98.06 324 THR A CA 1
ATOM 2496 C C . THR A 1 324 ? 6.383 34.375 37.719 1 98.06 324 THR A C 1
ATOM 2498 O O . THR A 1 324 ? 5.379 34.969 37.281 1 98.06 324 THR A O 1
ATOM 2501 N N . THR A 1 325 ? 7.492 35 38.062 1 98.38 325 THR A N 1
ATOM 2502 C CA . THR A 1 325 ? 7.527 36.469 38.125 1 98.38 325 THR A CA 1
ATOM 2503 C C . THR A 1 325 ? 8.484 37.031 37.094 1 98.38 325 THR A C 1
ATOM 2505 O O . THR A 1 325 ? 9.57 36.5 36.875 1 98.38 325 THR A O 1
ATOM 2508 N N . ALA A 1 326 ? 8.125 38.156 36.531 1 98.5 326 ALA A N 1
ATOM 2509 C CA . ALA A 1 326 ? 8.93 38.812 35.5 1 98.5 326 ALA A CA 1
ATOM 2510 C C . ALA A 1 326 ? 10.148 39.5 36.125 1 98.5 326 ALA A C 1
ATOM 2512 O O . ALA A 1 326 ? 10.023 40.25 37.094 1 98.5 326 ALA A O 1
ATOM 2513 N N . ALA A 1 327 ? 11.25 39.312 35.531 1 98.31 327 ALA A N 1
ATOM 2514 C CA . ALA A 1 327 ? 12.508 39.844 36.031 1 98.31 327 ALA A CA 1
ATOM 2515 C C . ALA A 1 327 ? 12.781 41.25 35.469 1 98.31 327 ALA A C 1
ATOM 2517 O O . ALA A 1 327 ? 13.641 41.969 35.969 1 98.31 327 ALA A O 1
ATOM 2518 N N . ARG A 1 328 ? 12.125 41.625 34.438 1 97.94 328 ARG A N 1
ATOM 2519 C CA . ARG A 1 328 ? 12.258 42.906 33.781 1 97.94 328 ARG A CA 1
ATOM 2520 C C . ARG A 1 328 ? 10.945 43.344 33.125 1 97.94 328 ARG A C 1
ATOM 2522 O O . ARG A 1 328 ? 9.992 42.562 33.062 1 97.94 328 ARG A O 1
ATOM 2529 N N . ASN A 1 329 ? 10.914 44.562 32.75 1 98.25 329 ASN A N 1
ATOM 2530 C CA . ASN A 1 329 ? 9.805 45 31.891 1 98.25 329 ASN A CA 1
ATOM 2531 C C . ASN A 1 329 ? 9.844 44.312 30.531 1 98.25 329 ASN A C 1
ATOM 2533 O O . ASN A 1 329 ? 10.906 44.188 29.922 1 98.25 329 ASN A O 1
ATOM 2537 N N . ILE A 1 330 ? 8.695 43.781 30.125 1 98.19 330 ILE A N 1
ATOM 2538 C CA . ILE A 1 330 ? 8.586 43.031 28.859 1 98.19 330 ILE A CA 1
ATOM 2539 C C . ILE A 1 330 ? 7.508 43.688 27.984 1 98.19 330 ILE A C 1
ATOM 2541 O O . ILE A 1 330 ? 6.375 43.875 28.438 1 98.19 330 ILE A O 1
ATOM 2545 N N . GLU A 1 331 ? 7.844 43.969 26.781 1 97.81 331 GLU A N 1
ATOM 2546 C CA . GLU A 1 331 ? 6.887 44.562 25.844 1 97.81 331 GLU A CA 1
ATOM 2547 C C . GLU A 1 331 ? 5.984 43.5 25.234 1 97.81 331 GLU A C 1
ATOM 2549 O O . GLU A 1 331 ? 6.293 42.312 25.312 1 97.81 331 GLU A O 1
ATOM 2554 N N . THR A 1 332 ? 4.898 44 24.688 1 97.25 332 THR A N 1
ATOM 2555 C CA . THR A 1 332 ? 3.98 43.094 24.016 1 97.25 332 THR A CA 1
ATOM 2556 C C . THR A 1 332 ? 4.637 42.469 22.781 1 97.25 332 THR A C 1
ATOM 2558 O O . THR A 1 332 ? 5.27 43.156 21.984 1 97.25 332 THR A O 1
ATOM 2561 N N . GLY A 1 333 ? 4.555 41.125 22.656 1 96.5 333 GLY A N 1
ATOM 2562 C CA . GLY A 1 333 ? 4.988 40.438 21.453 1 96.5 333 GLY A CA 1
ATOM 2563 C C . GLY A 1 333 ? 6.395 39.875 21.547 1 96.5 333 GLY A C 1
ATOM 2564 O O . GLY A 1 333 ? 6.918 39.344 20.578 1 96.5 333 GLY A O 1
ATOM 2565 N N . GLU A 1 334 ? 6.984 39.938 22.703 1 97.06 334 GLU A N 1
ATOM 2566 C CA . GLU A 1 334 ? 8.336 39.406 22.875 1 97.06 334 GLU A CA 1
ATOM 2567 C C . GLU A 1 334 ? 8.312 37.906 23.156 1 97.06 334 GLU A C 1
ATOM 2569 O O . GLU A 1 334 ? 7.461 37.438 23.906 1 97.06 334 GLU A O 1
ATOM 2574 N N . GLN A 1 335 ? 9.188 37.188 22.5 1 97.75 335 GLN A N 1
ATOM 2575 C CA . GLN A 1 335 ? 9.445 35.844 22.922 1 97.75 335 GLN A CA 1
ATOM 2576 C C . GLN A 1 335 ? 10.188 35.812 24.25 1 97.75 335 GLN A C 1
ATOM 2578 O O . GLN A 1 335 ? 11.25 36.406 24.391 1 97.75 335 GLN A O 1
ATOM 2583 N N . LEU A 1 336 ? 9.656 35.062 25.141 1 98.19 336 LEU A N 1
ATOM 2584 C CA . LEU A 1 336 ? 10.258 35.031 26.469 1 98.19 336 LEU A CA 1
ATOM 2585 C C . LEU A 1 336 ? 11.523 34.188 26.484 1 98.19 336 LEU A C 1
ATOM 2587 O O . LEU A 1 336 ? 11.641 33.219 25.703 1 98.19 336 LEU A O 1
ATOM 2591 N N . SER A 1 337 ? 12.453 34.594 27.344 1 97.38 337 SER A N 1
ATOM 2592 C CA . SER A 1 337 ? 13.648 33.844 27.672 1 97.38 337 SER A CA 1
ATOM 2593 C C . SER A 1 337 ? 13.688 33.469 29.141 1 97.38 337 SER A C 1
ATOM 2595 O O . SER A 1 337 ? 12.922 34 29.953 1 97.38 337 SER A O 1
ATOM 2597 N N . TYR A 1 338 ? 14.516 32.531 29.422 1 97.12 338 TYR A N 1
ATOM 2598 C CA . TYR A 1 338 ? 14.625 32.125 30.812 1 97.12 338 TYR A CA 1
ATOM 2599 C C . TYR A 1 338 ? 15.117 33.25 31.688 1 97.12 338 TYR A C 1
ATOM 2601 O O . TYR A 1 338 ? 14.797 33.312 32.875 1 97.12 338 TYR A O 1
ATOM 2609 N N . LYS A 1 339 ? 15.828 34.219 31.141 1 97.25 339 LYS A N 1
ATOM 2610 C CA . LYS A 1 339 ? 16.328 35.375 31.875 1 97.25 339 LYS A CA 1
ATOM 2611 C C . LYS A 1 339 ? 15.195 36.312 32.281 1 97.25 339 LYS A C 1
ATOM 2613 O O . LYS A 1 339 ? 15.375 37.156 33.125 1 97.25 339 LYS A O 1
ATOM 2618 N N . ASP A 1 340 ? 14.07 36.156 31.562 1 97.69 340 ASP A N 1
ATOM 2619 C CA . ASP A 1 340 ? 12.922 37.031 31.844 1 97.69 340 ASP A CA 1
ATOM 2620 C C . ASP A 1 340 ? 12.195 36.562 33.094 1 97.69 340 ASP A C 1
ATOM 2622 O O . ASP A 1 340 ? 11.32 37.25 33.625 1 97.69 340 ASP A O 1
ATOM 2626 N N . ILE A 1 341 ? 12.516 35.375 33.656 1 97.19 341 ILE A N 1
ATOM 2627 C CA . ILE A 1 341 ? 11.812 34.75 34.75 1 97.19 341 ILE A CA 1
ATOM 2628 C C . ILE A 1 341 ? 12.672 34.812 36.031 1 97.19 341 ILE A C 1
ATOM 2630 O O . ILE A 1 341 ? 13.82 34.375 36.031 1 97.19 341 ILE A O 1
ATOM 2634 N N . LEU A 1 342 ? 12.117 35.344 37 1 94.06 342 LEU A N 1
ATOM 2635 C CA . LEU A 1 342 ? 12.844 35.406 38.25 1 94.06 342 LEU A CA 1
ATOM 2636 C C . LEU A 1 342 ? 13.008 34.031 38.875 1 94.06 342 LEU A C 1
ATOM 2638 O O . LEU A 1 342 ? 12.07 33.25 38.906 1 94.06 342 LEU A O 1
ATOM 2642 N N . LYS A 1 343 ? 14.352 33.75 39.375 1 77.12 343 LYS A N 1
ATOM 2643 C CA . LYS A 1 343 ? 14.711 32.531 40.062 1 77.12 343 LYS A CA 1
ATOM 2644 C C . LYS A 1 343 ? 14.281 32.562 41.531 1 77.12 343 LYS A C 1
ATOM 2646 O O . LYS A 1 343 ? 14.289 33.594 42.156 1 77.12 343 LYS A O 1
ATOM 2651 N N . MET B 1 1 ? -13.922 7.066 15.312 1 95.88 1 MET B N 1
ATOM 2652 C CA . MET B 1 1 ? -14.398 8.43 15.523 1 95.88 1 MET B CA 1
ATOM 2653 C C . MET B 1 1 ? -15.484 8.789 14.508 1 95.88 1 MET B C 1
ATOM 2655 O O . MET B 1 1 ? -15.688 8.07 13.531 1 95.88 1 MET B O 1
ATOM 2659 N N . LYS B 1 2 ? -16.125 9.781 14.742 1 96.19 2 LYS B N 1
ATOM 2660 C CA . LYS B 1 2 ? -17.203 10.203 13.859 1 96.19 2 LYS B CA 1
ATOM 2661 C C . LYS B 1 2 ? -17.172 11.711 13.633 1 96.19 2 LYS B C 1
ATOM 2663 O O . LYS B 1 2 ? -16.969 12.477 14.578 1 96.19 2 LYS B O 1
ATOM 2668 N N . ILE B 1 3 ? -17.281 12.125 12.43 1 98.25 3 ILE B N 1
ATOM 2669 C CA . ILE B 1 3 ? -17.516 13.523 12.07 1 98.25 3 ILE B CA 1
ATOM 2670 C C . ILE B 1 3 ? -18.859 13.656 11.359 1 98.25 3 ILE B C 1
ATOM 2672 O O . ILE B 1 3 ? -19.016 13.172 10.234 1 98.25 3 ILE B O 1
ATOM 2676 N N . LEU B 1 4 ? -19.766 14.234 12.039 1 97.44 4 LEU B N 1
ATOM 2677 C CA . LEU B 1 4 ? -21.156 14.195 11.594 1 97.44 4 LEU B CA 1
ATOM 2678 C C . LEU B 1 4 ? -21.609 12.766 11.367 1 97.44 4 LEU B C 1
ATOM 2680 O O . LEU B 1 4 ? -21.594 11.945 12.289 1 97.44 4 LEU B O 1
ATOM 2684 N N . ASN B 1 5 ? -21.875 12.406 10.156 1 95.88 5 ASN B N 1
ATOM 2685 C CA . ASN B 1 5 ? -22.375 11.055 9.914 1 95.88 5 ASN B CA 1
ATOM 2686 C C . ASN B 1 5 ? -21.297 10.156 9.328 1 95.88 5 ASN B C 1
ATOM 2688 O O . ASN B 1 5 ? -21.547 8.984 9.031 1 95.88 5 ASN B O 1
ATOM 2692 N N . ARG B 1 6 ? -20.109 10.641 9.266 1 97.81 6 ARG B N 1
ATOM 2693 C CA . ARG B 1 6 ? -19.031 9.867 8.656 1 97.81 6 ARG B CA 1
ATOM 2694 C C . ARG B 1 6 ? -18.25 9.102 9.719 1 97.81 6 ARG B C 1
ATOM 2696 O O . ARG B 1 6 ? -17.469 9.703 10.469 1 97.81 6 ARG B O 1
ATOM 2703 N N . GLU B 1 7 ? -18.406 7.738 9.703 1 98 7 GLU B N 1
ATOM 2704 C CA . GLU B 1 7 ? -17.625 6.883 10.586 1 98 7 GLU B CA 1
ATOM 2705 C C . GLU B 1 7 ? -16.203 6.695 10.055 1 98 7 GLU B C 1
ATOM 2707 O O . GLU B 1 7 ? -16.016 6.477 8.859 1 98 7 GLU B O 1
ATOM 2712 N N . ILE B 1 8 ? -15.219 6.883 10.93 1 98.44 8 ILE B N 1
ATOM 2713 C CA . ILE B 1 8 ? -13.812 6.797 10.539 1 98.44 8 ILE B CA 1
ATOM 2714 C C . ILE B 1 8 ? -13.102 5.742 11.383 1 98.44 8 ILE B C 1
ATOM 2716 O O . ILE B 1 8 ? -13.164 5.785 12.617 1 98.44 8 ILE B O 1
ATOM 2720 N N . GLY B 1 9 ? -12.453 4.762 10.719 1 97.62 9 GLY B N 1
ATOM 2721 C CA . GLY B 1 9 ? -11.734 3.693 11.398 1 97.62 9 GLY B CA 1
ATOM 2722 C C . GLY B 1 9 ? -11.539 2.465 10.531 1 97.62 9 GLY B C 1
ATOM 2723 O O . GLY B 1 9 ? -11.859 2.479 9.336 1 97.62 9 GLY B O 1
ATOM 2724 N N . GLU B 1 10 ? -10.922 1.342 10.977 1 92.44 10 GLU B N 1
ATOM 2725 C CA . GLU B 1 10 ? -10.492 0.144 10.258 1 92.44 10 GLU B CA 1
ATOM 2726 C C . GLU B 1 10 ? -11.648 -0.482 9.484 1 92.44 10 GLU B C 1
ATOM 2728 O O . GLU B 1 10 ? -11.461 -0.985 8.375 1 92.44 10 GLU B O 1
ATOM 2733 N N . GLY B 1 11 ? -12.844 -0.35 9.875 1 94.5 11 GLY B N 1
ATOM 2734 C CA . GLY B 1 11 ? -13.977 -1.03 9.258 1 94.5 11 GLY B CA 1
ATOM 2735 C C . GLY B 1 11 ? -14.734 -0.161 8.273 1 94.5 11 GLY B C 1
ATOM 2736 O O . GLY B 1 11 ? -15.727 -0.598 7.688 1 94.5 11 GLY B O 1
ATOM 2737 N N . PHE B 1 12 ? -14.172 1.018 7.98 1 98.06 12 PHE B N 1
ATOM 2738 C CA . PHE B 1 12 ? -14.844 1.956 7.086 1 98.06 12 PHE B CA 1
ATOM 2739 C C . PHE B 1 12 ? -13.914 2.379 5.953 1 98.06 12 PHE B C 1
ATOM 2741 O O . PHE B 1 12 ? -12.688 2.355 6.105 1 98.06 12 PHE B O 1
ATOM 2748 N N . LYS B 1 13 ? -14.492 2.74 4.801 1 98.31 13 LYS B N 1
ATOM 2749 C CA . LYS B 1 13 ? -13.719 3.264 3.682 1 98.31 13 LYS B CA 1
ATOM 2750 C C . LYS B 1 13 ? -12.836 4.434 4.121 1 98.31 13 LYS B C 1
ATOM 2752 O O . LYS B 1 13 ? -13.266 5.266 4.926 1 98.31 13 LYS B O 1
ATOM 2757 N N . PRO B 1 14 ? -11.633 4.477 3.609 1 98.81 14 PRO B N 1
ATOM 2758 C CA . PRO B 1 14 ? -10.75 5.582 4 1 98.81 14 PRO B CA 1
ATOM 2759 C C . PRO B 1 14 ? -11.344 6.949 3.674 1 98.81 14 PRO B C 1
ATOM 2761 O O . PRO B 1 14 ? -11.969 7.121 2.625 1 98.81 14 PRO B O 1
ATOM 2764 N N . LEU B 1 15 ? -11.18 7.836 4.586 1 98.81 15 LEU B N 1
ATOM 2765 C CA . LEU B 1 15 ? -11.578 9.219 4.371 1 98.81 15 LEU B CA 1
ATOM 2766 C C . LEU B 1 15 ? -10.484 10 3.65 1 98.81 15 LEU B C 1
ATOM 2768 O O . LEU B 1 15 ? -9.344 10.062 4.121 1 98.81 15 LEU B O 1
ATOM 2772 N N . ILE B 1 16 ? -10.805 10.555 2.508 1 98.81 16 ILE B N 1
ATOM 2773 C CA . ILE B 1 16 ? -9.875 11.406 1.772 1 98.81 16 ILE B CA 1
ATOM 2774 C C . ILE B 1 16 ? -10.219 12.875 2.012 1 98.81 16 ILE B C 1
ATOM 2776 O O . ILE B 1 16 ? -11.344 13.305 1.747 1 98.81 16 ILE B O 1
ATOM 2780 N N . ILE B 1 17 ? -9.266 13.594 2.547 1 98.94 17 ILE B N 1
ATOM 2781 C CA . ILE B 1 17 ? -9.438 15.016 2.824 1 98.94 17 ILE B CA 1
ATOM 2782 C C . ILE B 1 17 ? -8.695 15.836 1.772 1 98.94 17 ILE B C 1
ATOM 2784 O O . ILE B 1 17 ? -7.484 15.695 1.602 1 98.94 17 ILE B O 1
ATOM 2788 N N . ALA B 1 18 ? -9.438 16.672 1.052 1 98.94 18 ALA B N 1
ATOM 2789 C CA . ALA B 1 18 ? -8.844 17.641 0.14 1 98.94 18 ALA B CA 1
ATOM 2790 C C . ALA B 1 18 ? -8.484 18.938 0.872 1 98.94 18 ALA B C 1
ATOM 2792 O O . ALA B 1 18 ? -9.367 19.75 1.189 1 98.94 18 ALA B O 1
ATOM 2793 N N . GLU B 1 19 ? -7.234 19.109 1.037 1 98.81 19 GLU B N 1
ATOM 2794 C CA . GLU B 1 19 ? -6.762 20.312 1.729 1 98.81 19 GLU B CA 1
ATOM 2795 C C . GLU B 1 19 ? -6.512 21.453 0.749 1 98.81 19 GLU B C 1
ATOM 2797 O O . GLU B 1 19 ? -5.469 21.5 0.095 1 98.81 19 GLU B O 1
ATOM 2802 N N . ILE B 1 20 ? -7.344 22.406 0.774 1 98.56 20 ILE B N 1
ATOM 2803 C CA . ILE B 1 20 ? -7.113 23.531 -0.122 1 98.56 20 ILE B CA 1
ATOM 2804 C C . ILE B 1 20 ? -6.145 24.516 0.529 1 98.56 20 ILE B C 1
ATOM 2806 O O . ILE B 1 20 ? -5.531 25.344 -0.157 1 98.56 20 ILE B O 1
ATOM 2810 N N . GLY B 1 21 ? -6.055 24.406 1.928 1 97.44 21 GLY B N 1
ATOM 2811 C CA . GLY B 1 21 ? -5.07 25.219 2.633 1 97.44 21 GLY B CA 1
ATOM 2812 C C . GLY B 1 21 ? -5.09 26.672 2.221 1 97.44 21 GLY B C 1
ATOM 2813 O O . GLY B 1 21 ? -6.129 27.344 2.303 1 97.44 21 GLY B O 1
ATOM 2814 N N . ILE B 1 22 ? -3.961 27.156 1.73 1 96.81 22 ILE B N 1
ATOM 2815 C CA . ILE B 1 22 ? -3.814 28.547 1.328 1 96.81 22 ILE B CA 1
ATOM 2816 C C . ILE B 1 22 ? -3.648 28.641 -0.187 1 96.81 22 ILE B C 1
ATOM 2818 O O . ILE B 1 22 ? -3.207 29.656 -0.713 1 96.81 22 ILE B O 1
ATOM 2822 N N . ASN B 1 23 ? -3.963 27.594 -0.862 1 97.69 23 ASN B N 1
ATOM 2823 C CA . ASN B 1 23 ? -3.744 27.516 -2.303 1 97.69 23 ASN B CA 1
ATOM 2824 C C . ASN B 1 23 ? -4.598 28.531 -3.055 1 97.69 23 ASN B C 1
ATOM 2826 O O . ASN B 1 23 ? -4.352 28.812 -4.23 1 97.69 23 ASN B O 1
ATOM 2830 N N . HIS B 1 24 ? -5.578 29.141 -2.424 1 98 24 HIS B N 1
ATOM 2831 C CA . HIS B 1 24 ? -6.449 30.141 -3.029 1 98 24 HIS B CA 1
ATOM 2832 C C . HIS B 1 24 ? -5.812 31.516 -2.98 1 98 24 HIS B C 1
ATOM 2834 O O . HIS B 1 24 ? -6.324 32.469 -3.592 1 98 24 HIS B O 1
ATOM 2840 N N . GLU B 1 25 ? -4.805 31.703 -2.232 1 96.5 25 GLU B N 1
ATOM 2841 C CA . GLU B 1 25 ? -4.02 32.938 -2.172 1 96.5 25 GLU B CA 1
ATOM 2842 C C . GLU B 1 25 ? -4.875 34.094 -1.725 1 96.5 25 GLU B C 1
ATOM 2844 O O . GLU B 1 25 ? -4.766 35.219 -2.273 1 96.5 25 GLU B O 1
ATOM 2849 N N . GLY B 1 26 ? -5.816 33.875 -0.887 1 97.31 26 GLY B N 1
ATOM 2850 C CA . GLY B 1 26 ? -6.621 34.938 -0.295 1 97.31 26 GLY B CA 1
ATOM 2851 C C . GLY B 1 26 ? -7.875 35.25 -1.089 1 97.31 26 GLY B C 1
ATOM 2852 O O . GLY B 1 26 ? -8.664 36.094 -0.7 1 97.31 26 GLY B O 1
ATOM 2853 N N . SER B 1 27 ? -8.07 34.562 -2.176 1 98.19 27 SER B N 1
ATOM 2854 C CA . SER B 1 27 ? -9.227 34.781 -3.029 1 98.19 27 SER B CA 1
ATOM 2855 C C . SER B 1 27 ? -10.352 33.812 -2.723 1 98.19 27 SER B C 1
ATOM 2857 O O . SER B 1 27 ? -10.211 32.594 -2.957 1 98.19 27 SER B O 1
ATOM 2859 N N . LEU B 1 28 ? -11.492 34.375 -2.289 1 98.62 28 LEU B N 1
ATOM 2860 C CA . LEU B 1 28 ? -12.664 33.531 -2.027 1 98.62 28 LEU B CA 1
ATOM 2861 C C . LEU B 1 28 ? -13.156 32.875 -3.309 1 98.62 28 LEU B C 1
ATOM 2863 O O . LEU B 1 28 ? -13.578 31.719 -3.291 1 98.62 28 LEU B O 1
ATOM 2867 N N . SER B 1 29 ? -13.102 33.625 -4.395 1 98.62 29 SER B N 1
ATOM 2868 C CA . SER B 1 29 ? -13.547 33.062 -5.672 1 98.62 29 SER B CA 1
ATOM 2869 C C . SER B 1 29 ? -12.695 31.875 -6.086 1 98.62 29 SER B C 1
ATOM 2871 O O . SER B 1 29 ? -13.234 30.859 -6.531 1 98.62 29 SER B O 1
ATOM 2873 N N . VAL B 1 30 ? -11.398 31.969 -5.93 1 98.56 30 VAL B N 1
ATOM 2874 C CA . VAL B 1 30 ? -10.492 30.875 -6.262 1 98.56 30 VAL B CA 1
ATOM 2875 C C . VAL B 1 30 ? -10.742 29.703 -5.332 1 98.56 30 VAL B C 1
ATOM 2877 O O . VAL B 1 30 ? -10.758 28.547 -5.773 1 98.56 30 VAL B O 1
ATOM 2880 N N . ALA B 1 31 ? -10.953 29.969 -4.07 1 98.81 31 ALA B N 1
ATOM 2881 C CA . ALA B 1 31 ? -11.266 28.906 -3.115 1 98.81 31 ALA B CA 1
ATOM 2882 C C . ALA B 1 31 ? -12.5 28.125 -3.547 1 98.81 31 ALA B C 1
ATOM 2884 O O . ALA B 1 31 ? -12.523 26.906 -3.48 1 98.81 31 ALA B O 1
ATOM 2885 N N . LYS B 1 32 ? -13.484 28.859 -3.963 1 98.88 32 LYS B N 1
ATOM 2886 C CA . LYS B 1 32 ? -14.727 28.219 -4.391 1 98.88 32 LYS B CA 1
ATOM 2887 C C . LYS B 1 32 ? -14.5 27.375 -5.645 1 98.88 32 LYS B C 1
ATOM 2889 O O . LYS B 1 32 ? -15.125 26.328 -5.805 1 98.88 32 LYS B O 1
ATOM 2894 N N . GLU B 1 33 ? -13.633 27.828 -6.562 1 98.88 33 GLU B N 1
ATOM 2895 C CA . GLU B 1 33 ? -13.281 27.016 -7.727 1 98.88 33 GLU B CA 1
ATOM 2896 C C . GLU B 1 33 ? -12.641 25.703 -7.305 1 98.88 33 GLU B C 1
ATOM 2898 O O . GLU B 1 33 ? -12.922 24.656 -7.895 1 98.88 33 GLU B O 1
ATOM 2903 N N . MET B 1 34 ? -11.797 25.766 -6.324 1 98.88 34 MET B N 1
ATOM 2904 C CA . MET B 1 34 ? -11.164 24.547 -5.809 1 98.88 34 MET B CA 1
ATOM 2905 C C . MET B 1 34 ? -12.195 23.625 -5.18 1 98.88 34 MET B C 1
ATOM 2907 O O . MET B 1 34 ? -12.125 22.406 -5.336 1 98.88 34 MET B O 1
ATOM 2911 N N . VAL B 1 35 ? -13.148 24.219 -4.492 1 98.94 35 VAL B N 1
ATOM 2912 C CA . VAL B 1 35 ? -14.227 23.438 -3.9 1 98.94 35 VAL B CA 1
ATOM 2913 C C . VAL B 1 35 ? -15.016 22.719 -5 1 98.94 35 VAL B C 1
ATOM 2915 O O . VAL B 1 35 ? -15.367 21.547 -4.863 1 98.94 35 VAL B O 1
ATOM 2918 N N . ASP B 1 36 ? -15.289 23.422 -6.078 1 98.94 36 ASP B N 1
ATOM 2919 C CA . ASP B 1 36 ? -16 22.828 -7.203 1 98.94 36 ASP B CA 1
ATOM 2920 C C . ASP B 1 36 ? -15.242 21.625 -7.754 1 98.94 36 ASP B C 1
ATOM 2922 O O . ASP B 1 36 ? -15.844 20.578 -8.039 1 98.94 36 ASP B O 1
ATOM 2926 N N . ALA B 1 37 ? -13.969 21.781 -7.93 1 98.94 37 ALA B N 1
ATOM 2927 C CA . ALA B 1 37 ? -13.141 20.703 -8.438 1 98.94 37 ALA B CA 1
ATOM 2928 C C . ALA B 1 37 ? -13.125 19.516 -7.48 1 98.94 37 ALA B C 1
ATOM 2930 O O . ALA B 1 37 ? -13.195 18.359 -7.91 1 98.94 37 ALA B O 1
ATOM 2931 N N . ALA B 1 38 ? -13 19.781 -6.207 1 98.94 38 ALA B N 1
ATOM 2932 C CA . ALA B 1 38 ? -13.047 18.719 -5.199 1 98.94 38 ALA B CA 1
ATOM 2933 C C . ALA B 1 38 ? -14.375 17.969 -5.25 1 98.94 38 ALA B C 1
ATOM 2935 O O . ALA B 1 38 ? -14.406 16.75 -5.176 1 98.94 38 ALA B O 1
ATOM 2936 N N . HIS B 1 39 ? -15.43 18.734 -5.387 1 98.88 39 HIS B N 1
ATOM 2937 C CA . HIS B 1 39 ? -16.75 18.141 -5.492 1 98.88 39 HIS B CA 1
ATOM 2938 C C . HIS B 1 39 ? -16.859 17.203 -6.695 1 98.88 39 HIS B C 1
ATOM 2940 O O . HIS B 1 39 ? -17.344 16.094 -6.578 1 98.88 39 HIS B O 1
ATOM 2946 N N . ARG B 1 40 ? -16.344 17.688 -7.824 1 98.81 40 ARG B N 1
ATOM 2947 C CA . ARG B 1 40 ? -16.375 16.875 -9.039 1 98.81 40 ARG B CA 1
ATOM 2948 C C . ARG B 1 40 ? -15.531 15.625 -8.883 1 98.81 40 ARG B C 1
ATOM 2950 O O . ARG B 1 40 ? -15.867 14.57 -9.445 1 98.81 40 ARG B O 1
ATOM 2957 N N . ALA B 1 41 ? -14.539 15.656 -8.086 1 98.75 41 ALA B N 1
ATOM 2958 C CA . ALA B 1 41 ? -13.648 14.523 -7.875 1 98.75 41 ALA B CA 1
ATOM 2959 C C . ALA B 1 41 ? -14.281 13.492 -6.941 1 98.75 41 ALA B C 1
ATOM 2961 O O . ALA B 1 41 ? -13.828 12.352 -6.871 1 98.75 41 ALA B O 1
ATOM 2962 N N . GLY B 1 42 ? -15.273 13.906 -6.117 1 98.69 42 GLY B N 1
ATOM 2963 C CA . GLY B 1 42 ? -15.945 13 -5.207 1 98.69 42 GLY B CA 1
ATOM 2964 C C . GLY B 1 42 ? -15.477 13.141 -3.77 1 98.69 42 GLY B C 1
ATOM 2965 O O . GLY B 1 42 ? -15.68 12.234 -2.955 1 98.69 42 GLY B O 1
ATOM 2966 N N . VAL B 1 43 ? -14.969 14.266 -3.41 1 98.62 43 VAL B N 1
ATOM 2967 C CA . VAL B 1 43 ? -14.414 14.508 -2.082 1 98.62 43 VAL B CA 1
ATOM 2968 C C . VAL B 1 43 ? -15.547 14.633 -1.065 1 98.62 43 VAL B C 1
ATOM 2970 O O . VAL B 1 43 ? -16.594 15.227 -1.354 1 98.62 43 VAL B O 1
ATOM 2973 N N . GLU B 1 44 ? -15.297 14.07 0.13 1 98.12 44 GLU B N 1
ATOM 2974 C CA . GLU B 1 44 ? -16.266 14.164 1.216 1 98.12 44 GLU B CA 1
ATOM 2975 C C . GLU B 1 44 ? -15.953 15.336 2.141 1 98.12 44 GLU B C 1
ATOM 2977 O O . GLU B 1 44 ? -16.859 16 2.648 1 98.12 44 GLU B O 1
ATOM 2982 N N . VAL B 1 45 ? -14.648 15.562 2.328 1 98.81 45 VAL B N 1
ATOM 2983 C CA . VAL B 1 45 ? -14.234 16.578 3.297 1 98.81 45 VAL B CA 1
ATOM 2984 C C . VAL B 1 45 ? -13.242 17.531 2.646 1 98.81 45 VAL B C 1
ATOM 2986 O O . VAL B 1 45 ? -12.219 17.109 2.109 1 98.81 45 VAL B O 1
ATOM 2989 N N . VAL B 1 46 ? -13.531 18.781 2.693 1 98.88 46 VAL B N 1
ATOM 2990 C CA . VAL B 1 46 ? -12.617 19.859 2.303 1 98.88 46 VAL B CA 1
ATOM 2991 C C . VAL B 1 46 ? -12.031 20.516 3.549 1 98.88 46 VAL B C 1
ATOM 2993 O O . VAL B 1 46 ? -12.758 20.859 4.48 1 98.88 46 VAL B O 1
ATOM 2996 N N . LYS B 1 47 ? -10.75 20.625 3.518 1 98.94 47 LYS B N 1
ATOM 2997 C CA . LYS B 1 47 ? -10.078 21.219 4.668 1 98.94 47 LYS B CA 1
ATOM 2998 C C . LYS B 1 47 ? -9.43 22.547 4.289 1 98.94 47 LYS B C 1
ATOM 3000 O O . LYS B 1 47 ? -8.758 22.641 3.258 1 98.94 47 LYS B O 1
ATOM 3005 N N . HIS B 1 48 ? -9.656 23.531 5.051 1 98.88 48 HIS B N 1
ATOM 3006 C CA . HIS B 1 48 ? -9.062 24.859 4.93 1 98.88 48 HIS B CA 1
ATOM 3007 C C . HIS B 1 48 ? -8.031 25.109 6.027 1 98.88 48 HIS B C 1
ATOM 3009 O O . HIS B 1 48 ? -7.762 24.234 6.844 1 98.88 48 HIS B O 1
ATOM 3015 N N . GLN B 1 49 ? -7.332 26.219 5.984 1 98.69 49 GLN B N 1
ATOM 3016 C CA . GLN B 1 49 ? -6.473 26.734 7.043 1 98.69 49 GLN B CA 1
ATOM 3017 C C . GLN B 1 49 ? -6.965 28.094 7.531 1 98.69 49 GLN B C 1
ATOM 3019 O O . GLN B 1 49 ? -7.141 29.016 6.734 1 98.69 49 GLN B O 1
ATOM 3024 N N . THR B 1 50 ? -7.191 28.188 8.781 1 98.75 50 THR B N 1
ATOM 3025 C CA . THR B 1 50 ? -7.652 29.438 9.367 1 98.75 50 THR B CA 1
ATOM 3026 C C . THR B 1 50 ? -6.496 30.188 10.039 1 98.75 50 THR B C 1
ATOM 3028 O O . THR B 1 50 ? -6.027 29.781 11.102 1 98.75 50 THR B O 1
ATOM 3031 N N . HIS B 1 51 ? -6.152 31.25 9.414 1 98.19 51 HIS B N 1
ATOM 3032 C CA . HIS B 1 51 ? -5.031 32.062 9.898 1 98.19 51 HIS B CA 1
ATOM 3033 C C . HIS B 1 51 ? -5.496 33.438 10.375 1 98.19 51 HIS B C 1
ATOM 3035 O O . HIS B 1 51 ? -6.16 34.156 9.633 1 98.19 51 HIS B O 1
ATOM 3041 N N . ILE B 1 52 ? -5.223 33.688 11.586 1 97.81 52 ILE B N 1
ATOM 3042 C CA . ILE B 1 52 ? -5.281 35.062 12.141 1 97.81 52 ILE B CA 1
ATOM 3043 C C . ILE B 1 52 ? -3.883 35.5 12.555 1 97.81 52 ILE B C 1
ATOM 3045 O O . ILE B 1 52 ? -3.447 35.25 13.672 1 97.81 52 ILE B O 1
ATOM 3049 N N . VAL B 1 53 ? -3.252 36.188 11.672 1 96 53 VAL B N 1
ATOM 3050 C CA . VAL B 1 53 ? -1.805 36.375 11.656 1 96 53 VAL B CA 1
ATOM 3051 C C . VAL B 1 53 ? -1.361 37.062 12.961 1 96 53 VAL B C 1
ATOM 3053 O O . VAL B 1 53 ? -0.401 36.594 13.594 1 96 53 VAL B O 1
ATOM 3056 N N . GLU B 1 54 ? -2.08 38.031 13.43 1 94.12 54 GLU B N 1
ATOM 3057 C CA . GLU B 1 54 ? -1.68 38.812 14.602 1 94.12 54 GLU B CA 1
ATOM 3058 C C . GLU B 1 54 ? -1.771 37.969 15.867 1 94.12 54 GLU B C 1
ATOM 3060 O O . GLU B 1 54 ? -1.06 38.219 16.844 1 94.12 54 GLU B O 1
ATOM 3065 N N . ASP B 1 55 ? -2.615 37 15.836 1 96.62 55 ASP B N 1
ATOM 3066 C CA . ASP B 1 55 ? -2.764 36.125 17 1 96.62 55 ASP B CA 1
ATOM 3067 C C . ASP B 1 55 ? -1.866 34.875 16.875 1 96.62 55 ASP B C 1
ATOM 3069 O O . ASP B 1 55 ? -1.5 34.281 17.875 1 96.62 55 ASP B O 1
ATOM 3073 N N . GLU B 1 56 ? -1.514 34.562 15.703 1 97.12 56 GLU B N 1
ATOM 3074 C CA . GLU B 1 56 ? -0.796 33.344 15.367 1 97.12 56 GLU B CA 1
ATOM 3075 C C . GLU B 1 56 ? 0.711 33.5 15.516 1 97.12 56 GLU B C 1
ATOM 3077 O O . GLU B 1 56 ? 1.413 32.594 15.945 1 97.12 56 GLU B O 1
ATOM 3082 N N . MET B 1 57 ? 1.177 34.719 15.188 1 96.56 57 MET B N 1
ATOM 3083 C CA . MET B 1 57 ? 2.621 34.875 15.055 1 96.56 57 MET B CA 1
ATOM 3084 C C . MET B 1 57 ? 3.113 36.062 15.852 1 96.56 57 MET B C 1
ATOM 3086 O O . MET B 1 57 ? 2.438 37.094 15.914 1 96.56 57 MET B O 1
ATOM 3090 N N . ALA B 1 58 ? 4.266 35.906 16.469 1 95.06 58 ALA B N 1
ATOM 3091 C CA . ALA B 1 58 ? 5.008 37.031 17.047 1 95.06 58 ALA B CA 1
ATOM 3092 C C . ALA B 1 58 ? 5.777 37.812 15.961 1 95.06 58 ALA B C 1
ATOM 3094 O O . ALA B 1 58 ? 6 37.281 14.867 1 95.06 58 ALA B O 1
ATOM 3095 N N . PRO B 1 59 ? 6.176 39.031 16.297 1 94 59 PRO B N 1
ATOM 3096 C CA . PRO B 1 59 ? 6.926 39.812 15.32 1 94 59 PRO B CA 1
ATOM 3097 C C . PRO B 1 59 ? 8.172 39.125 14.812 1 94 59 PRO B C 1
ATOM 3099 O O . PRO B 1 59 ? 8.578 39.312 13.664 1 94 59 PRO B O 1
ATOM 3102 N N . ALA B 1 60 ? 8.734 38.25 15.562 1 92 60 ALA B N 1
ATOM 3103 C CA . ALA B 1 60 ? 9.938 37.531 15.195 1 92 60 ALA B CA 1
ATOM 3104 C C . ALA B 1 60 ? 9.703 36.688 13.938 1 92 60 ALA B C 1
ATOM 3106 O O . ALA B 1 60 ? 10.648 36.344 13.227 1 92 60 ALA B O 1
ATOM 3107 N N . ALA B 1 61 ? 8.492 36.344 13.633 1 92.31 61 ALA B N 1
ATOM 3108 C CA . ALA B 1 61 ? 8.148 35.531 12.477 1 92.31 61 ALA B CA 1
ATOM 3109 C C . ALA B 1 61 ? 8.453 36.25 11.172 1 92.31 61 ALA B C 1
ATOM 3111 O O . ALA B 1 61 ? 8.602 35.625 10.125 1 92.31 61 ALA B O 1
ATOM 3112 N N . LYS B 1 62 ? 8.484 37.531 11.156 1 93.25 62 LYS B N 1
ATOM 3113 C CA . LYS B 1 62 ? 8.766 38.344 9.977 1 93.25 62 LYS B CA 1
ATOM 3114 C C . LYS B 1 62 ? 10.156 38.031 9.422 1 93.25 62 LYS B C 1
ATOM 3116 O O . LYS B 1 62 ? 10.43 38.312 8.25 1 93.25 62 LYS B O 1
ATOM 3121 N N . ASN B 1 63 ? 10.977 37.406 10.258 1 91.19 63 ASN B N 1
ATOM 3122 C CA . ASN B 1 63 ? 12.352 37.125 9.852 1 91.19 63 ASN B CA 1
ATOM 3123 C C . ASN B 1 63 ? 12.539 35.656 9.484 1 91.19 63 ASN B C 1
ATOM 3125 O O . ASN B 1 63 ? 13.664 35.219 9.234 1 91.19 63 ASN B O 1
ATOM 3129 N N . VAL B 1 64 ? 11.492 34.906 9.438 1 89.81 64 VAL B N 1
ATOM 3130 C CA . VAL B 1 64 ? 11.602 33.5 9.164 1 89.81 64 VAL B CA 1
ATOM 3131 C C . VAL B 1 64 ? 11.07 33.188 7.762 1 89.81 64 VAL B C 1
ATOM 3133 O O . VAL B 1 64 ? 9.938 33.531 7.43 1 89.81 64 VAL B O 1
ATOM 3136 N N . ILE B 1 65 ? 11.898 32.5 6.941 1 88.31 65 ILE B N 1
ATOM 3137 C CA . ILE B 1 65 ? 11.539 32.125 5.582 1 88.31 65 ILE B CA 1
ATOM 3138 C C . ILE B 1 65 ? 11.344 30.609 5.508 1 88.31 65 ILE B C 1
ATOM 3140 O O . ILE B 1 65 ? 12.273 29.844 5.762 1 88.31 65 ILE B O 1
ATOM 3144 N N . PRO B 1 66 ? 10.141 30.219 5.141 1 86.38 66 PRO B N 1
ATOM 3145 C CA . PRO B 1 66 ? 9.898 28.766 5.039 1 86.38 66 PRO B CA 1
ATOM 3146 C C . PRO B 1 66 ? 10.641 28.125 3.871 1 86.38 66 PRO B C 1
ATOM 3148 O O . PRO B 1 66 ? 11.094 28.828 2.963 1 86.38 66 PRO B O 1
ATOM 3151 N N . GLY B 1 67 ? 10.781 26.828 3.93 1 81.56 67 GLY B N 1
ATOM 3152 C CA . GLY B 1 67 ? 11.57 26.078 2.959 1 81.56 67 GLY B CA 1
ATOM 3153 C C . GLY B 1 67 ? 10.984 26.125 1.561 1 81.56 67 GLY B C 1
ATOM 3154 O O . GLY B 1 67 ? 11.703 25.922 0.576 1 81.56 67 GLY B O 1
ATOM 3155 N N . ASN B 1 68 ? 9.742 26.391 1.407 1 84.19 68 ASN B N 1
ATOM 3156 C CA . ASN B 1 68 ? 9.07 26.312 0.117 1 84.19 68 ASN B CA 1
ATOM 3157 C C . ASN B 1 68 ? 8.68 27.688 -0.414 1 84.19 68 ASN B C 1
ATOM 3159 O O . ASN B 1 68 ? 7.789 27.797 -1.253 1 84.19 68 ASN B O 1
ATOM 3163 N N . ALA B 1 69 ? 9.328 28.734 0.125 1 86.31 69 ALA B N 1
ATOM 3164 C CA . ALA B 1 69 ? 9 30.094 -0.31 1 86.31 69 ALA B CA 1
ATOM 3165 C C . ALA B 1 69 ? 10.234 31 -0.258 1 86.31 69 ALA B C 1
ATOM 3167 O O . ALA B 1 69 ? 11.281 30.594 0.249 1 86.31 69 ALA B O 1
ATOM 3168 N N . ASP B 1 70 ? 10.086 32.25 -0.827 1 88.19 70 ASP B N 1
ATOM 3169 C CA . ASP B 1 70 ? 11.195 33.188 -0.863 1 88.19 70 ASP B CA 1
ATOM 3170 C C . ASP B 1 70 ? 10.898 34.438 -0.006 1 88.19 70 ASP B C 1
ATOM 3172 O O . ASP B 1 70 ? 11.688 35.375 0.029 1 88.19 70 ASP B O 1
ATOM 3176 N N . VAL B 1 71 ? 9.734 34.406 0.587 1 89.69 71 VAL B N 1
ATOM 3177 C CA . VAL B 1 71 ? 9.344 35.5 1.463 1 89.69 71 VAL B CA 1
ATOM 3178 C C . VAL B 1 71 ? 9 34.969 2.852 1 89.69 71 VAL B C 1
ATOM 3180 O O . VAL B 1 71 ? 8.867 33.75 3.037 1 89.69 71 VAL B O 1
ATOM 3183 N N . SER B 1 72 ? 8.867 35.938 3.775 1 90.06 72 SER B N 1
ATOM 3184 C CA . SER B 1 72 ? 8.641 35.469 5.148 1 90.06 72 SER B CA 1
ATOM 3185 C C . SER B 1 72 ? 7.289 34.781 5.293 1 90.06 72 SER B C 1
ATOM 3187 O O . SER B 1 72 ? 6.359 35.062 4.535 1 90.06 72 SER B O 1
ATOM 3189 N N . ILE B 1 73 ? 7.23 33.938 6.254 1 91.19 73 ILE B N 1
ATOM 3190 C CA . ILE B 1 73 ? 5.988 33.219 6.527 1 91.19 73 ILE B CA 1
ATOM 3191 C C . ILE B 1 73 ? 4.898 34.219 6.922 1 91.19 73 ILE B C 1
ATOM 3193 O O . ILE B 1 73 ? 3.725 34 6.598 1 91.19 73 ILE B O 1
ATOM 3197 N N . TYR B 1 74 ? 5.266 35.219 7.586 1 91.81 74 TYR B N 1
ATOM 3198 C CA . TYR B 1 74 ? 4.32 36.25 8 1 91.81 74 TYR B CA 1
ATOM 3199 C C . TYR B 1 74 ? 3.646 36.875 6.793 1 91.81 74 TYR B C 1
ATOM 3201 O O . TYR B 1 74 ? 2.422 37.031 6.754 1 91.81 74 TYR B O 1
ATOM 3209 N N . GLU B 1 75 ? 4.387 37.25 5.82 1 91.81 75 GLU B N 1
ATOM 3210 C CA . GLU B 1 75 ? 3.879 37.875 4.605 1 91.81 75 GLU B CA 1
ATOM 3211 C C . GLU B 1 75 ? 2.986 36.906 3.822 1 91.81 75 GLU B C 1
ATOM 3213 O O . GLU B 1 75 ? 1.95 37.312 3.287 1 91.81 75 GLU B O 1
ATOM 3218 N N . ILE B 1 76 ? 3.369 35.719 3.781 1 92.12 76 ILE B N 1
ATOM 3219 C CA . ILE B 1 76 ? 2.592 34.719 3.072 1 92.12 76 ILE B CA 1
ATOM 3220 C C . ILE B 1 76 ? 1.206 34.594 3.701 1 92.12 76 ILE B C 1
ATOM 3222 O O . ILE B 1 76 ? 0.193 34.625 3 1 92.12 76 ILE B O 1
ATOM 3226 N N . MET B 1 77 ? 1.183 34.469 5.004 1 93.31 77 MET B N 1
ATOM 3227 C CA . MET B 1 77 ? -0.082 34.25 5.699 1 93.31 77 MET B CA 1
ATOM 3228 C C . MET B 1 77 ? -0.969 35.5 5.641 1 93.31 77 MET B C 1
ATOM 3230 O O . MET B 1 77 ? -2.191 35.375 5.535 1 93.31 77 MET B O 1
ATOM 3234 N N . GLU B 1 78 ? -0.297 36.594 5.703 1 93.06 78 GLU B N 1
ATOM 3235 C CA . GLU B 1 78 ? -1.06 37.844 5.59 1 93.06 78 GLU B CA 1
ATOM 3236 C C . GLU B 1 78 ? -1.746 37.938 4.234 1 93.06 78 GLU B C 1
ATOM 3238 O O . GLU B 1 78 ? -2.9 38.375 4.145 1 93.06 78 GLU B O 1
ATOM 3243 N N . ARG B 1 79 ? -1.11 37.562 3.227 1 92.5 79 ARG B N 1
ATOM 3244 C CA . ARG B 1 79 ? -1.62 37.625 1.861 1 92.5 79 ARG B CA 1
ATOM 3245 C C . ARG B 1 79 ? -2.693 36.562 1.622 1 92.5 79 ARG B C 1
ATOM 3247 O O . ARG B 1 79 ? -3.691 36.844 0.949 1 92.5 79 ARG B O 1
ATOM 3254 N N . CYS B 1 80 ? -2.566 35.438 2.232 1 94.62 80 CYS B N 1
ATOM 3255 C CA . CYS B 1 80 ? -3.355 34.25 1.849 1 94.62 80 CYS B CA 1
ATOM 3256 C C . CYS B 1 80 ? -4.543 34.062 2.785 1 94.62 80 CYS B C 1
ATOM 3258 O O . CYS B 1 80 ? -5.48 33.344 2.467 1 94.62 80 CYS B O 1
ATOM 3260 N N . ALA B 1 81 ? -4.559 34.719 3.93 1 96.38 81 ALA B N 1
ATOM 3261 C CA . ALA B 1 81 ? -5.598 34.469 4.93 1 96.38 81 ALA B CA 1
ATOM 3262 C C . ALA B 1 81 ? -6.934 35.062 4.473 1 96.38 81 ALA B C 1
ATOM 3264 O O . ALA B 1 81 ? -6.988 36.188 3.959 1 96.38 81 ALA B O 1
ATOM 3265 N N . LEU B 1 82 ? -7.988 34.281 4.648 1 97.94 82 LEU B N 1
ATOM 3266 C CA . LEU B 1 82 ? -9.336 34.812 4.473 1 97.94 82 LEU B CA 1
ATOM 3267 C C . LEU B 1 82 ? -9.852 35.438 5.762 1 97.94 82 LEU B C 1
ATOM 3269 O O . LEU B 1 82 ? -9.602 34.938 6.852 1 97.94 82 LEU B O 1
ATOM 3273 N N . ASN B 1 83 ? -10.578 36.531 5.594 1 97.69 83 ASN B N 1
ATOM 3274 C CA . ASN B 1 83 ? -11.25 37.062 6.781 1 97.69 83 ASN B CA 1
ATOM 3275 C C . ASN B 1 83 ? -12.43 36.188 7.191 1 97.69 83 ASN B C 1
ATOM 3277 O O . ASN B 1 83 ? -12.773 35.219 6.496 1 97.69 83 ASN B O 1
ATOM 3281 N N . GLU B 1 84 ? -12.969 36.469 8.352 1 98.38 84 GLU B N 1
ATOM 3282 C CA . GLU B 1 84 ? -13.992 35.594 8.938 1 98.38 84 GLU B CA 1
ATOM 3283 C C . GLU B 1 84 ? -15.211 35.5 8.023 1 98.38 84 GLU B C 1
ATOM 3285 O O . GLU B 1 84 ? -15.773 34.406 7.848 1 98.38 84 GLU B O 1
ATOM 3290 N N . ALA B 1 85 ? -15.633 36.594 7.449 1 98.56 85 ALA B N 1
ATOM 3291 C CA . ALA B 1 85 ? -16.797 36.594 6.566 1 98.56 85 ALA B CA 1
ATOM 3292 C C . ALA B 1 85 ? -16.562 35.719 5.344 1 98.56 85 ALA B C 1
ATOM 3294 O O . ALA B 1 85 ? -17.438 34.938 4.949 1 98.56 85 ALA B O 1
ATOM 3295 N N . ASP B 1 86 ? -15.398 35.844 4.734 1 98.69 86 ASP B N 1
ATOM 3296 C CA . ASP B 1 86 ? -15.062 35.062 3.557 1 98.69 86 ASP B CA 1
ATOM 3297 C C . ASP B 1 86 ? -14.938 33.594 3.908 1 98.69 86 ASP B C 1
ATOM 3299 O O . ASP B 1 86 ? -15.359 32.719 3.135 1 98.69 86 ASP B O 1
ATOM 3303 N N . GLU B 1 87 ? -14.352 33.312 5.016 1 98.81 87 GLU B N 1
ATOM 3304 C CA . GLU B 1 87 ? -14.211 31.906 5.422 1 98.81 87 GLU B CA 1
ATOM 3305 C C . GLU B 1 87 ? -15.57 31.266 5.707 1 98.81 87 GLU B C 1
ATOM 3307 O O . GLU B 1 87 ? -15.805 30.109 5.355 1 98.81 87 GLU B O 1
ATOM 3312 N N . LEU B 1 88 ? -16.406 32.031 6.371 1 98.81 88 LEU B N 1
ATOM 3313 C CA . LEU B 1 88 ? -17.766 31.547 6.602 1 98.81 88 LEU B CA 1
ATOM 3314 C C . LEU B 1 88 ? -18.484 31.281 5.281 1 98.81 88 LEU B C 1
ATOM 3316 O O . LEU B 1 88 ? -19.172 30.266 5.137 1 98.81 88 LEU B O 1
ATOM 3320 N N . ALA B 1 89 ? -18.312 32.219 4.34 1 98.88 89 ALA B N 1
ATOM 3321 C CA . ALA B 1 89 ? -18.906 32.031 3.014 1 98.88 89 ALA B CA 1
ATOM 3322 C C . ALA B 1 89 ? -18.359 30.766 2.344 1 98.88 89 ALA B C 1
ATOM 3324 O O . ALA B 1 89 ? -19.094 30.047 1.653 1 98.88 89 ALA B O 1
ATOM 3325 N N . LEU B 1 90 ? -17.078 30.531 2.496 1 98.88 90 LEU B N 1
ATOM 3326 C CA . LEU B 1 90 ? -16.469 29.328 1.954 1 98.88 90 LEU B CA 1
ATOM 3327 C C . LEU B 1 90 ? -17.062 28.062 2.582 1 98.88 90 LEU B C 1
ATOM 3329 O O . LEU B 1 90 ? -17.391 27.109 1.876 1 98.88 90 LEU B O 1
ATOM 3333 N N . LYS B 1 91 ? -17.156 28.047 3.908 1 98.94 91 LYS B N 1
ATOM 3334 C CA . LYS B 1 91 ? -17.766 26.922 4.605 1 98.94 91 LYS B CA 1
ATOM 3335 C C . LYS B 1 91 ? -19.172 26.656 4.082 1 98.94 91 LYS B C 1
ATOM 3337 O O . LYS B 1 91 ? 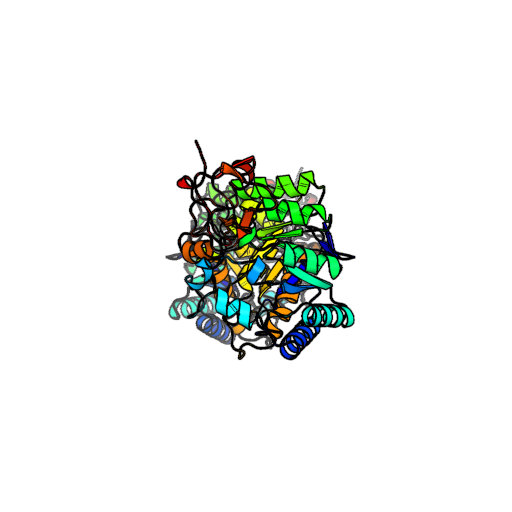-19.516 25.5 3.795 1 98.94 91 LYS B O 1
ATOM 3342 N N . ASP B 1 92 ? -19.953 27.719 4 1 98.88 92 ASP B N 1
ATOM 3343 C CA . ASP B 1 92 ? -21.328 27.578 3.525 1 98.88 92 ASP B CA 1
ATOM 3344 C C . ASP B 1 92 ? -21.359 27 2.109 1 98.88 92 ASP B C 1
ATOM 3346 O O . ASP B 1 92 ? -22.234 26.188 1.785 1 98.88 92 ASP B O 1
ATOM 3350 N N . TYR B 1 93 ? -20.422 27.438 1.303 1 98.88 93 TYR B N 1
ATOM 3351 C CA . TYR B 1 93 ? -20.344 26.953 -0.07 1 98.88 93 TYR B CA 1
ATOM 3352 C C . TYR B 1 93 ? -20.016 25.469 -0.106 1 98.88 93 TYR B C 1
ATOM 3354 O O . TYR B 1 93 ? -20.656 24.703 -0.83 1 98.88 93 TYR B O 1
ATOM 3362 N N . VAL B 1 94 ? -19.062 25.031 0.663 1 98.88 94 VAL B N 1
ATOM 3363 C CA . VAL B 1 94 ? -18.688 23.625 0.764 1 98.88 94 VAL B CA 1
ATOM 3364 C C . VAL B 1 94 ? -19.906 22.797 1.184 1 98.88 94 VAL B C 1
ATOM 3366 O O . VAL B 1 94 ? -20.203 21.766 0.569 1 98.88 94 VAL B O 1
ATOM 3369 N N . GLU B 1 95 ? -20.594 23.281 2.16 1 98.81 95 GLU B N 1
ATOM 3370 C CA . GLU B 1 95 ? -21.734 22.562 2.715 1 98.81 95 GLU B CA 1
ATOM 3371 C C . GLU B 1 95 ? -22.906 22.547 1.738 1 98.81 95 GLU B C 1
ATOM 3373 O O . GLU B 1 95 ? -23.672 21.578 1.693 1 98.81 95 GLU B O 1
ATOM 3378 N N . SER B 1 96 ? -23.016 23.625 1.006 1 98.75 96 SER B N 1
ATOM 3379 C CA . SER B 1 96 ? -24.094 23.672 0.011 1 98.75 96 SER B CA 1
ATOM 3380 C C . SER B 1 96 ? -23.906 22.609 -1.063 1 98.75 96 SER B C 1
ATOM 3382 O O . SER B 1 96 ? -24.859 22.219 -1.732 1 98.75 96 SER B O 1
ATOM 3384 N N . LYS B 1 97 ? -22.672 22.141 -1.234 1 98.56 97 LYS B N 1
ATOM 3385 C CA . LYS B 1 97 ? -22.359 21.094 -2.209 1 98.56 97 LYS B CA 1
ATOM 3386 C C . LYS B 1 97 ? -22.484 19.719 -1.581 1 98.56 97 LYS B C 1
ATOM 3388 O O . LYS B 1 97 ? -22.188 18.703 -2.23 1 98.56 97 LYS B O 1
ATOM 3393 N N . GLY B 1 98 ? -22.828 19.625 -0.316 1 98.38 98 GLY B N 1
ATOM 3394 C CA . GLY B 1 98 ? -23.031 18.359 0.373 1 98.38 98 GLY B CA 1
ATOM 3395 C C . GLY B 1 98 ? -21.766 17.812 0.997 1 98.38 98 GLY B C 1
ATOM 3396 O O . GLY B 1 98 ? -21.734 16.672 1.457 1 98.38 98 GLY B O 1
ATOM 3397 N N . MET B 1 99 ? -20.703 18.578 0.996 1 98.81 99 MET B N 1
ATOM 3398 C CA . MET B 1 99 ? -19.438 18.141 1.579 1 98.81 99 MET B CA 1
ATOM 3399 C C . MET B 1 99 ? -19.297 18.688 3 1 98.81 99 MET B C 1
ATOM 3401 O O . MET B 1 99 ? -20.078 19.531 3.436 1 98.81 99 MET B O 1
ATOM 3405 N N . ILE B 1 100 ? -18.359 18.125 3.711 1 98.88 100 ILE B N 1
ATOM 3406 C CA . ILE B 1 100 ? -18.047 18.547 5.07 1 98.88 100 ILE B CA 1
ATOM 3407 C C . ILE B 1 100 ? -16.891 19.531 5.051 1 98.88 100 ILE B C 1
ATOM 3409 O O . ILE B 1 100 ? -15.883 19.312 4.375 1 98.88 100 ILE B O 1
ATOM 3413 N N . PHE B 1 101 ? -17.047 20.625 5.766 1 98.88 101 PHE B N 1
ATOM 3414 C CA . PHE B 1 101 ? -15.984 21.625 5.918 1 98.88 101 PHE B CA 1
ATOM 3415 C C . PHE B 1 101 ? -15.297 21.484 7.27 1 98.88 101 PHE B C 1
ATOM 3417 O O . PHE B 1 101 ? -15.961 21.453 8.305 1 98.88 101 PHE B O 1
ATOM 3424 N N . ILE B 1 102 ? -13.969 21.359 7.234 1 98.88 102 ILE B N 1
ATOM 3425 C CA . ILE B 1 102 ? -13.172 21.484 8.445 1 98.88 102 ILE B CA 1
ATOM 3426 C C . ILE B 1 102 ? -11.984 22.422 8.195 1 98.88 102 ILE B C 1
ATOM 3428 O O . ILE B 1 102 ? -11.719 22.781 7.047 1 98.88 102 ILE B O 1
ATOM 3432 N N . SER B 1 103 ? -11.328 22.781 9.234 1 98.94 103 SER B N 1
ATOM 3433 C CA . SER B 1 103 ? -10.188 23.688 9.078 1 98.94 103 SER B CA 1
ATOM 3434 C C . SER B 1 103 ? -9.18 23.5 10.203 1 98.94 103 SER B C 1
ATOM 3436 O O . SER B 1 103 ? -9.477 22.859 11.211 1 98.94 103 SER B O 1
ATOM 3438 N N . THR B 1 104 ? -8.016 24 9.992 1 98.88 104 THR B N 1
ATOM 3439 C CA . THR B 1 104 ? -6.941 24 10.977 1 98.88 104 THR B CA 1
ATOM 3440 C C . THR B 1 104 ? -6.781 25.391 11.594 1 98.88 104 THR B C 1
ATOM 3442 O O . THR B 1 104 ? -6.441 26.344 10.898 1 98.88 104 THR B O 1
ATOM 3445 N N . PRO B 1 105 ? -7.02 25.531 12.875 1 98.81 105 PRO B N 1
ATOM 3446 C CA . PRO B 1 105 ? -6.645 26.766 13.562 1 98.81 105 PRO B CA 1
ATOM 3447 C C . PRO B 1 105 ? -5.176 26.797 13.984 1 98.81 105 PRO B C 1
ATOM 3449 O O . PRO B 1 105 ? -4.668 25.812 14.516 1 98.81 105 PRO B O 1
ATOM 3452 N N . PHE B 1 106 ? -4.555 27.953 13.805 1 98.31 106 PHE B N 1
ATOM 3453 C CA . PHE B 1 106 ? -3.145 28.062 14.148 1 98.31 106 PHE B CA 1
ATOM 3454 C C . PHE B 1 106 ? -2.955 29.031 15.32 1 98.31 106 PHE B C 1
ATOM 3456 O O . PHE B 1 106 ? -1.841 29.484 15.57 1 98.31 106 PHE B O 1
ATOM 3463 N N . SER B 1 107 ? -4.047 29.438 15.969 1 98.12 107 SER B N 1
ATOM 3464 C CA . SER B 1 107 ? -4.051 30.328 17.125 1 98.12 107 SER B CA 1
ATOM 3465 C C . SER B 1 107 ? -5.328 30.156 17.938 1 98.12 107 SER B C 1
ATOM 3467 O O . SER B 1 107 ? -6.258 29.469 17.516 1 98.12 107 SER B O 1
ATOM 3469 N N . ARG B 1 108 ? -5.34 30.688 19.094 1 97.31 108 ARG B N 1
ATOM 3470 C CA . ARG B 1 108 ? -6.539 30.688 19.922 1 97.31 108 ARG B CA 1
ATOM 3471 C C . ARG B 1 108 ? -7.691 31.406 19.234 1 97.31 108 ARG B C 1
ATOM 3473 O O . ARG B 1 108 ? -8.82 30.906 19.219 1 97.31 108 ARG B O 1
ATOM 3480 N N . ALA B 1 109 ? -7.352 32.562 18.688 1 98.12 109 ALA B N 1
ATOM 3481 C CA . ALA B 1 109 ? -8.383 33.312 18 1 98.12 109 ALA B CA 1
ATOM 3482 C C . ALA B 1 109 ? -8.953 32.562 16.812 1 98.12 109 ALA B C 1
ATOM 3484 O O . ALA B 1 109 ? -10.148 32.625 16.531 1 98.12 109 ALA B O 1
ATOM 3485 N N . ALA B 1 110 ? -8.117 31.875 16.094 1 98.81 110 ALA B N 1
ATOM 3486 C CA . ALA B 1 110 ? -8.562 31.078 14.961 1 98.81 110 ALA B CA 1
ATOM 3487 C C . ALA B 1 110 ? -9.477 29.938 15.43 1 98.81 110 ALA B C 1
ATOM 3489 O O . ALA B 1 110 ? -10.492 29.641 14.781 1 98.81 110 ALA B O 1
ATOM 3490 N N . ALA B 1 111 ? -9.125 29.281 16.531 1 98.88 111 ALA B N 1
ATOM 3491 C CA . ALA B 1 111 ? -9.961 28.234 17.094 1 98.88 111 ALA B CA 1
ATOM 3492 C C . ALA B 1 111 ? -11.328 28.766 17.5 1 98.88 111 ALA B C 1
ATOM 3494 O O . ALA B 1 111 ? -12.359 28.141 17.219 1 98.88 111 ALA B O 1
ATOM 3495 N N . ASP B 1 112 ? -11.312 29.922 18.125 1 98.81 112 ASP B N 1
ATOM 3496 C CA . ASP B 1 112 ? -12.562 30.562 18.531 1 98.81 112 ASP B CA 1
ATOM 3497 C C . ASP B 1 112 ? -13.43 30.891 17.312 1 98.81 112 ASP B C 1
ATOM 3499 O O . ASP B 1 112 ? -14.648 30.719 17.359 1 98.81 112 ASP B O 1
ATOM 3503 N N . ARG B 1 113 ? -12.789 31.391 16.281 1 98.81 113 ARG B N 1
ATOM 3504 C CA . ARG B 1 113 ? -13.508 31.672 15.047 1 98.81 113 ARG B CA 1
ATOM 3505 C C . ARG B 1 113 ? -14.188 30.422 14.5 1 98.81 113 ARG B C 1
ATOM 3507 O O . ARG B 1 113 ? -15.367 30.453 14.141 1 98.81 113 ARG B O 1
ATOM 3514 N N . LEU B 1 114 ? -13.453 29.328 14.43 1 98.88 114 LEU B N 1
ATOM 3515 C CA . LEU B 1 114 ? -13.984 28.094 13.891 1 98.88 114 LEU B CA 1
ATOM 3516 C C . LEU B 1 114 ? -15.141 27.578 14.758 1 98.88 114 LEU B C 1
ATOM 3518 O O . LEU B 1 114 ? -16.094 26.984 14.242 1 98.88 114 LEU B O 1
ATOM 3522 N N . MET B 1 115 ? -15.047 27.781 16.062 1 98.69 115 MET B N 1
ATOM 3523 C CA . MET B 1 115 ? -16.141 27.422 16.938 1 98.69 115 MET B CA 1
ATOM 3524 C C . MET B 1 115 ? -17.391 28.266 16.656 1 98.69 115 MET B C 1
ATOM 3526 O O . MET B 1 115 ? -18.5 27.75 16.625 1 98.69 115 MET B O 1
ATOM 3530 N N . ARG B 1 116 ? -17.141 29.578 16.469 1 98.56 116 ARG B N 1
ATOM 3531 C CA . ARG B 1 116 ? -18.266 30.453 16.109 1 98.56 116 ARG B CA 1
ATOM 3532 C C . ARG B 1 116 ? -18.891 30.031 14.797 1 98.56 116 ARG B C 1
ATOM 3534 O O . ARG B 1 116 ? -20.109 30.141 14.617 1 98.56 116 ARG B O 1
ATOM 3541 N N . MET B 1 117 ? -18.062 29.5 13.922 1 98.62 117 MET B N 1
ATOM 3542 C CA . MET B 1 117 ? -18.547 29.016 12.633 1 98.62 117 MET B CA 1
ATOM 3543 C C . MET B 1 117 ? -19.203 27.656 12.773 1 98.62 117 MET B C 1
ATOM 3545 O O . MET B 1 117 ? -19.797 27.141 11.812 1 98.62 117 MET B O 1
ATOM 3549 N N . ASN B 1 118 ? -19.094 26.984 13.914 1 98.38 118 ASN B N 1
ATOM 3550 C CA . ASN B 1 118 ? -19.688 25.703 14.258 1 98.38 118 ASN B CA 1
ATOM 3551 C C . ASN B 1 118 ? -19.188 24.594 13.352 1 98.38 118 ASN B C 1
ATOM 3553 O O . ASN B 1 118 ? -19.984 23.828 12.797 1 98.38 118 ASN B O 1
ATOM 3557 N N . VAL B 1 119 ? -17.922 24.547 13.148 1 98.75 119 VAL B N 1
ATOM 3558 C CA . VAL B 1 119 ? -17.344 23.438 12.391 1 98.75 119 VAL B CA 1
ATOM 3559 C C . VAL B 1 119 ? -17.594 22.125 13.109 1 98.75 119 VAL B C 1
ATOM 3561 O O . VAL B 1 119 ? -17.656 22.078 14.344 1 98.75 119 VAL B O 1
ATOM 3564 N N . PRO B 1 120 ? -17.75 21.016 12.406 1 98.69 120 PRO B N 1
ATOM 3565 C CA . PRO B 1 120 ? -18.094 19.75 13.047 1 98.69 120 PRO B CA 1
ATOM 3566 C C . PRO B 1 120 ? -16.891 19.078 13.695 1 98.69 120 PRO B C 1
ATOM 3568 O O . PRO B 1 120 ? -17.047 18.172 14.523 1 98.69 120 PRO B O 1
ATOM 3571 N N . ALA B 1 121 ? -15.672 19.484 13.32 1 98.88 121 ALA B N 1
ATOM 3572 C CA . ALA B 1 121 ? -14.422 18.938 13.82 1 98.88 121 ALA B CA 1
ATOM 3573 C C . ALA B 1 121 ? -13.258 19.875 13.547 1 98.88 121 ALA B C 1
ATOM 3575 O O . ALA B 1 121 ? -13.375 20.812 12.758 1 98.88 121 ALA B O 1
ATOM 3576 N N . PHE B 1 122 ? -12.125 19.609 14.242 1 98.88 122 PHE B N 1
ATOM 3577 C CA . PHE B 1 122 ? -10.914 20.391 14.047 1 98.88 122 PHE B CA 1
ATOM 3578 C C . PHE B 1 122 ? -9.812 19.516 13.445 1 98.88 122 PHE B C 1
ATOM 3580 O O . PHE B 1 122 ? -9.648 18.359 13.82 1 98.88 122 PHE B O 1
ATOM 3587 N N . LYS B 1 123 ? -9.172 20.062 12.477 1 98.88 123 LYS B N 1
ATOM 3588 C CA . LYS B 1 123 ? -7.844 19.562 12.133 1 98.88 123 LYS B CA 1
ATOM 3589 C C . LYS B 1 123 ? -6.754 20.344 12.867 1 98.88 123 LYS B C 1
ATOM 3591 O O . LYS B 1 123 ? -6.809 21.578 12.953 1 98.88 123 LYS B O 1
ATOM 3596 N N . ILE B 1 124 ? -5.777 19.656 13.406 1 98.88 124 ILE B N 1
ATOM 3597 C CA . ILE B 1 124 ? -4.629 20.297 14.031 1 98.88 124 ILE B CA 1
ATOM 3598 C C . ILE B 1 124 ? -3.348 19.875 13.312 1 98.88 124 ILE B C 1
ATOM 3600 O O . ILE B 1 124 ? -3.096 18.688 13.125 1 98.88 124 ILE B O 1
ATOM 3604 N N . GLY B 1 125 ? -2.594 20.828 12.883 1 98.62 125 GLY B N 1
ATOM 3605 C CA . GLY B 1 125 ? -1.385 20.547 12.125 1 98.62 125 GLY B CA 1
ATOM 3606 C C . GLY B 1 125 ? -0.241 20.047 12.984 1 98.62 125 GLY B C 1
ATOM 3607 O O . GLY B 1 125 ? -0.253 20.219 14.203 1 98.62 125 GLY B O 1
ATOM 3608 N N . SER B 1 126 ? 0.73 19.547 12.328 1 98.69 126 SER B N 1
ATOM 3609 C CA . SER B 1 126 ? 1.894 18.984 13 1 98.69 126 SER B CA 1
ATOM 3610 C C . SER B 1 126 ? 2.607 20.031 13.844 1 98.69 126 SER B C 1
ATOM 3612 O O . SER B 1 126 ? 3.172 19.719 14.898 1 98.69 126 SER B O 1
ATOM 3614 N N . GLY B 1 127 ? 2.635 21.25 13.359 1 98.12 127 GLY B N 1
ATOM 3615 C CA . GLY B 1 127 ? 3.301 22.328 14.078 1 98.12 127 GLY B CA 1
ATOM 3616 C C . GLY B 1 127 ? 2.686 22.609 15.43 1 98.12 127 GLY B C 1
ATOM 3617 O O . GLY B 1 127 ? 3.361 23.125 16.328 1 98.12 127 GLY B O 1
ATOM 3618 N N . GLU B 1 128 ? 1.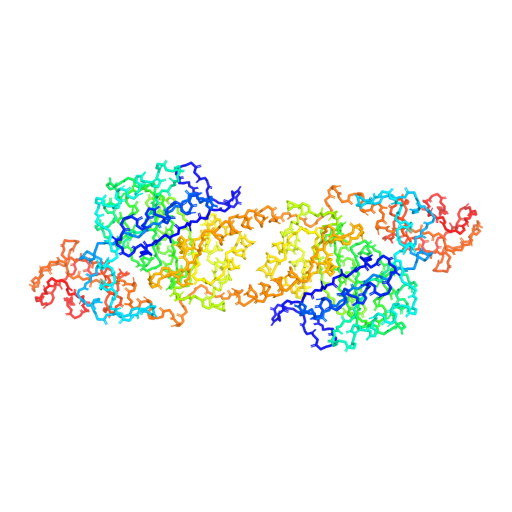441 22.312 15.578 1 98.5 128 GLU B N 1
ATOM 3619 C CA . GLU B 1 128 ? 0.72 22.594 16.812 1 98.5 128 GLU B CA 1
ATOM 3620 C C . GLU B 1 128 ? 0.637 21.344 17.703 1 98.5 128 GLU B C 1
ATOM 3622 O O . GLU B 1 128 ? 0.101 21.391 18.812 1 98.5 128 GLU B O 1
ATOM 3627 N N . CYS B 1 129 ? 1.183 20.234 17.234 1 98.69 129 CYS B N 1
ATOM 3628 C CA . CYS B 1 129 ? 1.071 18.969 17.953 1 98.69 129 CYS B CA 1
ATOM 3629 C C . CYS B 1 129 ? 1.626 19.094 19.359 1 98.69 129 CYS B C 1
ATOM 3631 O O . CYS B 1 129 ? 1.065 18.531 20.312 1 98.69 129 CYS B O 1
ATOM 3633 N N . ASN B 1 130 ? 2.75 19.859 19.516 1 98.19 130 ASN B N 1
ATOM 3634 C CA . ASN B 1 130 ? 3.354 20 20.828 1 98.19 130 ASN B CA 1
ATOM 3635 C C . ASN B 1 130 ? 2.973 21.344 21.469 1 98.19 130 ASN B C 1
ATOM 3637 O O . ASN B 1 130 ? 3.617 21.781 22.422 1 98.19 130 ASN B O 1
ATOM 3641 N N . ASN B 1 131 ? 2.012 22.016 20.828 1 98.56 131 ASN B N 1
ATOM 3642 C CA . ASN B 1 131 ? 1.424 23.234 21.391 1 98.56 131 ASN B CA 1
ATOM 3643 C C . ASN B 1 131 ? 0.308 22.906 22.375 1 98.56 131 ASN B C 1
ATOM 3645 O O . ASN B 1 131 ? -0.865 23.172 22.109 1 98.56 131 ASN B O 1
ATOM 3649 N N . TYR B 1 132 ? 0.667 22.422 23.562 1 98.5 132 TYR B N 1
ATOM 3650 C CA . TYR B 1 132 ? -0.266 21.797 24.484 1 98.5 132 TYR B CA 1
ATOM 3651 C C . TYR B 1 132 ? -1.295 22.797 24.984 1 98.5 132 TYR B C 1
ATOM 3653 O O . TYR B 1 132 ? -2.479 22.469 25.109 1 98.5 132 TYR B O 1
ATOM 3661 N N . PRO B 1 133 ? -0.923 24.094 25.266 1 98 133 PRO B N 1
ATOM 3662 C CA . PRO B 1 133 ? -1.958 25.062 25.672 1 98 133 PRO B CA 1
ATOM 3663 C C . PRO B 1 133 ? -3.031 25.25 24.594 1 98 133 PRO B C 1
ATOM 3665 O O . PRO B 1 133 ? -4.215 25.359 24.922 1 98 133 PRO B O 1
ATOM 3668 N N . LEU B 1 134 ? -2.658 25.266 23.391 1 98.62 134 LEU B N 1
ATOM 3669 C CA . LEU B 1 134 ? -3.637 25.391 22.312 1 98.62 134 LEU B CA 1
ATOM 3670 C C . LEU B 1 134 ? -4.492 24.141 22.219 1 98.62 134 LEU B C 1
ATOM 3672 O O . LEU B 1 134 ? -5.699 24.219 21.984 1 98.62 134 LEU B O 1
ATOM 3676 N N . LEU B 1 135 ? -3.828 22.969 22.328 1 98.81 135 LEU B N 1
ATOM 3677 C CA . LEU B 1 135 ? -4.57 21.719 22.297 1 98.81 135 LEU B CA 1
ATOM 3678 C C . LEU B 1 135 ? -5.621 21.688 23.406 1 98.81 135 LEU B C 1
ATOM 3680 O O . LEU B 1 135 ? -6.738 21.219 23.188 1 98.81 135 LEU B O 1
ATOM 3684 N N . GLU B 1 136 ? -5.223 22.109 24.578 1 98.44 136 GLU B N 1
ATOM 3685 C CA . GLU B 1 136 ? -6.18 22.172 25.688 1 98.44 136 GLU B CA 1
ATOM 3686 C C . GLU B 1 136 ? -7.344 23.094 25.359 1 98.44 136 GLU B C 1
ATOM 3688 O O . GLU B 1 136 ? -8.5 22.766 25.609 1 98.44 136 GLU B O 1
ATOM 3693 N N . HIS B 1 137 ? -7.008 24.25 24.812 1 98.44 137 HIS B N 1
ATOM 3694 C CA . HIS B 1 137 ? -8.031 25.234 24.422 1 98.44 137 HIS B CA 1
ATOM 3695 C C . HIS B 1 137 ? -9.008 24.625 23.422 1 98.44 137 HIS B C 1
ATOM 3697 O O . HIS B 1 137 ? -10.227 24.719 23.609 1 98.44 137 HIS B O 1
ATOM 3703 N N . ILE B 1 138 ? -8.539 23.953 22.406 1 98.81 138 ILE B N 1
ATOM 3704 C CA . ILE B 1 138 ? -9.359 23.375 21.344 1 98.81 138 ILE B CA 1
ATOM 3705 C C . ILE B 1 138 ? -10.164 22.203 21.906 1 98.81 138 ILE B C 1
ATOM 3707 O O . ILE B 1 138 ? -11.352 22.062 21.609 1 98.81 138 ILE B O 1
ATOM 3711 N N . SER B 1 139 ? -9.531 21.375 22.734 1 98.75 139 SER B N 1
ATOM 3712 C CA . SER B 1 139 ? -10.18 20.188 23.281 1 98.75 139 SER B CA 1
ATOM 3713 C C . SER B 1 139 ? -11.359 20.547 24.172 1 98.75 139 SER B C 1
ATOM 3715 O O . SER B 1 139 ? -12.328 19.797 24.266 1 98.75 139 SER B O 1
ATOM 3717 N N . ALA B 1 140 ? -11.234 21.688 24.766 1 98.5 140 ALA B N 1
ATOM 3718 C CA . ALA B 1 140 ? -12.289 22.156 25.672 1 98.5 140 ALA B CA 1
ATOM 3719 C C . ALA B 1 140 ? -13.594 22.391 24.922 1 98.5 140 ALA B C 1
ATOM 3721 O O . ALA B 1 140 ? -14.672 22.422 25.531 1 98.5 140 ALA B O 1
ATOM 3722 N N . PHE B 1 141 ? -13.531 22.531 23.609 1 98.56 141 PHE B N 1
ATOM 3723 C CA . PHE B 1 141 ? -14.727 22.75 22.797 1 98.56 141 PHE B CA 1
ATOM 3724 C C . PHE B 1 141 ? -15.523 21.453 22.656 1 98.56 141 PHE B C 1
ATOM 3726 O O . PHE B 1 141 ? -16.703 21.484 22.281 1 98.56 141 PHE B O 1
ATOM 3733 N N . GLY B 1 142 ? -14.836 20.281 22.781 1 98.25 142 GLY B N 1
ATOM 3734 C CA . GLY B 1 142 ? -15.523 19 22.844 1 98.25 142 GLY B CA 1
ATOM 3735 C C . GLY B 1 142 ? -15.797 18.406 21.469 1 98.25 142 GLY B C 1
ATOM 3736 O O . GLY B 1 142 ? -16.547 17.422 21.344 1 98.25 142 GLY B O 1
ATOM 3737 N N . LYS B 1 143 ? -15.258 18.969 20.438 1 98.5 143 LYS B N 1
ATOM 3738 C CA . LYS B 1 143 ? -15.461 18.469 19.078 1 98.5 143 LYS B CA 1
ATOM 3739 C C . LYS B 1 143 ? -14.352 17.5 18.688 1 98.5 143 LYS B C 1
ATOM 3741 O O . LYS B 1 143 ? -13.242 17.578 19.203 1 98.5 143 LYS B O 1
ATOM 3746 N N . PRO B 1 144 ? -14.633 16.562 17.719 1 98.75 144 PRO B N 1
ATOM 3747 C CA . PRO B 1 144 ? -13.602 15.625 17.25 1 98.75 144 PRO B CA 1
ATOM 3748 C C . PRO B 1 144 ? -12.383 16.344 16.672 1 98.75 144 PRO B C 1
ATOM 3750 O O . PRO B 1 144 ? -12.5 17.453 16.125 1 98.75 144 PRO B O 1
ATOM 3753 N N . VAL B 1 145 ? -11.211 15.656 16.781 1 98.88 145 VAL B N 1
ATOM 3754 C CA . VAL B 1 145 ? -9.961 16.25 16.328 1 98.88 145 VAL B CA 1
ATOM 3755 C C . VAL B 1 145 ? -9.195 15.266 15.453 1 98.88 145 VAL B C 1
ATOM 3757 O O . VAL B 1 145 ? -9.109 14.078 15.773 1 98.88 145 VAL B O 1
ATOM 3760 N N . ILE B 1 146 ? -8.711 15.711 14.305 1 98.94 146 ILE B N 1
ATOM 3761 C CA . ILE B 1 146 ? -7.688 15 13.539 1 98.94 146 ILE B CA 1
ATOM 3762 C C . ILE B 1 146 ? -6.336 15.688 13.727 1 98.94 146 ILE B C 1
ATOM 3764 O O . ILE B 1 146 ? -6.168 16.859 13.359 1 98.94 146 ILE B O 1
ATOM 3768 N N . LEU B 1 147 ? -5.363 15 14.297 1 98.94 147 LEU B N 1
ATOM 3769 C CA . LEU B 1 147 ? -4.07 15.586 14.625 1 98.94 147 LEU B CA 1
ATOM 3770 C C . LEU B 1 147 ? -2.975 15.039 13.719 1 98.94 147 LEU B C 1
ATOM 3772 O O . LEU B 1 147 ? -2.754 13.828 13.664 1 98.94 147 LEU B O 1
ATOM 3776 N N . SER B 1 148 ? -2.318 15.898 13 1 98.94 148 SER B N 1
ATOM 3777 C CA . SER B 1 148 ? -1.076 15.516 12.336 1 98.94 148 SER B CA 1
ATOM 3778 C C . SER B 1 148 ? 0.102 15.562 13.305 1 98.94 148 SER B C 1
ATOM 3780 O O . SER B 1 148 ? 0.17 16.438 14.164 1 98.94 148 SER B O 1
ATOM 3782 N N . THR B 1 149 ? 1.1 14.719 13.055 1 98.88 149 THR B N 1
ATOM 3783 C CA . THR B 1 149 ? 2.104 14.539 14.102 1 98.88 149 THR B CA 1
ATOM 3784 C C . THR B 1 149 ? 3.51 14.672 13.523 1 98.88 149 THR B C 1
ATOM 3786 O O . THR B 1 149 ? 4.484 14.234 14.141 1 98.88 149 THR B O 1
ATOM 3789 N N . GLY B 1 150 ? 3.648 15.227 12.328 1 98.75 150 GLY B N 1
ATOM 3790 C CA . GLY B 1 150 ? 4.973 15.469 11.773 1 98.75 150 GLY B CA 1
ATOM 3791 C C . GLY B 1 150 ? 5.879 16.25 12.719 1 98.75 150 GLY B C 1
ATOM 3792 O O . GLY B 1 150 ? 5.406 17.078 13.484 1 98.75 150 GLY B O 1
ATOM 3793 N N . MET B 1 151 ? 7.191 15.938 12.664 1 98.56 151 MET B N 1
ATOM 3794 C CA . MET B 1 151 ? 8.203 16.672 13.414 1 98.56 151 MET B CA 1
ATOM 3795 C C . MET B 1 151 ? 8.141 16.312 14.898 1 98.56 151 MET B C 1
ATOM 3797 O O . MET B 1 151 ? 8.82 16.938 15.719 1 98.56 151 MET B O 1
ATOM 3801 N N . ASN B 1 152 ? 7.281 15.414 15.312 1 98.62 152 ASN B N 1
ATOM 3802 C CA . ASN B 1 152 ? 7.098 15.047 16.703 1 98.62 152 ASN B CA 1
ATOM 3803 C C . ASN B 1 152 ? 7.508 13.602 16.969 1 98.62 152 ASN B C 1
ATOM 3805 O O . ASN B 1 152 ? 7.605 12.805 16.031 1 98.62 152 ASN B O 1
ATOM 3809 N N . THR B 1 153 ? 7.809 13.242 18.219 1 98.5 153 THR B N 1
ATOM 3810 C CA . THR B 1 153 ? 8.141 11.906 18.688 1 98.5 153 THR B CA 1
ATOM 3811 C C . THR B 1 153 ? 6.93 11.234 19.328 1 98.5 153 THR B C 1
ATOM 3813 O O . THR B 1 153 ? 5.914 11.891 19.562 1 98.5 153 THR B O 1
ATOM 3816 N N . ILE B 1 154 ? 7.062 9.953 19.547 1 98.81 154 ILE B N 1
ATOM 3817 C CA . ILE B 1 154 ? 6.008 9.227 20.234 1 98.81 154 ILE B CA 1
ATOM 3818 C C . ILE B 1 154 ? 5.738 9.875 21.594 1 98.81 154 ILE B C 1
ATOM 3820 O O . ILE B 1 154 ? 4.586 10 22.016 1 98.81 154 ILE B O 1
ATOM 3824 N N . GLU B 1 155 ? 6.785 10.359 22.266 1 98.44 155 GLU B N 1
ATOM 3825 C CA . GLU B 1 155 ? 6.652 10.961 23.594 1 98.44 155 GLU B CA 1
ATOM 3826 C C . GLU B 1 155 ? 5.816 12.234 23.547 1 98.44 155 GLU B C 1
ATOM 3828 O O . GLU B 1 155 ? 4.941 12.445 24.391 1 98.44 155 GLU B O 1
ATOM 3833 N N . SER B 1 156 ? 6.078 13.07 22.594 1 98.31 156 SER B N 1
ATOM 3834 C CA . SER B 1 156 ? 5.316 14.305 22.484 1 98.31 156 SER B CA 1
ATOM 3835 C C . SER B 1 156 ? 3.873 14.031 22.062 1 98.31 156 SER B C 1
ATOM 3837 O O . SER B 1 156 ? 2.951 14.703 22.531 1 98.31 156 SER B O 1
ATOM 3839 N N . ILE B 1 157 ? 3.662 13.031 21.219 1 98.88 157 ILE B N 1
ATOM 3840 C CA . ILE B 1 157 ? 2.32 12.664 20.781 1 98.88 157 ILE B CA 1
ATOM 3841 C C . ILE B 1 157 ? 1.516 12.148 21.969 1 98.88 157 ILE B C 1
ATOM 3843 O O . ILE B 1 157 ? 0.328 12.453 22.109 1 98.88 157 ILE B O 1
ATOM 3847 N N . LYS B 1 158 ? 2.182 11.406 22.844 1 98.81 158 LYS B N 1
ATOM 3848 C CA . LYS B 1 158 ? 1.52 10.875 24.031 1 98.81 158 LYS B CA 1
ATOM 3849 C C . LYS B 1 158 ? 0.947 11.992 24.891 1 98.81 158 LYS B C 1
ATOM 3851 O O . LYS B 1 158 ? -0.146 11.867 25.438 1 98.81 158 LYS B O 1
ATOM 3856 N N . LYS B 1 159 ? 1.688 13.078 25 1 98.62 159 LYS B N 1
ATOM 3857 C CA . LYS B 1 159 ? 1.214 14.219 25.766 1 98.62 159 LYS B CA 1
ATOM 3858 C C . LYS B 1 159 ? -0.011 14.859 25.125 1 98.62 159 LYS B C 1
ATOM 3860 O O . LYS B 1 159 ? -0.954 15.25 25.812 1 98.62 159 LYS B O 1
ATOM 3865 N N . ALA B 1 160 ? -0.021 14.992 23.812 1 98.81 160 ALA B N 1
ATOM 3866 C CA . ALA B 1 160 ? -1.174 15.516 23.078 1 98.81 160 ALA B CA 1
ATOM 3867 C C . ALA B 1 160 ? -2.4 14.633 23.281 1 98.81 160 ALA B C 1
ATOM 3869 O O . ALA B 1 160 ? -3.488 15.125 23.578 1 98.81 160 ALA B O 1
ATOM 3870 N N . VAL B 1 161 ? -2.227 13.336 23.141 1 98.75 161 VAL B N 1
ATOM 3871 C CA . VAL B 1 161 ? -3.297 12.352 23.266 1 98.75 161 VAL B CA 1
ATOM 3872 C C . VAL B 1 161 ? -3.879 12.406 24.688 1 98.75 161 VAL B C 1
ATOM 3874 O O . VAL B 1 161 ? -5.094 12.297 24.859 1 98.75 161 VAL B O 1
ATOM 3877 N N . ALA B 1 162 ? -2.975 12.547 25.656 1 98.69 162 ALA B N 1
ATOM 3878 C CA . ALA B 1 162 ? -3.436 12.641 27.047 1 98.69 162 ALA B CA 1
ATOM 3879 C C . ALA B 1 162 ? -4.402 13.805 27.219 1 98.69 162 ALA B C 1
ATOM 3881 O O . ALA B 1 162 ? -5.355 13.719 28 1 98.69 162 ALA B O 1
ATOM 3882 N N . ILE B 1 163 ? -4.184 14.906 26.547 1 98.69 163 ILE B N 1
ATOM 3883 C CA . ILE B 1 163 ? -5.066 16.062 26.609 1 98.69 163 ILE B CA 1
ATOM 3884 C C . ILE B 1 163 ? -6.426 15.703 26 1 98.69 163 ILE B C 1
ATOM 3886 O O . ILE B 1 163 ? -7.469 16 26.594 1 98.69 163 ILE B O 1
ATOM 3890 N N . PHE B 1 164 ? -6.418 15.047 24.812 1 98.75 164 PHE B N 1
ATOM 3891 C CA . PHE B 1 164 ? -7.672 14.656 24.172 1 98.75 164 PHE B CA 1
ATOM 3892 C C . PHE B 1 164 ? -8.469 13.719 25.078 1 98.75 164 PHE B C 1
ATOM 3894 O O . PHE B 1 164 ? -9.695 13.836 25.172 1 98.75 164 PHE B O 1
ATOM 3901 N N . GLU B 1 165 ? -7.754 12.805 25.719 1 98.31 165 GLU B N 1
ATOM 3902 C CA . GLU B 1 165 ? -8.414 11.859 26.609 1 98.31 165 GLU B CA 1
ATOM 3903 C C . GLU B 1 165 ? -8.992 12.555 27.828 1 98.31 165 GLU B C 1
ATOM 3905 O O . GLU B 1 165 ? -10.102 12.234 28.281 1 98.31 165 GLU B O 1
ATOM 3910 N N . LYS B 1 166 ? -8.203 13.461 28.391 1 98.19 166 LYS B N 1
ATOM 3911 C CA . LYS B 1 166 ? -8.664 14.234 29.547 1 98.19 166 LYS B CA 1
ATOM 3912 C C . LYS B 1 166 ? -9.984 14.93 29.25 1 98.19 166 LYS B C 1
ATOM 3914 O O . LYS B 1 166 ? -10.898 14.945 30.078 1 98.19 166 LYS B O 1
ATOM 3919 N N . PHE B 1 167 ? -10.164 15.469 28.078 1 98.44 167 PHE B N 1
ATOM 3920 C CA . PHE B 1 167 ? -11.344 16.234 27.703 1 98.44 167 PHE B CA 1
ATOM 3921 C C . PHE B 1 167 ? -12.383 15.344 27.016 1 98.44 167 PHE B C 1
ATOM 3923 O O . PHE B 1 167 ? -13.43 15.82 26.594 1 98.44 167 PHE B O 1
ATOM 3930 N N . LYS B 1 168 ? -12.086 14.016 26.828 1 97.94 168 LYS B N 1
ATOM 3931 C CA . LYS B 1 168 ? -12.969 13.008 26.25 1 97.94 168 LYS B CA 1
ATOM 3932 C C . LYS B 1 168 ? -13.352 13.359 24.812 1 97.94 168 LYS B C 1
ATOM 3934 O O . LYS B 1 168 ? -14.523 13.266 24.438 1 97.94 168 LYS B O 1
ATOM 3939 N N . VAL B 1 169 ? -12.375 13.875 24.094 1 97.31 169 VAL B N 1
ATOM 3940 C CA . VAL B 1 169 ? -12.57 14.203 22.688 1 97.31 169 VAL B CA 1
ATOM 3941 C C . VAL B 1 169 ? -12.18 13.016 21.812 1 97.31 169 VAL B C 1
ATOM 3943 O O . VAL B 1 169 ? -11.195 12.328 22.094 1 97.31 169 VAL B O 1
ATOM 3946 N N . ASP B 1 170 ? -13.031 12.711 20.719 1 97.75 170 ASP B N 1
ATOM 3947 C CA . ASP B 1 170 ? -12.633 11.742 19.703 1 97.75 170 ASP B CA 1
ATOM 3948 C C . ASP B 1 170 ? -11.5 12.281 18.844 1 97.75 170 ASP B C 1
ATOM 3950 O O . ASP B 1 170 ? -11.492 13.461 18.484 1 97.75 170 ASP B O 1
ATOM 3954 N N . TYR B 1 171 ? -10.562 11.391 18.578 1 98.69 171 TYR B N 1
ATOM 3955 C CA . TYR B 1 171 ? -9.445 11.914 17.797 1 98.69 171 TYR B CA 1
ATOM 3956 C C . TYR B 1 171 ? -8.875 10.836 16.875 1 98.69 171 TYR B C 1
ATOM 3958 O O . TYR B 1 171 ? -9.172 9.648 17.047 1 98.69 171 TYR B O 1
ATOM 3966 N N . ALA B 1 172 ? -8.156 11.273 15.883 1 98.94 172 ALA B N 1
ATOM 3967 C CA . ALA B 1 172 ? -7.344 10.469 14.977 1 98.94 172 ALA B CA 1
ATOM 3968 C C . ALA B 1 172 ? -5.938 11.047 14.844 1 98.94 172 ALA B C 1
ATOM 3970 O O . ALA B 1 172 ? -5.715 12.227 15.125 1 98.94 172 ALA B O 1
ATOM 3971 N N . LEU B 1 173 ? -5.02 10.211 14.477 1 98.94 173 LEU B N 1
ATOM 3972 C CA . LEU B 1 173 ? -3.625 10.617 14.352 1 98.94 173 LEU B CA 1
ATOM 3973 C C . LEU B 1 173 ? -3.115 10.398 12.93 1 98.94 173 LEU B C 1
ATOM 3975 O O . LEU B 1 173 ? -3.281 9.312 12.375 1 98.94 173 LEU B O 1
ATOM 3979 N N . LEU B 1 174 ? -2.514 11.398 12.375 1 98.94 174 LEU B N 1
ATOM 3980 C CA . LEU B 1 174 ? -1.913 11.273 11.055 1 98.94 174 LEU B CA 1
ATOM 3981 C C . LEU B 1 174 ? -0.396 11.406 11.125 1 98.94 174 LEU B C 1
ATOM 3983 O O . LEU B 1 174 ? 0.121 12.359 11.711 1 98.94 174 LEU B O 1
ATOM 3987 N N . HIS B 1 175 ? 0.318 10.469 10.539 1 98.94 175 HIS B N 1
ATOM 3988 C CA . HIS B 1 175 ? 1.738 10.664 10.273 1 98.94 175 HIS B CA 1
ATOM 3989 C C . HIS B 1 175 ? 1.953 11.672 9.141 1 98.94 175 HIS B C 1
ATOM 3991 O O . HIS B 1 175 ? 1.131 11.773 8.234 1 98.94 175 HIS B O 1
ATOM 3997 N N . THR B 1 176 ? 3.029 12.391 9.281 1 98.69 176 THR B N 1
ATOM 3998 C CA . THR B 1 176 ? 3.359 13.422 8.305 1 98.69 176 THR B CA 1
ATOM 3999 C C . THR B 1 176 ? 4.859 13.703 8.305 1 98.69 176 THR B C 1
ATOM 4001 O O . THR B 1 176 ? 5.523 13.586 9.336 1 98.69 176 THR B O 1
ATOM 4004 N N . THR B 1 177 ? 5.414 13.922 7.168 1 98.69 177 THR B N 1
ATOM 4005 C CA . THR B 1 177 ? 6.695 14.602 7.02 1 98.69 177 THR B CA 1
ATOM 4006 C C . THR B 1 177 ? 6.504 16 6.434 1 98.69 177 THR B C 1
ATOM 4008 O O . THR B 1 177 ? 5.961 16.141 5.336 1 98.69 177 THR B O 1
ATOM 4011 N N . ASN B 1 178 ? 6.957 16.938 7.203 1 98.12 178 ASN B N 1
ATOM 4012 C CA . ASN B 1 178 ? 6.668 18.328 6.832 1 98.12 178 ASN B CA 1
ATOM 4013 C C . ASN B 1 178 ? 7.766 18.906 5.941 1 98.12 178 ASN B C 1
ATOM 4015 O O . ASN B 1 178 ? 8.469 19.828 6.344 1 98.12 178 ASN B O 1
ATOM 4019 N N . LEU B 1 179 ? 7.914 18.391 4.797 1 97.75 179 LEU B N 1
ATOM 4020 C CA . LEU B 1 179 ? 8.68 18.875 3.66 1 97.75 179 LEU B CA 1
ATOM 4021 C C . LEU B 1 179 ? 7.801 19.016 2.424 1 97.75 179 LEU B C 1
ATOM 4023 O O . LEU B 1 179 ? 6.934 18.172 2.178 1 97.75 179 LEU B O 1
ATOM 4027 N N . TYR B 1 180 ? 8 20.094 1.656 1 95.62 180 TYR B N 1
ATOM 4028 C CA . TYR B 1 180 ? 7.051 20.453 0.615 1 95.62 180 TYR B CA 1
ATOM 4029 C C . TYR B 1 180 ? 7.758 20.688 -0.716 1 95.62 180 TYR B C 1
ATOM 4031 O O . TYR B 1 180 ? 8.023 21.828 -1.103 1 95.62 180 TYR B O 1
ATOM 4039 N N . PRO B 1 181 ? 8.023 19.688 -1.411 1 97.31 181 PRO B N 1
ATOM 4040 C CA . PRO B 1 181 ? 7.469 18.344 -1.277 1 97.31 181 PRO B CA 1
ATOM 4041 C C . PRO B 1 181 ? 8.336 17.422 -0.414 1 97.31 181 PRO B C 1
ATOM 4043 O O . PRO B 1 181 ? 9.516 17.719 -0.186 1 97.31 181 PRO B O 1
ATOM 4046 N N . THR B 1 182 ? 7.73 16.344 0.023 1 98.44 182 THR B N 1
ATOM 4047 C CA . THR B 1 182 ? 8.453 15.305 0.762 1 98.44 182 THR B CA 1
ATOM 4048 C C . THR B 1 182 ? 9.141 14.336 -0.194 1 98.44 182 THR B C 1
ATOM 4050 O O . THR B 1 182 ? 8.492 13.727 -1.046 1 98.44 182 THR B O 1
ATOM 4053 N N . PRO B 1 183 ? 10.492 14.188 -0.035 1 98.31 183 PRO B N 1
ATOM 4054 C CA . PRO B 1 183 ? 11.133 13.102 -0.79 1 98.31 183 PRO B CA 1
ATOM 4055 C C . PRO B 1 183 ? 10.617 11.727 -0.386 1 98.31 183 PRO B C 1
ATOM 4057 O O . PRO B 1 183 ? 10.328 11.484 0.791 1 98.31 183 PRO B O 1
ATOM 4060 N N . ASN B 1 184 ? 10.617 10.805 -1.334 1 98.62 184 ASN B N 1
ATOM 4061 C CA . ASN B 1 184 ? 10.031 9.492 -1.096 1 98.62 184 ASN B CA 1
ATOM 4062 C C . ASN B 1 184 ? 10.656 8.805 0.113 1 98.62 184 ASN B C 1
ATOM 4064 O O . ASN B 1 184 ? 9.953 8.273 0.969 1 98.62 184 ASN B O 1
ATOM 4068 N N . HIS B 1 185 ? 11.977 8.859 0.265 1 98.19 185 HIS B N 1
ATOM 4069 C CA . HIS B 1 185 ? 12.672 8.125 1.316 1 98.19 185 HIS B CA 1
ATOM 4070 C C . HIS B 1 185 ? 12.383 8.719 2.689 1 98.19 185 HIS B C 1
ATOM 4072 O O . HIS B 1 185 ? 12.711 8.117 3.715 1 98.19 185 HIS B O 1
ATOM 4078 N N . LEU B 1 186 ? 11.711 9.898 2.748 1 98.69 186 LEU B N 1
ATOM 4079 C CA . LEU B 1 186 ? 11.422 10.555 4.02 1 98.69 186 LEU B CA 1
ATOM 4080 C C . LEU B 1 186 ? 9.945 10.43 4.367 1 98.69 186 LEU B C 1
ATOM 4082 O O . LEU B 1 186 ? 9.492 10.945 5.391 1 98.69 186 LEU B O 1
ATOM 4086 N N . VAL B 1 187 ? 9.195 9.727 3.502 1 98.81 187 VAL B N 1
ATOM 4087 C CA . VAL B 1 187 ? 7.793 9.477 3.828 1 98.81 187 VAL B CA 1
ATOM 4088 C C . VAL B 1 187 ? 7.699 8.656 5.109 1 98.81 187 VAL B C 1
ATOM 4090 O O . VAL B 1 187 ? 7 9.039 6.051 1 98.81 187 VAL B O 1
ATOM 4093 N N . ARG B 1 188 ? 8.484 7.512 5.152 1 98.56 188 ARG B N 1
ATOM 4094 C CA . ARG B 1 188 ? 8.641 6.676 6.336 1 98.56 188 ARG B CA 1
ATOM 4095 C C . ARG B 1 188 ? 7.305 6.082 6.766 1 98.56 188 ARG B C 1
ATOM 4097 O O . ARG B 1 188 ? 6.863 6.289 7.898 1 98.56 188 ARG B O 1
ATOM 4104 N N . LEU B 1 189 ? 6.707 5.234 5.91 1 98.88 189 LEU B N 1
ATOM 4105 C CA . LEU B 1 189 ? 5.457 4.547 6.215 1 98.88 189 LEU B CA 1
ATOM 4106 C C . LEU B 1 189 ? 5.602 3.689 7.469 1 98.88 189 LEU B C 1
ATOM 4108 O O . LEU B 1 189 ? 4.629 3.482 8.203 1 98.88 189 LEU B O 1
ATOM 4112 N N . GLY B 1 190 ? 6.789 3.217 7.738 1 98.69 190 GLY B N 1
ATOM 4113 C CA . GLY B 1 190 ? 7.055 2.504 8.977 1 98.69 190 GLY B CA 1
ATOM 4114 C C . GLY B 1 190 ? 6.832 3.352 10.211 1 98.69 190 GLY B C 1
ATOM 4115 O O . GLY B 1 190 ? 6.402 2.844 11.25 1 98.69 190 GLY B O 1
ATOM 4116 N N . ALA B 1 191 ? 7.137 4.66 10.117 1 98.81 191 ALA B N 1
ATOM 4117 C CA . ALA B 1 191 ? 6.871 5.582 11.219 1 98.81 191 ALA B CA 1
ATOM 4118 C C . ALA B 1 191 ? 5.371 5.703 11.484 1 98.81 191 ALA B C 1
ATOM 4120 O O . ALA B 1 191 ? 4.949 5.824 12.633 1 98.81 191 ALA B O 1
ATOM 4121 N N . MET B 1 192 ? 4.598 5.641 10.43 1 98.88 192 MET B N 1
ATOM 4122 C CA . MET B 1 192 ? 3.145 5.676 10.57 1 98.88 192 MET B CA 1
ATOM 4123 C C . MET B 1 192 ? 2.641 4.465 11.344 1 98.88 192 MET B C 1
ATOM 4125 O O . MET B 1 192 ? 1.854 4.605 12.281 1 98.88 192 MET B O 1
ATOM 4129 N N . THR B 1 193 ? 3.156 3.285 10.945 1 98.69 193 THR B N 1
ATOM 4130 C CA . THR B 1 193 ? 2.697 2.068 11.609 1 98.69 193 THR B CA 1
ATOM 4131 C C . THR B 1 193 ? 3.213 2.002 13.039 1 98.69 193 THR B C 1
ATOM 4133 O O . THR B 1 193 ? 2.533 1.477 13.93 1 98.69 193 THR B O 1
ATOM 4136 N N . GLU B 1 194 ? 4.453 2.5 13.266 1 98.75 194 GLU B N 1
ATOM 4137 C CA . GLU B 1 194 ? 4.961 2.602 14.633 1 98.75 194 GLU B CA 1
ATOM 4138 C C . GLU B 1 194 ? 4.047 3.463 15.5 1 98.75 194 GLU B C 1
ATOM 4140 O O . GLU B 1 194 ? 3.699 3.08 16.609 1 98.75 194 GLU B O 1
ATOM 4145 N N . MET B 1 195 ? 3.639 4.602 14.961 1 98.81 195 MET B N 1
ATOM 4146 C CA . MET B 1 195 ? 2.717 5.48 15.68 1 98.81 195 MET B CA 1
ATOM 4147 C C . MET B 1 195 ? 1.412 4.758 16 1 98.81 195 MET B C 1
ATOM 4149 O O . MET B 1 195 ? 0.953 4.773 17.141 1 98.81 195 MET B O 1
ATOM 4153 N N . ALA B 1 196 ? 0.873 4.113 15.039 1 98.62 196 ALA B N 1
ATOM 4154 C CA . ALA B 1 196 ? -0.39 3.4 15.227 1 98.62 196 ALA B CA 1
ATOM 4155 C C . ALA B 1 196 ? -0.271 2.348 16.328 1 98.62 196 ALA B C 1
ATOM 4157 O O . ALA B 1 196 ? -1.198 2.16 17.109 1 98.62 196 ALA B O 1
ATOM 4158 N N . SER B 1 197 ? 0.869 1.662 16.391 1 98.44 197 SER B N 1
ATOM 4159 C CA . SER B 1 197 ? 1.064 0.582 17.359 1 98.44 197 SER B CA 1
ATOM 4160 C C . SER B 1 197 ? 1.115 1.115 18.781 1 98.44 197 SER B C 1
ATOM 4162 O O . SER B 1 197 ? 0.792 0.396 19.734 1 98.44 197 SER B O 1
ATOM 4164 N N . HIS B 1 198 ? 1.479 2.355 18.953 1 98.69 198 HIS B N 1
ATOM 4165 C CA . HIS B 1 198 ? 1.566 2.963 20.266 1 98.69 198 HIS B CA 1
ATOM 4166 C C . HIS B 1 198 ? 0.206 3.477 20.734 1 98.69 198 HIS B C 1
ATOM 4168 O O . HIS B 1 198 ? 0.021 3.781 21.922 1 98.69 198 HIS B O 1
ATOM 4174 N N . PHE B 1 199 ? -0.773 3.582 19.828 1 98.44 199 PHE B N 1
ATOM 4175 C CA . PHE B 1 199 ? -2.105 4.074 20.156 1 98.44 199 PHE B CA 1
ATOM 4176 C C . PHE B 1 199 ? -3.18 3.164 19.578 1 98.44 199 PHE B C 1
ATOM 4178 O O . PHE B 1 199 ? -3.975 3.594 18.734 1 98.44 199 PHE B O 1
ATOM 4185 N N . PRO B 1 200 ? -3.246 1.919 20.078 1 97.44 200 PRO B N 1
ATOM 4186 C CA . PRO B 1 200 ? -4.176 0.936 19.516 1 97.44 200 PRO B CA 1
ATOM 4187 C C . PRO B 1 200 ? -5.633 1.375 19.609 1 97.44 200 PRO B C 1
ATOM 4189 O O . PRO B 1 200 ? -6.035 1.964 20.625 1 97.44 200 PRO B O 1
ATOM 4192 N N . GLY B 1 201 ? -6.316 1.171 18.578 1 96.69 201 GLY B N 1
ATOM 4193 C CA . GLY B 1 201 ? -7.742 1.463 18.578 1 96.69 201 GLY B CA 1
ATOM 4194 C C . GLY B 1 201 ? -8.062 2.861 18.078 1 96.69 201 GLY B C 1
ATOM 4195 O O . GLY B 1 201 ? -9.234 3.191 17.859 1 96.69 201 GLY B O 1
ATOM 4196 N N . ILE B 1 202 ? -7.082 3.727 17.938 1 98.5 202 ILE B N 1
ATOM 4197 C CA . ILE B 1 202 ? -7.27 5.09 17.453 1 98.5 202 ILE B CA 1
ATOM 4198 C C . ILE B 1 202 ? -7.109 5.121 15.938 1 98.5 202 ILE B C 1
ATOM 4200 O O . ILE B 1 202 ? -6.109 4.641 15.406 1 98.5 202 ILE B O 1
ATOM 4204 N N . PRO B 1 203 ? -8.133 5.621 15.164 1 98.81 203 PRO B N 1
ATOM 4205 C CA . PRO B 1 203 ? -7.938 5.754 13.719 1 98.81 203 PRO B CA 1
ATOM 4206 C C . PRO B 1 203 ? -6.676 6.539 13.367 1 98.81 203 PRO B C 1
ATOM 4208 O O . PRO B 1 203 ? -6.344 7.516 14.047 1 98.81 203 PRO B O 1
ATOM 4211 N N . PHE B 1 204 ? -5.965 6.07 12.391 1 98.88 204 PHE B N 1
ATOM 4212 C CA . PHE B 1 204 ? -4.742 6.754 11.977 1 98.88 204 PHE B CA 1
ATOM 4213 C C . PHE B 1 204 ? -4.668 6.863 10.461 1 98.88 204 PHE B C 1
ATOM 4215 O O . PHE B 1 204 ? -5.512 6.309 9.75 1 98.88 204 PHE B O 1
ATOM 4222 N N . GLY B 1 205 ? -3.752 7.672 9.969 1 98.88 205 GLY B N 1
ATOM 4223 C CA . GLY B 1 205 ? -3.543 7.828 8.539 1 98.88 205 GLY B CA 1
ATOM 4224 C C . GLY B 1 205 ? -2.33 8.672 8.203 1 98.88 205 GLY B C 1
ATOM 4225 O O . GLY B 1 205 ? -1.346 8.68 8.945 1 98.88 205 GLY B O 1
ATOM 4226 N N . LEU B 1 206 ? -2.4 9.25 7.023 1 98.94 206 LEU B N 1
ATOM 4227 C CA . LEU B 1 206 ? -1.247 9.961 6.477 1 98.94 206 LEU B CA 1
ATOM 4228 C C . LEU B 1 206 ? -1.649 11.328 5.941 1 98.94 206 LEU B C 1
ATOM 4230 O O . LEU B 1 206 ? -2.619 11.445 5.188 1 98.94 206 LEU B O 1
ATOM 4234 N N . SER B 1 207 ? -1.039 12.344 6.41 1 98.94 207 SER B N 1
ATOM 4235 C CA . SER B 1 207 ? -1.021 13.641 5.746 1 98.94 207 SER B CA 1
ATOM 4236 C C . SER B 1 207 ? 0.184 13.773 4.82 1 98.94 207 SER B C 1
ATOM 4238 O O . SER B 1 207 ? 1.315 13.922 5.285 1 98.94 207 SER B O 1
ATOM 4240 N N . ASP B 1 208 ? -0.086 13.727 3.553 1 98.81 208 ASP B N 1
ATOM 4241 C CA . ASP B 1 208 ? 0.958 13.469 2.566 1 98.81 208 ASP B CA 1
ATOM 4242 C C . ASP B 1 208 ? 1.307 14.734 1.79 1 98.81 208 ASP B C 1
ATOM 4244 O O . ASP B 1 208 ? 0.419 15.5 1.411 1 98.81 208 ASP B O 1
ATOM 4248 N N . HIS B 1 209 ? 2.627 14.945 1.578 1 98.62 209 HIS B N 1
ATOM 4249 C CA . HIS B 1 209 ? 3.113 16.094 0.819 1 98.62 209 HIS B CA 1
ATOM 4250 C C . HIS B 1 209 ? 4.008 15.648 -0.334 1 98.62 209 HIS B C 1
ATOM 4252 O O . HIS B 1 209 ? 4.887 16.391 -0.765 1 98.62 209 HIS B O 1
ATOM 4258 N N . THR B 1 210 ? 3.914 14.391 -0.756 1 98.56 210 THR B N 1
ATOM 4259 C CA . THR B 1 210 ? 4.684 13.898 -1.896 1 98.56 210 THR B CA 1
ATOM 4260 C C . THR B 1 210 ? 4.062 14.375 -3.207 1 98.56 210 THR B C 1
ATOM 4262 O O . THR B 1 210 ? 3.064 15.102 -3.203 1 98.56 210 THR B O 1
ATOM 4265 N N . LEU B 1 211 ? 4.637 13.914 -4.324 1 97.94 211 LEU B N 1
ATOM 4266 C CA . LEU B 1 211 ? 4.246 14.422 -5.637 1 97.94 211 LEU B CA 1
ATOM 4267 C C . LEU B 1 211 ? 3.17 13.539 -6.262 1 97.94 211 LEU B C 1
ATOM 4269 O O . LEU B 1 211 ? 2.512 13.938 -7.223 1 97.94 211 LEU B O 1
ATOM 4273 N N . THR B 1 212 ? 3.045 12.297 -5.719 1 98.12 212 THR B N 1
ATOM 4274 C CA . THR B 1 212 ? 2.123 11.336 -6.316 1 98.12 212 THR B CA 1
ATOM 4275 C C . THR B 1 212 ? 1.264 10.68 -5.242 1 98.12 212 THR B C 1
ATOM 4277 O O . THR B 1 212 ? 1.453 10.922 -4.051 1 98.12 212 THR B O 1
ATOM 4280 N N . ASN B 1 213 ? 0.306 9.844 -5.684 1 98.75 213 ASN B N 1
ATOM 4281 C CA . ASN B 1 213 ? -0.654 9.219 -4.777 1 98.75 213 ASN B CA 1
ATOM 4282 C C . ASN B 1 213 ? -0.065 7.996 -4.09 1 98.75 213 ASN B C 1
ATOM 4284 O O . ASN B 1 213 ? -0.702 7.398 -3.217 1 98.75 213 ASN B O 1
ATOM 4288 N N . HIS B 1 214 ? 1.179 7.605 -4.391 1 98.88 214 HIS B N 1
ATOM 4289 C CA . HIS B 1 214 ? 1.727 6.305 -4.016 1 98.88 214 HIS B CA 1
ATOM 4290 C C . HIS B 1 214 ? 1.834 6.172 -2.5 1 98.88 214 HIS B C 1
ATOM 4292 O O . HIS B 1 214 ? 1.509 5.121 -1.941 1 98.88 214 HIS B O 1
ATOM 4298 N N . ALA B 1 215 ? 2.271 7.242 -1.817 1 98.94 215 ALA B N 1
ATOM 4299 C CA . ALA B 1 215 ? 2.385 7.176 -0.363 1 98.94 215 ALA B CA 1
ATOM 4300 C C . ALA B 1 215 ? 1.029 6.891 0.279 1 98.94 215 ALA B C 1
ATOM 4302 O O . ALA B 1 215 ? 0.925 6.055 1.179 1 98.94 215 ALA B O 1
ATOM 4303 N N . CYS B 1 216 ? 0.005 7.582 -0.238 1 98.94 216 CYS B N 1
ATOM 4304 C CA . CYS B 1 216 ? -1.344 7.414 0.291 1 98.94 216 CYS B CA 1
ATOM 4305 C C . CYS B 1 216 ? -1.858 6.004 0.029 1 98.94 216 CYS B C 1
ATOM 4307 O O . CYS B 1 216 ? -2.455 5.383 0.91 1 98.94 216 CYS B O 1
ATOM 4309 N N . LEU B 1 217 ? -1.617 5.508 -1.15 1 98.94 217 LEU B N 1
ATOM 4310 C CA . LEU B 1 217 ? -2.057 4.156 -1.479 1 98.94 217 LEU B CA 1
ATOM 4311 C C . LEU B 1 217 ? -1.38 3.129 -0.578 1 98.94 217 LEU B C 1
ATOM 4313 O O . LEU B 1 217 ? -2.039 2.232 -0.049 1 98.94 217 LEU B O 1
ATOM 4317 N N . GLY B 1 218 ? -0.071 3.264 -0.408 1 98.94 218 GLY B N 1
ATOM 4318 C CA . GLY B 1 218 ? 0.637 2.4 0.523 1 98.94 218 GLY B CA 1
ATOM 4319 C C . GLY B 1 218 ? 0.1 2.482 1.939 1 98.94 218 GLY B C 1
ATOM 4320 O O . GLY B 1 218 ? -0.023 1.465 2.623 1 98.94 218 GLY B O 1
ATOM 4321 N N . ALA B 1 219 ? -0.25 3.719 2.35 1 98.94 219 ALA B N 1
ATOM 4322 C CA . ALA B 1 219 ? -0.784 3.924 3.693 1 98.94 219 ALA B CA 1
ATOM 4323 C C . ALA B 1 219 ? -2.08 3.145 3.893 1 98.94 219 ALA B C 1
ATOM 4325 O O . ALA B 1 219 ? -2.307 2.566 4.957 1 98.94 219 ALA B O 1
ATOM 4326 N N . VAL B 1 220 ? -2.941 3.125 2.914 1 98.94 220 VAL B N 1
ATOM 4327 C CA . VAL B 1 220 ? -4.207 2.406 3.021 1 98.94 220 VAL B CA 1
ATOM 4328 C C . VAL B 1 220 ? -3.941 0.918 3.232 1 98.94 220 VAL B C 1
ATOM 4330 O O . VAL B 1 220 ? -4.578 0.28 4.074 1 98.94 220 VAL B O 1
ATOM 4333 N N . ALA B 1 221 ? -2.984 0.358 2.455 1 98.88 221 ALA B N 1
ATOM 4334 C CA . ALA B 1 221 ? -2.648 -1.057 2.598 1 98.88 221 ALA B CA 1
ATOM 4335 C C . ALA B 1 221 ? -2.188 -1.371 4.016 1 98.88 221 ALA B C 1
ATOM 4337 O O . ALA B 1 221 ? -2.436 -2.465 4.531 1 98.88 221 ALA B O 1
ATOM 4338 N N . LEU B 1 222 ? -1.568 -0.381 4.648 1 98.81 222 LEU B N 1
ATOM 4339 C CA . LEU B 1 222 ? -1.008 -0.545 5.984 1 98.81 222 LEU B CA 1
ATOM 4340 C C . LEU B 1 222 ? -2.057 -0.254 7.051 1 98.81 222 LEU B C 1
ATOM 4342 O O . LEU B 1 222 ? -1.749 -0.248 8.242 1 98.81 222 LEU B O 1
ATOM 4346 N N . GLY B 1 223 ? -3.287 0.116 6.691 1 98.62 223 GLY B N 1
ATOM 4347 C CA . GLY B 1 223 ? -4.383 0.202 7.641 1 98.62 223 GLY B CA 1
ATOM 4348 C C . GLY B 1 223 ? -4.879 1.62 7.852 1 98.62 223 GLY B C 1
ATOM 4349 O O . GLY B 1 223 ? -5.777 1.854 8.664 1 98.62 223 GLY B O 1
ATOM 4350 N N . ALA B 1 224 ? -4.355 2.588 7.102 1 98.88 224 ALA B N 1
ATOM 4351 C CA . ALA B 1 224 ? -4.742 3.984 7.277 1 98.88 224 ALA B CA 1
ATOM 4352 C C . ALA B 1 224 ? -6.227 4.188 6.969 1 98.88 224 ALA B C 1
ATOM 4354 O O . ALA B 1 224 ? -6.746 3.623 6.004 1 98.88 224 ALA B O 1
ATOM 4355 N N . SER B 1 225 ? -6.844 5.008 7.789 1 98.69 225 SER B N 1
ATOM 4356 C CA . SER B 1 225 ? -8.266 5.301 7.637 1 98.69 225 SER B CA 1
ATOM 4357 C C . SER B 1 225 ? -8.484 6.723 7.125 1 98.69 225 SER B C 1
ATOM 4359 O O . SER B 1 225 ? -9.594 7.078 6.715 1 98.69 225 SER B O 1
ATOM 4361 N N . ILE B 1 226 ? -7.434 7.535 7.133 1 98.94 226 ILE B N 1
ATOM 4362 C CA . ILE B 1 226 ? -7.539 8.922 6.703 1 98.94 226 ILE B CA 1
ATOM 4363 C C . ILE B 1 226 ? -6.34 9.289 5.828 1 98.94 226 ILE B C 1
ATOM 4365 O O . ILE B 1 226 ? -5.195 8.977 6.172 1 98.94 226 ILE B O 1
ATOM 4369 N N . LEU B 1 227 ? -6.625 9.844 4.715 1 98.94 227 LEU B N 1
ATOM 4370 C CA . LEU B 1 227 ? -5.613 10.422 3.836 1 98.94 227 LEU B CA 1
ATOM 4371 C C . LEU B 1 227 ? -5.879 11.898 3.602 1 98.94 227 LEU B C 1
ATOM 4373 O O . LEU B 1 227 ? -7.004 12.289 3.281 1 98.94 227 LEU B O 1
ATOM 4377 N N . GLU B 1 228 ? -4.863 12.664 3.842 1 98.94 228 GLU B N 1
ATOM 4378 C CA . GLU B 1 228 ? -4.949 14.094 3.58 1 98.94 228 GLU B CA 1
ATOM 4379 C C . GLU B 1 228 ? -3.846 14.547 2.629 1 98.94 228 GLU B C 1
ATOM 4381 O O . GLU B 1 228 ? -2.68 14.195 2.809 1 98.94 228 GLU B O 1
ATOM 4386 N N . ARG B 1 229 ? -4.207 15.25 1.598 1 98.81 229 ARG B N 1
ATOM 4387 C CA . ARG B 1 229 ? -3.256 15.859 0.67 1 98.81 229 ARG B CA 1
ATOM 4388 C C . ARG B 1 229 ? -3.658 17.297 0.333 1 98.81 229 ARG B C 1
ATOM 4390 O O . ARG B 1 229 ? -4.848 17.609 0.306 1 98.81 229 ARG B O 1
ATOM 4397 N N . HIS B 1 230 ? -2.668 18.141 0.13 1 98.81 230 HIS B N 1
ATOM 4398 C CA . HIS B 1 230 ? -2.984 19.438 -0.468 1 98.81 230 HIS B CA 1
ATOM 4399 C C . HIS B 1 230 ? -3.719 19.266 -1.793 1 98.81 230 HIS B C 1
ATOM 4401 O O . HIS B 1 230 ? -3.525 18.266 -2.49 1 98.81 230 HIS B O 1
ATOM 4407 N N . PHE B 1 231 ? -4.609 20.266 -2.082 1 98.88 231 PHE B N 1
ATOM 4408 C CA . PHE B 1 231 ? -5.477 20.156 -3.248 1 98.88 231 PHE B CA 1
ATOM 4409 C C . PHE B 1 231 ? -5.535 21.469 -4.02 1 98.88 231 PHE B C 1
ATOM 4411 O O . PHE B 1 231 ? -5.516 22.547 -3.424 1 98.88 231 PHE B O 1
ATOM 4418 N N . THR B 1 232 ? -5.574 21.375 -5.32 1 98.81 232 THR B N 1
ATOM 4419 C CA . THR B 1 232 ? -5.812 22.484 -6.234 1 98.81 232 THR B CA 1
ATOM 4420 C C . THR B 1 232 ? -6.723 22.047 -7.383 1 98.81 232 THR B C 1
ATOM 4422 O O . THR B 1 232 ? -6.812 20.859 -7.695 1 98.81 232 THR B O 1
ATOM 4425 N N . ASP B 1 233 ? -7.418 23 -7.961 1 98.62 233 ASP B N 1
ATOM 4426 C CA . ASP B 1 233 ? -8.273 22.656 -9.094 1 98.62 233 ASP B CA 1
ATOM 4427 C C . ASP B 1 233 ? -7.434 22.297 -10.32 1 98.62 233 ASP B C 1
ATOM 4429 O O . ASP B 1 233 ? -7.832 21.453 -11.117 1 98.62 233 ASP B O 1
ATOM 4433 N N . HIS B 1 234 ? -6.297 23 -10.406 1 97.88 234 HIS B N 1
ATOM 4434 C CA . HIS B 1 234 ? -5.312 22.641 -11.422 1 97.88 234 HIS B CA 1
ATOM 4435 C C . HIS B 1 234 ? -3.904 23.031 -10.984 1 97.88 234 HIS B C 1
ATOM 4437 O O . HIS B 1 234 ? -3.736 23.891 -10.109 1 97.88 234 HIS B O 1
ATOM 4443 N N . LYS B 1 235 ? -2.922 22.484 -11.664 1 96.38 235 LYS B N 1
ATOM 4444 C CA . LYS B 1 235 ? -1.543 22.578 -11.195 1 96.38 235 LYS B CA 1
ATOM 4445 C C . LYS B 1 235 ? -0.866 23.828 -11.75 1 96.38 235 LYS B C 1
ATOM 4447 O O . LYS B 1 235 ? 0.276 24.141 -11.391 1 96.38 235 LYS B O 1
ATOM 4452 N N . GLU B 1 236 ? -1.527 24.641 -12.438 1 97.06 236 GLU B N 1
ATOM 4453 C CA . GLU B 1 236 ? -0.938 25.828 -13.039 1 97.06 236 GLU B CA 1
ATOM 4454 C C . GLU B 1 236 ? -1.078 27.047 -12.125 1 97.06 236 GLU B C 1
ATOM 4456 O O . GLU B 1 236 ? -0.557 28.109 -12.422 1 97.06 236 GLU B O 1
ATOM 4461 N N . ARG B 1 237 ? -1.745 26.875 -11.016 1 96.44 237 ARG B N 1
ATOM 4462 C CA . ARG B 1 237 ? -1.878 27.984 -10.086 1 96.44 237 ARG B CA 1
ATOM 4463 C C . ARG B 1 237 ? -0.53 28.344 -9.469 1 96.44 237 ARG B C 1
ATOM 4465 O O . ARG B 1 237 ? 0.399 27.547 -9.469 1 96.44 237 ARG B O 1
ATOM 4472 N N . THR B 1 238 ? -0.549 29.562 -8.977 1 92.81 238 THR B N 1
ATOM 4473 C CA . THR B 1 238 ? 0.614 30 -8.211 1 92.81 238 THR B CA 1
ATOM 4474 C C . THR B 1 238 ? 0.394 29.766 -6.719 1 92.81 238 THR B C 1
ATOM 4476 O O . THR B 1 238 ? -0.738 29.844 -6.234 1 92.81 238 THR B O 1
ATOM 4479 N N . GLY B 1 239 ? 1.498 29.5 -6 1 91.94 239 GLY B N 1
ATOM 4480 C CA . GLY B 1 239 ? 1.444 29.328 -4.559 1 91.94 239 GLY B CA 1
ATOM 4481 C C . GLY B 1 239 ? 2.473 28.344 -4.039 1 91.94 239 GLY B C 1
ATOM 4482 O O . GLY B 1 239 ? 2.922 27.453 -4.773 1 91.94 239 GLY B O 1
ATOM 4483 N N . PRO B 1 240 ? 2.773 28.453 -2.822 1 90.5 240 PRO B N 1
ATOM 4484 C CA . PRO B 1 240 ? 3.885 27.672 -2.266 1 90.5 240 PRO B CA 1
ATOM 4485 C C . PRO B 1 240 ? 3.572 26.188 -2.17 1 90.5 240 PRO B C 1
ATOM 4487 O O . PRO B 1 240 ? 4.484 25.359 -2.207 1 90.5 240 PRO B O 1
ATOM 4490 N N . ASP B 1 241 ? 2.291 25.797 -2.082 1 94.12 241 ASP B N 1
ATOM 4491 C CA . ASP B 1 241 ? 1.964 24.406 -1.809 1 94.12 241 ASP B CA 1
ATOM 4492 C C . ASP B 1 241 ? 1.421 23.719 -3.057 1 94.12 241 ASP B C 1
ATOM 4494 O O . ASP B 1 241 ? 0.986 22.562 -2.996 1 94.12 241 ASP B O 1
ATOM 4498 N N . ILE B 1 242 ? 1.415 24.406 -4.203 1 96.44 242 ILE B N 1
ATOM 4499 C CA . ILE B 1 242 ? 0.823 23.859 -5.418 1 96.44 242 ILE B CA 1
ATOM 4500 C C . ILE B 1 242 ? 1.612 22.625 -5.867 1 96.44 242 ILE B C 1
ATOM 4502 O O . ILE B 1 242 ? 1.028 21.625 -6.273 1 96.44 242 ILE B O 1
ATOM 4506 N N . VAL B 1 243 ? 2.871 22.625 -5.672 1 94.56 243 VAL B N 1
ATOM 4507 C CA . VAL B 1 243 ? 3.764 21.594 -6.191 1 94.56 243 VAL B CA 1
ATOM 4508 C C . VAL B 1 243 ? 3.459 20.266 -5.512 1 94.56 243 VAL B C 1
ATOM 4510 O O . VAL B 1 243 ? 3.576 19.203 -6.133 1 94.56 243 VAL B O 1
ATOM 4513 N N . CYS B 1 244 ? 3.033 20.25 -4.266 1 95.88 244 CYS B N 1
ATOM 4514 C CA . CYS B 1 244 ? 2.762 19.016 -3.551 1 95.88 244 CYS B CA 1
ATOM 4515 C C . CYS B 1 244 ? 1.262 18.781 -3.414 1 95.88 244 CYS B C 1
ATOM 4517 O O . CYS B 1 244 ? 0.819 18.062 -2.512 1 95.88 244 CYS B O 1
ATOM 4519 N N . SER B 1 245 ? 0.475 19.422 -4.262 1 98.44 245 SER B N 1
ATOM 4520 C CA . SER B 1 245 ? -0.978 19.297 -4.246 1 98.44 245 SER B CA 1
ATOM 4521 C C . SER B 1 245 ? -1.452 18.297 -5.305 1 98.44 245 SER B C 1
ATOM 4523 O O . SER B 1 245 ? -0.836 18.172 -6.367 1 98.44 245 SER B O 1
ATOM 4525 N N . MET B 1 246 ? -2.5 17.562 -5.027 1 98.75 246 MET B N 1
ATOM 4526 C CA . MET B 1 246 ? -3.207 16.812 -6.059 1 98.75 246 MET B CA 1
ATOM 4527 C C . MET B 1 246 ? -4.246 17.688 -6.754 1 98.75 246 MET B C 1
ATOM 4529 O O . MET B 1 246 ? -4.816 18.594 -6.137 1 98.75 246 MET B O 1
ATOM 4533 N N . ASP B 1 247 ? -4.465 17.453 -8.023 1 98.75 247 ASP B N 1
ATOM 4534 C CA . ASP B 1 247 ? -5.543 18.125 -8.742 1 98.75 247 ASP B CA 1
ATOM 4535 C C . ASP B 1 247 ? -6.789 17.25 -8.812 1 98.75 247 ASP B C 1
ATOM 4537 O O . ASP B 1 247 ? -6.855 16.203 -8.164 1 98.75 247 ASP B O 1
ATOM 4541 N N . GLU B 1 248 ? -7.781 17.672 -9.508 1 98.81 248 GLU B N 1
ATOM 4542 C CA . GLU B 1 248 ? -9.07 17 -9.602 1 98.81 248 GLU B CA 1
ATOM 4543 C C . GLU B 1 248 ? -8.906 15.547 -10.047 1 98.81 248 GLU B C 1
ATOM 4545 O O . GLU B 1 248 ? -9.453 14.633 -9.43 1 98.81 248 GLU B O 1
ATOM 4550 N N . LYS B 1 249 ? -8.141 15.336 -11.125 1 98.62 249 LYS B N 1
ATOM 4551 C CA . LYS B 1 249 ? -7.934 14 -11.672 1 98.62 249 LYS B CA 1
ATOM 4552 C C . LYS B 1 249 ? -7.207 13.102 -10.664 1 98.62 249 LYS B C 1
ATOM 4554 O O . LYS B 1 249 ? -7.637 11.977 -10.406 1 98.62 249 LYS B O 1
ATOM 4559 N N . GLU B 1 250 ? -6.121 13.57 -10.141 1 98.75 250 GLU B N 1
ATOM 4560 C CA . GLU B 1 250 ? -5.34 12.812 -9.172 1 98.75 250 GLU B CA 1
ATOM 4561 C C . GLU B 1 250 ? -6.168 12.477 -7.93 1 98.75 250 GLU B C 1
ATOM 4563 O O . GLU B 1 250 ? -6.016 11.398 -7.348 1 98.75 250 GLU B O 1
ATOM 4568 N N . CYS B 1 251 ? -7.004 13.445 -7.551 1 98.88 251 CYS B N 1
ATOM 4569 C CA . CYS B 1 251 ? -7.863 13.219 -6.395 1 98.88 251 CYS B CA 1
ATOM 4570 C C . CYS B 1 251 ? -8.867 12.102 -6.664 1 98.88 251 CYS B C 1
ATOM 4572 O O . CYS B 1 251 ? -9.062 11.227 -5.824 1 98.88 251 CYS B O 1
ATOM 4574 N N . LYS B 1 252 ? -9.492 12.133 -7.801 1 98.81 252 LYS B N 1
ATOM 4575 C CA . LYS B 1 252 ? -10.422 11.078 -8.188 1 98.81 252 LYS B CA 1
ATOM 4576 C C . LYS B 1 252 ? -9.727 9.719 -8.195 1 98.81 252 LYS B C 1
ATOM 4578 O O . LYS B 1 252 ? -10.273 8.734 -7.691 1 98.81 252 LYS B O 1
ATOM 4583 N N . GLU B 1 253 ? -8.539 9.68 -8.75 1 98.75 253 GLU B N 1
ATOM 4584 C CA . GLU B 1 253 ? -7.738 8.461 -8.805 1 98.75 253 GLU B CA 1
ATOM 4585 C C . GLU B 1 253 ? -7.402 7.957 -7.402 1 98.75 253 GLU B C 1
ATOM 4587 O O . GLU B 1 253 ? -7.402 6.75 -7.152 1 98.75 253 GLU B O 1
ATOM 4592 N N . LEU B 1 254 ? -7.109 8.906 -6.523 1 98.88 254 LEU B N 1
ATOM 4593 C CA . LEU B 1 254 ? -6.789 8.523 -5.152 1 98.88 254 LEU B CA 1
ATOM 4594 C C . LEU B 1 254 ? -8 7.91 -4.461 1 98.88 254 LEU B C 1
ATOM 4596 O O . LEU B 1 254 ? -7.887 6.891 -3.781 1 98.88 254 LEU B O 1
ATOM 4600 N N . ILE B 1 255 ? -9.141 8.516 -4.609 1 98.88 255 ILE B N 1
ATOM 4601 C CA . ILE B 1 255 ? -10.359 8.016 -3.99 1 98.88 255 ILE B CA 1
ATOM 4602 C C . ILE B 1 255 ? -10.656 6.602 -4.484 1 98.88 255 ILE B C 1
ATOM 4604 O O . ILE B 1 255 ? -10.906 5.695 -3.688 1 98.88 255 ILE B O 1
ATOM 4608 N N . GLU B 1 256 ? -10.531 6.434 -5.762 1 98.75 256 GLU B N 1
ATOM 4609 C CA . GLU B 1 256 ? -10.781 5.125 -6.359 1 98.75 256 GLU B CA 1
ATOM 4610 C C . GLU B 1 256 ? -9.766 4.098 -5.879 1 98.75 256 GLU B C 1
ATOM 4612 O O . GLU B 1 256 ? -10.133 3 -5.457 1 98.75 256 GLU B O 1
ATOM 4617 N N . GLY B 1 257 ? -8.531 4.422 -5.957 1 98.81 257 GLY B N 1
ATOM 4618 C CA . GLY B 1 257 ? -7.469 3.518 -5.551 1 98.81 257 GLY B CA 1
ATOM 4619 C C . GLY B 1 257 ? -7.535 3.148 -4.082 1 98.81 257 GLY B C 1
ATOM 4620 O O . GLY B 1 257 ? -7.316 1.991 -3.715 1 98.81 257 GLY B O 1
ATOM 4621 N N . ALA B 1 258 ? -7.82 4.164 -3.242 1 98.88 258 ALA B N 1
ATOM 4622 C CA . ALA B 1 258 ? -7.945 3.914 -1.809 1 98.88 258 ALA B CA 1
ATOM 4623 C C . ALA B 1 258 ? -9.07 2.922 -1.52 1 98.88 258 ALA B C 1
ATOM 4625 O O . ALA B 1 258 ? -8.914 2.025 -0.688 1 98.88 258 ALA B O 1
ATOM 4626 N N . ASN B 1 259 ? -10.195 3.096 -2.184 1 98.81 259 ASN B N 1
ATOM 4627 C CA . ASN B 1 259 ? -11.32 2.184 -1.995 1 98.81 259 ASN B CA 1
ATOM 4628 C C . ASN B 1 259 ? -10.977 0.768 -2.449 1 98.81 259 ASN B C 1
ATOM 4630 O O . ASN B 1 259 ? -11.352 -0.206 -1.793 1 98.81 259 ASN B O 1
ATOM 4634 N N . ILE B 1 260 ? -10.289 0.656 -3.539 1 98.88 260 ILE B N 1
ATOM 4635 C CA . ILE B 1 260 ? -9.883 -0.64 -4.078 1 98.88 260 ILE B CA 1
ATOM 4636 C C . ILE B 1 260 ? -8.984 -1.355 -3.074 1 98.88 260 ILE B C 1
ATOM 4638 O O . ILE B 1 260 ? -9.234 -2.51 -2.719 1 98.88 260 ILE B O 1
ATOM 4642 N N . ILE B 1 261 ? -7.949 -0.7 -2.592 1 98.94 261 ILE B N 1
ATOM 4643 C CA . ILE B 1 261 ? -7 -1.316 -1.675 1 98.94 261 ILE B CA 1
ATOM 4644 C C . ILE B 1 261 ? -7.691 -1.637 -0.351 1 98.94 261 ILE B C 1
ATOM 4646 O O . ILE B 1 261 ? -7.398 -2.656 0.277 1 98.94 261 ILE B O 1
ATOM 4650 N N . PHE B 1 262 ? -8.664 -0.787 0.051 1 98.88 262 PHE B N 1
ATOM 4651 C CA . PHE B 1 262 ? -9.453 -1.064 1.247 1 98.88 262 PHE B CA 1
ATOM 4652 C C . PHE B 1 262 ? -10.156 -2.414 1.135 1 98.88 262 PHE B C 1
ATOM 4654 O O . PHE B 1 262 ? -10.109 -3.221 2.066 1 98.88 262 PHE B O 1
ATOM 4661 N N . GLU B 1 263 ? -10.75 -2.639 0.027 1 98.81 263 GLU B N 1
ATOM 4662 C CA . GLU B 1 263 ? -11.438 -3.904 -0.204 1 98.81 263 GLU B CA 1
ATOM 4663 C C . GLU B 1 263 ? -10.461 -5.074 -0.224 1 98.81 263 GLU B C 1
ATOM 4665 O O . GLU B 1 263 ? -10.836 -6.211 0.057 1 98.81 263 GLU B O 1
ATOM 4670 N N . GLN B 1 264 ? -9.203 -4.828 -0.569 1 98.88 264 GLN B N 1
ATOM 4671 C CA . GLN B 1 264 ? -8.195 -5.867 -0.781 1 98.88 264 GLN B CA 1
ATOM 4672 C C . GLN B 1 264 ? -7.531 -6.266 0.532 1 98.88 264 GLN B C 1
ATOM 4674 O O . GLN B 1 264 ? -6.82 -7.27 0.596 1 98.88 264 GLN B O 1
ATOM 4679 N N . ARG B 1 265 ? -7.738 -5.473 1.626 1 98.56 265 ARG B N 1
ATOM 4680 C CA . ARG B 1 265 ? -7.145 -5.73 2.934 1 98.56 265 ARG B CA 1
ATOM 4681 C C . ARG B 1 265 ? -7.727 -6.992 3.562 1 98.56 265 ARG B C 1
ATOM 4683 O O . ARG B 1 265 ? -8.734 -7.516 3.092 1 98.56 265 ARG B O 1
ATOM 4690 N N . GLY B 1 266 ? -7.035 -7.465 4.59 1 97.69 266 GLY B N 1
ATOM 4691 C CA . GLY B 1 266 ? -7.57 -8.5 5.461 1 97.69 266 GLY B CA 1
ATOM 4692 C C . GLY B 1 266 ? -7.484 -9.891 4.859 1 97.69 266 GLY B C 1
ATOM 4693 O O . GLY B 1 266 ? -6.602 -10.164 4.047 1 97.69 266 GLY B O 1
ATOM 4694 N N . GLY B 1 267 ? -8.266 -10.773 5.438 1 97.5 267 GLY B N 1
ATOM 4695 C CA . GLY B 1 267 ? -8.305 -12.164 5.012 1 97.5 267 GLY B CA 1
ATOM 4696 C C . GLY B 1 267 ? -7.367 -13.055 5.809 1 97.5 267 GLY B C 1
ATOM 4697 O O . GLY B 1 267 ? -6.586 -12.57 6.625 1 97.5 267 GLY B O 1
ATOM 4698 N N . LYS B 1 268 ? -7.555 -14.352 5.578 1 97.94 268 LYS B N 1
ATOM 4699 C CA . LYS B 1 268 ? -6.75 -15.414 6.172 1 97.94 268 LYS B CA 1
ATOM 4700 C C . LYS B 1 268 ? -6.152 -16.312 5.098 1 97.94 268 LYS B C 1
ATOM 4702 O O . LYS B 1 268 ? -6.723 -16.469 4.016 1 97.94 268 LYS B O 1
ATOM 4707 N N . LYS B 1 269 ? -5.035 -16.859 5.449 1 98.62 269 LYS B N 1
ATOM 4708 C CA . LYS B 1 269 ? -4.383 -17.75 4.484 1 98.62 269 LYS B CA 1
ATOM 4709 C C . LYS B 1 269 ? -5.078 -19.109 4.43 1 98.62 269 LYS B C 1
ATOM 4711 O O . LYS B 1 269 ? -4.777 -19.984 5.234 1 98.62 269 LYS B O 1
ATOM 4716 N N . GLU B 1 270 ? -5.961 -19.25 3.516 1 98.25 270 GLU B N 1
ATOM 4717 C CA . GLU B 1 270 ? -6.742 -20.453 3.213 1 98.25 270 GLU B CA 1
ATOM 4718 C C . GLU B 1 270 ? -7.422 -20.344 1.851 1 98.25 270 GLU B C 1
ATOM 4720 O O . GLU B 1 270 ? -7.555 -19.234 1.307 1 98.25 270 GLU B O 1
ATOM 4725 N N . PRO B 1 271 ? -7.828 -21.484 1.261 1 98.25 271 PRO B N 1
ATOM 4726 C CA . PRO B 1 271 ? -8.555 -21.375 -0.005 1 98.25 271 PRO B CA 1
ATOM 4727 C C . PRO B 1 271 ? -9.867 -20.594 0.131 1 98.25 271 PRO B C 1
ATOM 4729 O O . PRO B 1 271 ? -10.586 -20.766 1.123 1 98.25 271 PRO B O 1
ATOM 4732 N N . ALA B 1 272 ? -10.133 -19.734 -0.818 1 97.81 272 ALA B N 1
ATOM 4733 C CA . ALA B 1 272 ? -11.469 -19.156 -0.927 1 97.81 272 ALA B CA 1
ATOM 4734 C C . ALA B 1 272 ? -12.461 -20.156 -1.502 1 97.81 272 ALA B C 1
ATOM 4736 O O . ALA B 1 272 ? -12.086 -21.016 -2.303 1 97.81 272 ALA B O 1
ATOM 4737 N N . LYS B 1 273 ? -13.734 -20.016 -1.164 1 97.62 273 LYS B N 1
ATOM 4738 C CA . LYS B 1 273 ? -14.75 -20.922 -1.697 1 97.62 273 LYS B CA 1
ATOM 4739 C C . LYS B 1 273 ? -14.812 -20.844 -3.221 1 97.62 273 LYS B C 1
ATOM 4741 O O . LYS B 1 273 ? -15 -21.859 -3.895 1 97.62 273 LYS B O 1
ATOM 4746 N N . GLU B 1 274 ? -14.594 -19.625 -3.688 1 97.69 274 GLU B N 1
ATOM 4747 C CA . GLU B 1 274 ? -14.703 -19.344 -5.117 1 97.69 274 GLU B CA 1
ATOM 4748 C C . GLU B 1 274 ? -13.578 -20.016 -5.895 1 97.69 274 GLU B C 1
ATOM 4750 O O . GLU B 1 274 ? -13.664 -20.172 -7.117 1 97.69 274 GLU B O 1
ATOM 4755 N N . GLU B 1 275 ? -12.523 -20.5 -5.246 1 97.81 275 GLU B N 1
ATOM 4756 C CA . GLU B 1 275 ? -11.359 -21.094 -5.914 1 97.81 275 GLU B CA 1
ATOM 4757 C C . GLU B 1 275 ? -11.57 -22.578 -6.176 1 97.81 275 GLU B C 1
ATOM 4759 O O . GLU B 1 275 ? -10.734 -23.219 -6.809 1 97.81 275 GLU B O 1
ATOM 4764 N N . GLN B 1 276 ? -12.727 -23.141 -5.738 1 96.62 276 GLN B N 1
ATOM 4765 C CA . GLN B 1 276 ? -12.969 -24.562 -5.898 1 96.62 276 GLN B CA 1
ATOM 4766 C C . GLN B 1 276 ? -12.875 -24.984 -7.367 1 96.62 276 GLN B C 1
ATOM 4768 O O . GLN B 1 276 ? -12.328 -26.031 -7.684 1 96.62 276 GLN B O 1
ATOM 4773 N N . VAL B 1 277 ? -13.383 -24.125 -8.25 1 93.25 277 VAL B N 1
ATOM 4774 C CA . VAL B 1 277 ? -13.359 -24.438 -9.672 1 93.25 277 VAL B CA 1
ATOM 4775 C C . VAL B 1 277 ? -11.914 -24.578 -10.156 1 93.25 277 VAL B C 1
ATOM 4777 O O . VAL B 1 277 ? -11.617 -25.406 -11.008 1 93.25 277 VAL B O 1
ATOM 4780 N N . THR B 1 278 ? -11 -23.719 -9.602 1 96.31 278 THR B N 1
ATOM 4781 C CA . THR B 1 278 ? -9.594 -23.797 -9.961 1 96.31 278 THR B CA 1
ATOM 4782 C C . THR B 1 278 ? -8.922 -25 -9.312 1 96.31 278 THR B C 1
ATOM 4784 O O . THR B 1 278 ? -8.125 -25.688 -9.938 1 96.31 278 THR B O 1
ATOM 4787 N N . ILE B 1 279 ? -9.281 -25.297 -8.094 1 96.69 279 ILE B N 1
ATOM 4788 C CA . ILE B 1 279 ? -8.75 -26.438 -7.363 1 96.69 279 ILE B CA 1
ATOM 4789 C C . ILE B 1 279 ? -9.016 -27.719 -8.156 1 96.69 279 ILE B C 1
ATOM 4791 O O . ILE B 1 279 ? -8.125 -28.562 -8.297 1 96.69 279 ILE B O 1
ATOM 4795 N N . ASP B 1 280 ? -10.18 -27.781 -8.773 1 94.06 280 ASP B N 1
ATOM 4796 C CA . ASP B 1 280 ? -10.625 -28.984 -9.484 1 94.06 280 ASP B CA 1
ATOM 4797 C C . ASP B 1 280 ? -9.719 -29.281 -10.68 1 94.06 280 ASP B C 1
ATOM 4799 O O . ASP B 1 280 ? -9.469 -30.453 -10.992 1 94.06 280 ASP B O 1
ATOM 4803 N N . PHE B 1 281 ? -9.164 -28.266 -11.25 1 92.62 281 PHE B N 1
ATOM 4804 C CA . PHE B 1 281 ? -8.367 -28.594 -12.43 1 92.62 281 PHE B CA 1
ATOM 4805 C C . PHE B 1 281 ? -6.883 -28.422 -12.133 1 92.62 281 PHE B C 1
ATOM 4807 O O . PHE B 1 281 ? -6.043 -29.047 -12.797 1 92.62 281 PHE B O 1
ATOM 4814 N N . ALA B 1 282 ? -6.527 -27.672 -11.141 1 95.75 282 ALA B N 1
ATOM 4815 C CA . ALA B 1 282 ? -5.125 -27.281 -10.977 1 95.75 282 ALA B CA 1
ATOM 4816 C C . ALA B 1 282 ? -4.402 -28.234 -10.039 1 95.75 282 ALA B C 1
ATOM 4818 O O . ALA B 1 282 ? -3.18 -28.391 -10.117 1 95.75 282 ALA B O 1
ATOM 4819 N N . PHE B 1 283 ? -5.094 -28.875 -9.125 1 97.88 283 PHE B N 1
ATOM 4820 C CA . PHE B 1 283 ? -4.453 -29.844 -8.242 1 97.88 283 PHE B CA 1
ATOM 4821 C C . PHE B 1 283 ? -4.246 -31.172 -8.953 1 97.88 283 PHE B C 1
ATOM 4823 O O . PHE B 1 283 ? -4.816 -31.406 -10.023 1 97.88 283 PHE B O 1
ATOM 4830 N N . ALA B 1 284 ? -3.424 -31.984 -8.367 1 98.25 284 ALA B N 1
ATOM 4831 C CA . ALA B 1 284 ? -3.074 -33.25 -9 1 98.25 284 ALA B CA 1
ATOM 4832 C C . ALA B 1 284 ? -3.506 -34.438 -8.133 1 98.25 284 ALA B C 1
ATOM 4834 O O . ALA B 1 284 ? -3.699 -34.281 -6.922 1 98.25 284 ALA B O 1
ATOM 4835 N N . THR B 1 285 ? -3.674 -35.562 -8.797 1 98.06 285 THR B N 1
ATOM 4836 C CA . THR B 1 285 ? -4.023 -36.812 -8.141 1 98.06 285 THR B CA 1
ATOM 4837 C C . THR B 1 285 ? -3.07 -37.938 -8.562 1 98.06 285 THR B C 1
ATOM 4839 O O . THR B 1 285 ? -2.363 -37.812 -9.562 1 98.06 285 THR B O 1
ATOM 4842 N N . VAL B 1 286 ? -3.029 -38.938 -7.793 1 98.5 286 VAL B N 1
ATOM 4843 C CA . VAL B 1 286 ? -2.186 -40.094 -8.102 1 98.5 286 VAL B CA 1
ATOM 4844 C C . VAL B 1 286 ? -2.779 -40.844 -9.281 1 98.5 286 VAL B C 1
ATOM 4846 O O . VAL B 1 286 ? -3.951 -41.25 -9.25 1 98.5 286 VAL B O 1
ATOM 4849 N N . CYS B 1 287 ? -1.933 -41.094 -10.281 1 98.25 287 CYS B N 1
ATOM 4850 C CA . CYS B 1 287 ? -2.371 -41.781 -11.492 1 98.25 287 CYS B CA 1
ATOM 4851 C C . CYS B 1 287 ? -1.378 -42.844 -11.898 1 98.25 287 CYS B C 1
ATOM 4853 O O . CYS B 1 287 ? -0.19 -42.75 -11.578 1 98.25 287 CYS B O 1
ATOM 4855 N N . SER B 1 288 ? -1.976 -43.844 -12.602 1 98.38 288 SER B N 1
ATOM 4856 C CA . SER B 1 288 ? -1.084 -44.781 -13.273 1 98.38 288 SER B CA 1
ATOM 4857 C C . SER B 1 288 ? -0.425 -44.156 -14.492 1 98.38 288 SER B C 1
ATOM 4859 O O . SER B 1 288 ? -1.062 -43.406 -15.227 1 98.38 288 SER B O 1
ATOM 4861 N N . ILE B 1 289 ? 0.855 -44.5 -14.617 1 97.94 289 ILE B N 1
ATOM 4862 C CA . ILE B 1 289 ? 1.539 -44 -15.797 1 97.94 289 ILE B CA 1
ATOM 4863 C C . ILE B 1 289 ? 2.029 -45.156 -16.656 1 97.94 289 ILE B C 1
ATOM 4865 O O . ILE B 1 289 ? 2.652 -44.938 -17.703 1 97.94 289 ILE B O 1
ATOM 4869 N N . LYS B 1 290 ? 1.843 -46.344 -16.172 1 97.94 290 LYS B N 1
ATOM 4870 C CA . LYS B 1 290 ? 1.974 -47.594 -16.891 1 97.94 290 LYS B CA 1
ATOM 4871 C C . LYS B 1 290 ? 0.881 -48.594 -16.469 1 97.94 290 LYS B C 1
ATOM 4873 O O . LYS B 1 290 ? 0.218 -48.375 -15.453 1 97.94 290 LYS B O 1
ATOM 4878 N N . GLU B 1 291 ? 0.755 -49.594 -17.344 1 98.06 291 GLU B N 1
ATOM 4879 C CA . GLU B 1 291 ? -0.15 -50.656 -16.922 1 98.06 291 GLU B CA 1
ATOM 4880 C C . GLU B 1 291 ? 0.341 -51.344 -15.656 1 98.06 291 GLU B C 1
ATOM 4882 O O . GLU B 1 291 ? 1.539 -51.562 -15.5 1 98.06 291 GLU B O 1
ATOM 4887 N N . ILE B 1 292 ? -0.622 -51.594 -14.734 1 98.44 292 ILE B N 1
ATOM 4888 C CA . ILE B 1 292 ? -0.304 -52.25 -13.469 1 98.44 292 ILE B CA 1
ATOM 4889 C C . ILE B 1 292 ? -1.19 -53.5 -13.289 1 98.44 292 ILE B C 1
ATOM 4891 O O . ILE B 1 292 ? -2.418 -53.375 -13.312 1 98.44 292 ILE B O 1
ATOM 4895 N N . LYS B 1 293 ? -0.569 -54.562 -13.109 1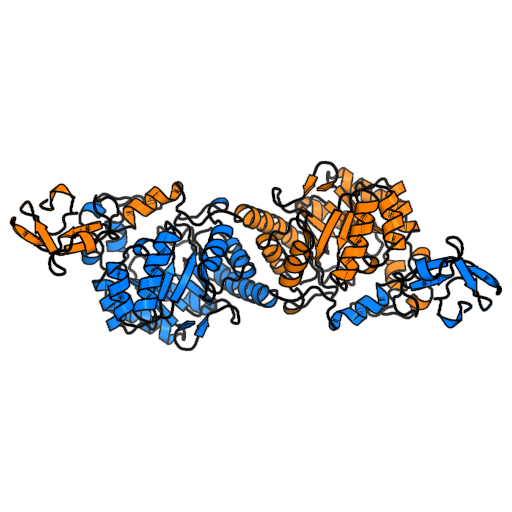 98.25 293 LYS B N 1
ATOM 4896 C CA . LYS B 1 293 ? -1.325 -55.812 -12.938 1 98.25 293 LYS B CA 1
ATOM 4897 C C . LYS B 1 293 ? -1.749 -56 -11.484 1 98.25 293 LYS B C 1
ATOM 4899 O O . LYS B 1 293 ? -1.066 -55.531 -10.57 1 98.25 293 LYS B O 1
ATOM 4904 N N . LYS B 1 294 ? -2.924 -56.688 -11.438 1 97.94 294 LYS B N 1
ATOM 4905 C CA . LYS B 1 294 ? -3.32 -57.094 -10.094 1 97.94 294 LYS B CA 1
ATOM 4906 C C . LYS B 1 294 ? -2.174 -57.812 -9.367 1 97.94 294 LYS B C 1
ATOM 4908 O O . LYS B 1 294 ? -1.494 -58.656 -9.938 1 97.94 294 LYS B O 1
ATOM 4913 N N . GLY B 1 295 ? -1.911 -57.344 -8.156 1 98.06 295 GLY B N 1
ATOM 4914 C CA . GLY B 1 295 ? -0.878 -57.969 -7.348 1 98.06 295 GLY B CA 1
ATOM 4915 C C . GLY B 1 295 ? 0.47 -57.281 -7.461 1 98.06 295 GLY B C 1
ATOM 4916 O O . GLY B 1 295 ? 1.367 -57.531 -6.652 1 98.06 295 GLY B O 1
ATOM 4917 N N . GLU B 1 296 ? 0.659 -56.438 -8.383 1 98.25 296 GLU B N 1
ATOM 4918 C CA . GLU B 1 296 ? 1.903 -55.688 -8.539 1 98.25 296 GLU B CA 1
ATOM 4919 C C . GLU B 1 296 ? 1.992 -54.531 -7.531 1 98.25 296 GLU B C 1
ATOM 4921 O O . GLU B 1 296 ? 0.968 -54 -7.109 1 98.25 296 GLU B O 1
ATOM 4926 N N . LYS B 1 297 ? 3.195 -54.094 -7.238 1 98.44 297 LYS B N 1
ATOM 4927 C CA . LYS B 1 297 ? 3.42 -52.969 -6.328 1 98.44 297 LYS B CA 1
ATOM 4928 C C . LYS B 1 297 ? 3.369 -51.625 -7.074 1 98.44 297 LYS B C 1
ATOM 4930 O O . LYS B 1 297 ? 3.838 -51.531 -8.211 1 98.44 297 LYS B O 1
ATOM 4935 N N . PHE B 1 298 ? 2.783 -50.656 -6.414 1 98.44 298 PHE B N 1
ATOM 4936 C CA . PHE B 1 298 ? 2.898 -49.312 -6.918 1 98.44 298 PHE B CA 1
ATOM 4937 C C . PHE B 1 298 ? 4.301 -48.75 -6.684 1 98.44 298 PHE B C 1
ATOM 4939 O O . PHE B 1 298 ? 4.812 -48.812 -5.562 1 98.44 298 PHE B O 1
ATOM 4946 N N . THR B 1 299 ? 4.945 -48.281 -7.715 1 98.06 299 THR B N 1
ATOM 4947 C CA . THR B 1 299 ? 6.309 -47.781 -7.656 1 98.06 299 THR B CA 1
ATOM 4948 C C . THR B 1 299 ? 6.414 -46.438 -8.375 1 98.06 299 THR B C 1
ATOM 4950 O O . THR B 1 299 ? 5.465 -46 -9.023 1 98.06 299 THR B O 1
ATOM 4953 N N . MET B 1 300 ? 7.559 -45.844 -8.242 1 97.06 300 MET B N 1
ATOM 4954 C CA . MET B 1 300 ? 7.836 -44.562 -8.93 1 97.06 300 MET B CA 1
ATOM 4955 C C . MET B 1 300 ? 7.797 -44.75 -10.445 1 97.06 300 MET B C 1
ATOM 4957 O O . MET B 1 300 ? 7.668 -43.781 -11.195 1 97.06 300 MET B O 1
ATOM 4961 N N . GLU B 1 301 ? 7.816 -46 -10.906 1 97.25 301 GLU B N 1
ATOM 4962 C CA . GLU B 1 301 ? 7.887 -46.281 -12.336 1 97.25 301 GLU B CA 1
ATOM 4963 C C . GLU B 1 301 ? 6.492 -46.438 -12.938 1 97.25 301 GLU B C 1
ATOM 4965 O O . GLU B 1 301 ? 6.32 -46.344 -14.148 1 97.25 301 GLU B O 1
ATOM 4970 N N . ASN B 1 302 ? 5.566 -46.75 -12.039 1 98.19 302 ASN B N 1
ATOM 4971 C CA . ASN B 1 302 ? 4.285 -47.062 -12.648 1 98.19 302 ASN B CA 1
ATOM 4972 C C . ASN B 1 302 ? 3.172 -46.156 -12.164 1 98.19 302 ASN B C 1
ATOM 4974 O O . ASN B 1 302 ? 2.047 -46.188 -12.664 1 98.19 302 ASN B O 1
ATOM 4978 N N . ILE B 1 303 ? 3.471 -45.219 -11.188 1 98.44 303 ILE B N 1
ATOM 4979 C CA . ILE B 1 303 ? 2.496 -44.188 -10.805 1 98.44 303 ILE B CA 1
ATOM 4980 C C . ILE B 1 303 ? 3.176 -42.844 -10.734 1 98.44 303 ILE B C 1
ATOM 4982 O O . ILE B 1 303 ? 4.402 -42.75 -10.617 1 98.44 303 ILE B O 1
ATOM 4986 N N . TRP B 1 304 ? 2.416 -41.812 -10.828 1 98.44 304 TRP B N 1
ATOM 4987 C CA . TRP B 1 304 ? 2.807 -40.438 -10.641 1 98.44 304 TRP B CA 1
ATOM 4988 C C . TRP B 1 304 ? 1.593 -39.562 -10.328 1 98.44 304 TRP B C 1
ATOM 4990 O O . TRP B 1 304 ? 0.525 -40.062 -9.984 1 98.44 304 TRP B O 1
ATOM 5000 N N . VAL B 1 305 ? 1.808 -38.312 -10.219 1 98.31 305 VAL B N 1
ATOM 5001 C CA . VAL B 1 305 ? 0.725 -37.375 -9.938 1 98.31 305 VAL B CA 1
ATOM 5002 C C . VAL B 1 305 ? 0.463 -36.5 -11.172 1 98.31 305 VAL B C 1
ATOM 5004 O O . VAL B 1 305 ? 1.401 -36.031 -11.797 1 98.31 305 VAL B O 1
ATOM 5007 N N . LYS B 1 306 ? -0.774 -36.406 -11.594 1 97.94 306 LYS B N 1
ATOM 5008 C CA . LYS B 1 306 ? -1.198 -35.625 -12.742 1 97.94 306 LYS B CA 1
ATOM 5009 C C . LYS B 1 306 ? -2.488 -34.844 -12.438 1 97.94 306 LYS B C 1
ATOM 5011 O O . LYS B 1 306 ? -3.256 -35.25 -11.562 1 97.94 306 LYS B O 1
ATOM 5016 N N . ARG B 1 307 ? -2.689 -33.75 -13.117 1 97.12 307 ARG B N 1
ATOM 5017 C CA . ARG B 1 307 ? -3.986 -33.094 -13.109 1 97.12 307 ARG B CA 1
ATOM 5018 C C . ARG B 1 307 ? -5.047 -33.938 -13.781 1 97.12 307 ARG B C 1
ATOM 5020 O O . ARG B 1 307 ? -4.734 -34.781 -14.648 1 97.12 307 ARG B O 1
ATOM 5027 N N . PRO B 1 308 ? -6.242 -33.875 -13.352 1 96.44 308 PRO B N 1
ATOM 5028 C CA . PRO B 1 308 ? -6.848 -32.844 -12.492 1 96.44 308 PRO B CA 1
ATOM 5029 C C . PRO B 1 308 ? -6.98 -33.312 -11.039 1 96.44 308 PRO B C 1
ATOM 5031 O O . PRO B 1 308 ? -6.574 -34.438 -10.695 1 96.44 308 PRO B O 1
ATOM 5034 N N . GLY B 1 309 ? -7.5 -32.406 -10.219 1 95.5 309 GLY B N 1
ATOM 5035 C CA . GLY B 1 309 ? -7.637 -32.625 -8.789 1 95.5 309 GLY B CA 1
ATOM 5036 C C . GLY B 1 309 ? -8.953 -33.312 -8.422 1 95.5 309 GLY B C 1
ATOM 5037 O O . GLY B 1 309 ? -9.398 -33.219 -7.281 1 95.5 309 GLY B O 1
ATOM 5038 N N . THR B 1 310 ? -9.578 -33.906 -9.359 1 94.56 310 THR B N 1
ATOM 5039 C CA . THR B 1 310 ? -10.914 -34.438 -9.125 1 94.56 310 THR B CA 1
ATOM 5040 C C . THR B 1 310 ? -10.852 -35.906 -8.734 1 94.56 310 THR B C 1
ATOM 5042 O O . THR B 1 310 ? -11.875 -36.531 -8.422 1 94.56 310 THR B O 1
ATOM 5045 N N . GLY B 1 311 ? -9.672 -36.562 -8.711 1 95.19 311 GLY B N 1
ATOM 5046 C CA . GLY B 1 311 ? -9.531 -37.938 -8.289 1 95.19 311 GLY B CA 1
ATOM 5047 C C . GLY B 1 311 ? -9.555 -38.094 -6.777 1 95.19 311 GLY B C 1
ATOM 5048 O O . GLY B 1 311 ? -9.477 -37.125 -6.043 1 95.19 311 GLY B O 1
ATOM 5049 N N . GLU B 1 312 ? -9.609 -39.312 -6.363 1 96.75 312 GLU B N 1
ATOM 5050 C CA . GLU B 1 312 ? -9.828 -39.656 -4.957 1 96.75 312 GLU B CA 1
ATOM 5051 C C . GLU B 1 312 ? -8.539 -39.469 -4.148 1 96.75 312 GLU B C 1
ATOM 5053 O O . GLU B 1 312 ? -8.57 -38.969 -3.025 1 96.75 312 GLU B O 1
ATOM 5058 N N . ILE B 1 313 ? -7.426 -39.844 -4.68 1 98.12 313 ILE B N 1
ATOM 5059 C CA . ILE B 1 313 ? -6.156 -39.781 -3.961 1 98.12 313 ILE B CA 1
ATOM 5060 C C . ILE B 1 313 ? -5.34 -38.594 -4.488 1 98.12 313 ILE B C 1
ATOM 5062 O O . ILE B 1 313 ? -4.75 -38.688 -5.57 1 98.12 313 ILE B O 1
ATOM 5066 N N . LEU B 1 314 ? -5.258 -37.625 -3.672 1 97.69 314 LEU B N 1
ATOM 5067 C CA . LEU B 1 314 ? -4.566 -36.375 -4.055 1 97.69 314 LEU B CA 1
ATOM 5068 C C . LEU B 1 314 ? -3.055 -36.594 -4.02 1 97.69 314 LEU B C 1
ATOM 5070 O O . LEU B 1 314 ? -2.559 -37.5 -3.385 1 97.69 314 LEU B O 1
ATOM 5074 N N . ALA B 1 315 ? -2.375 -35.656 -4.703 1 98 315 ALA B N 1
ATOM 5075 C CA . ALA B 1 315 ? -0.92 -35.719 -4.832 1 98 315 ALA B CA 1
ATOM 5076 C C . ALA B 1 315 ? -0.248 -35.719 -3.461 1 98 315 ALA B C 1
ATOM 5078 O O . ALA B 1 315 ? 0.794 -36.375 -3.285 1 98 315 ALA B O 1
ATOM 5079 N N . GLU B 1 316 ? -0.835 -35.094 -2.492 1 96.94 316 GLU B N 1
ATOM 5080 C CA . GLU B 1 316 ? -0.233 -35 -1.167 1 96.94 316 GLU B CA 1
ATOM 5081 C C . GLU B 1 316 ? -0.127 -36.375 -0.501 1 96.94 316 GLU B C 1
ATOM 5083 O O . GLU B 1 316 ? 0.66 -36.562 0.43 1 96.94 316 GLU B O 1
ATOM 5088 N N . LYS B 1 317 ? -0.875 -37.375 -0.999 1 97.31 317 LYS B N 1
ATOM 5089 C CA . LYS B 1 317 ? -0.897 -38.719 -0.416 1 97.31 317 LYS B CA 1
ATOM 5090 C C . LYS B 1 317 ? -0.064 -39.688 -1.244 1 97.31 317 LYS B C 1
ATOM 5092 O O . LYS B 1 317 ? -0.121 -40.875 -1.029 1 97.31 317 LYS B O 1
ATOM 5097 N N . PHE B 1 318 ? 0.732 -39.219 -2.145 1 98.12 318 PHE B N 1
ATOM 5098 C CA . PHE B 1 318 ? 1.487 -40 -3.104 1 98.12 318 PHE B CA 1
ATOM 5099 C C . PHE B 1 318 ? 2.35 -41.031 -2.389 1 98.12 318 PHE B C 1
ATOM 5101 O O . PHE B 1 318 ? 2.332 -42.219 -2.74 1 98.12 318 PHE B O 1
ATOM 5108 N N . ASN B 1 319 ? 3.035 -40.625 -1.343 1 96.75 319 ASN B N 1
ATOM 5109 C CA . ASN B 1 319 ? 3.98 -41.5 -0.647 1 96.75 319 ASN B CA 1
ATOM 5110 C C . ASN B 1 319 ? 3.264 -42.625 0.106 1 96.75 319 ASN B C 1
ATOM 5112 O O . ASN B 1 319 ? 3.838 -43.688 0.336 1 96.75 319 ASN B O 1
ATOM 5116 N N . GLU B 1 320 ? 2.037 -42.375 0.443 1 96.88 320 GLU B N 1
ATOM 5117 C CA . GLU B 1 320 ? 1.248 -43.406 1.132 1 96.88 320 GLU B CA 1
ATOM 5118 C C . GLU B 1 320 ? 0.884 -44.531 0.192 1 96.88 320 GLU B C 1
ATOM 5120 O O . GLU B 1 320 ? 0.597 -45.656 0.643 1 96.88 320 GLU B O 1
ATOM 5125 N N . VAL B 1 321 ? 0.908 -44.25 -1.077 1 98 321 VAL B N 1
ATOM 5126 C CA . VAL B 1 321 ? 0.504 -45.219 -2.076 1 98 321 VAL B CA 1
ATOM 5127 C C . VAL B 1 321 ? 1.71 -46.062 -2.49 1 98 321 VAL B C 1
ATOM 5129 O O . VAL B 1 321 ? 1.578 -47.281 -2.758 1 98 321 VAL B O 1
ATOM 5132 N N . LEU B 1 322 ? 2.896 -45.5 -2.473 1 97.56 322 LEU B N 1
ATOM 5133 C CA . LEU B 1 322 ? 4.109 -46.219 -2.881 1 97.56 322 LEU B CA 1
ATOM 5134 C C . LEU B 1 322 ? 4.336 -47.469 -2.023 1 97.56 322 LEU B C 1
ATOM 5136 O O . LEU B 1 322 ? 4.211 -47.406 -0.798 1 97.56 322 LEU B O 1
ATOM 5140 N N . GLY B 1 323 ? 4.621 -48.531 -2.697 1 97.69 323 GLY B N 1
ATOM 5141 C CA . GLY B 1 323 ? 4.953 -49.781 -2.002 1 97.69 323 GLY B CA 1
ATOM 5142 C C . GLY B 1 323 ? 3.742 -50.656 -1.736 1 97.69 323 GLY B C 1
ATOM 5143 O O . GLY B 1 323 ? 3.883 -51.844 -1.459 1 97.69 323 GLY B O 1
ATOM 5144 N N . THR B 1 324 ? 2.541 -50.125 -1.816 1 98.12 324 THR B N 1
ATOM 5145 C CA . THR B 1 324 ? 1.334 -50.938 -1.653 1 98.12 324 THR B CA 1
ATOM 5146 C C . THR B 1 324 ? 1.055 -51.75 -2.912 1 98.12 324 THR B C 1
ATOM 5148 O O . THR B 1 324 ? 1.781 -51.625 -3.902 1 98.12 324 THR B O 1
ATOM 5151 N N . THR B 1 325 ? 0.014 -52.531 -2.848 1 98.38 325 THR B N 1
ATOM 5152 C CA . THR B 1 325 ? -0.215 -53.531 -3.896 1 98.38 325 THR B CA 1
ATOM 5153 C C . THR B 1 325 ? -1.525 -53.25 -4.629 1 98.38 325 THR B C 1
ATOM 5155 O O . THR B 1 325 ? -2.535 -52.938 -3.998 1 98.38 325 THR B O 1
ATOM 5158 N N . ALA B 1 326 ? -1.541 -53.469 -5.914 1 98.5 326 ALA B N 1
ATOM 5159 C CA . ALA B 1 326 ? -2.721 -53.219 -6.738 1 98.5 326 ALA B CA 1
ATOM 5160 C C . ALA B 1 326 ? -3.775 -54.312 -6.523 1 98.5 326 ALA B C 1
ATOM 5162 O O . ALA B 1 326 ? -3.471 -55.5 -6.578 1 98.5 326 ALA B O 1
ATOM 5163 N N . ALA B 1 327 ? -4.969 -53.906 -6.387 1 98.31 327 ALA B N 1
ATOM 5164 C CA . ALA B 1 327 ? -6.07 -54.844 -6.105 1 98.31 327 ALA B CA 1
ATOM 5165 C C . ALA B 1 327 ? -6.723 -55.312 -7.398 1 98.31 327 ALA B C 1
ATOM 5167 O O . ALA B 1 327 ? -7.484 -56.281 -7.395 1 98.31 327 ALA B O 1
ATOM 5168 N N . ARG B 1 328 ? -6.48 -54.688 -8.492 1 97.94 328 ARG B N 1
ATOM 5169 C CA . ARG B 1 328 ? -7.012 -55 -9.805 1 97.94 328 ARG B CA 1
ATOM 5170 C C . ARG B 1 328 ? -6.051 -54.594 -10.906 1 97.94 328 ARG B C 1
ATOM 5172 O O . ARG B 1 328 ? -5.062 -53.906 -10.648 1 97.94 328 ARG B O 1
ATOM 5179 N N . ASN B 1 329 ? -6.32 -55.062 -12.078 1 98.25 329 ASN B N 1
ATOM 5180 C CA . ASN B 1 329 ? -5.613 -54.5 -13.227 1 98.25 329 ASN B CA 1
ATOM 5181 C C . ASN B 1 329 ? -5.973 -53.031 -13.461 1 98.25 329 ASN B C 1
ATOM 5183 O O . ASN B 1 329 ? -7.141 -52.656 -13.391 1 98.25 329 ASN B O 1
ATOM 5187 N N . ILE B 1 330 ? -4.957 -52.219 -13.648 1 98.19 330 ILE B N 1
ATOM 5188 C CA . ILE B 1 330 ? -5.145 -50.781 -13.844 1 98.19 330 ILE B CA 1
ATOM 5189 C C . ILE B 1 330 ? -4.504 -50.375 -15.164 1 98.19 330 ILE B C 1
ATOM 5191 O O . ILE B 1 330 ? -3.33 -50.656 -15.414 1 98.19 330 ILE B O 1
ATOM 5195 N N . GLU B 1 331 ? -5.234 -49.688 -15.961 1 97.81 331 GLU B N 1
ATOM 5196 C CA . GLU B 1 331 ? -4.719 -49.188 -17.234 1 97.81 331 GLU B CA 1
ATOM 5197 C C . GLU B 1 331 ? -3.895 -47.938 -17.047 1 97.81 331 GLU B C 1
ATOM 5199 O O . GLU B 1 331 ? -3.977 -47.281 -16.016 1 97.81 331 GLU B O 1
ATOM 5204 N N . THR B 1 332 ? -3.129 -47.656 -18.078 1 97.38 332 THR B N 1
ATOM 5205 C CA . THR B 1 332 ? -2.338 -46.438 -18.062 1 97.38 332 THR B CA 1
ATOM 5206 C C . THR B 1 332 ? -3.242 -45.188 -18.078 1 97.38 332 THR B C 1
ATOM 5208 O O . THR B 1 332 ? -4.188 -45.125 -18.859 1 97.38 332 THR B O 1
ATOM 5211 N N . GLY B 1 333 ? -2.998 -44.25 -17.156 1 96.62 333 GLY B N 1
ATOM 5212 C CA . GLY B 1 333 ? -3.676 -42.969 -17.203 1 96.62 333 GLY B CA 1
ATOM 5213 C C . GLY B 1 333 ? -4.879 -42.906 -16.266 1 96.62 333 GLY B C 1
ATOM 5214 O O . GLY B 1 333 ? -5.59 -41.906 -16.25 1 96.62 333 GLY B O 1
ATOM 5215 N N . GLU B 1 334 ? -5.086 -43.906 -15.469 1 97.19 334 GLU B N 1
ATOM 5216 C CA . GLU B 1 334 ? -6.215 -43.906 -14.547 1 97.19 334 GLU B CA 1
ATOM 5217 C C . GLU B 1 334 ? -5.875 -43.188 -13.25 1 97.19 334 GLU B C 1
ATOM 5219 O O . GLU B 1 334 ? -4.77 -43.312 -12.727 1 97.19 334 GLU B O 1
ATOM 5224 N N . GLN B 1 335 ? -6.789 -42.375 -12.82 1 97.81 335 GLN B N 1
ATOM 5225 C CA . GLN B 1 335 ? -6.688 -41.875 -11.453 1 97.81 335 GLN B CA 1
ATOM 5226 C C . GLN B 1 335 ? -6.961 -42.969 -10.445 1 97.81 335 GLN B C 1
ATOM 5228 O O . GLN B 1 335 ? -8.008 -43.625 -10.5 1 97.81 335 GLN B O 1
ATOM 5233 N N . LEU B 1 336 ? -6.074 -43.094 -9.531 1 98.25 336 LEU B N 1
ATOM 5234 C CA . LEU B 1 336 ? -6.211 -44.188 -8.57 1 98.25 336 LEU B CA 1
ATOM 5235 C C . LEU B 1 336 ? -7.273 -43.844 -7.527 1 98.25 336 LEU B C 1
ATOM 5237 O O . LEU B 1 336 ? -7.48 -42.688 -7.195 1 98.25 336 LEU B O 1
ATOM 5241 N N . SER B 1 337 ? -7.945 -44.938 -7.059 1 97.44 337 SER B N 1
ATOM 5242 C CA . SER B 1 337 ? -8.844 -44.875 -5.91 1 97.44 337 SER B CA 1
ATOM 5243 C C . SER B 1 337 ? -8.359 -45.75 -4.777 1 97.44 337 SER B C 1
ATOM 5245 O O . SER B 1 337 ? -7.469 -46.594 -4.977 1 97.44 337 SER B O 1
ATOM 5247 N N . TYR B 1 338 ? -8.898 -45.5 -3.648 1 97.19 338 TYR B N 1
ATOM 5248 C CA . TYR B 1 338 ? -8.492 -46.312 -2.51 1 97.19 338 TYR B CA 1
ATOM 5249 C C . TYR B 1 338 ? -8.852 -47.781 -2.729 1 97.19 338 TYR B C 1
ATOM 5251 O O . TYR B 1 338 ? -8.188 -48.688 -2.205 1 97.19 338 TYR B O 1
ATOM 5259 N N . LYS B 1 339 ? -9.836 -48.031 -3.553 1 97.19 339 LYS B N 1
ATOM 5260 C CA . LYS B 1 339 ? -10.258 -49.406 -3.861 1 97.19 339 LYS B CA 1
ATOM 5261 C C . LYS B 1 339 ? -9.211 -50.125 -4.707 1 97.19 339 LYS B C 1
ATOM 5263 O O . LYS B 1 339 ? -9.227 -51.344 -4.82 1 97.19 339 LYS B O 1
ATOM 5268 N N . ASP B 1 340 ? -8.367 -49.344 -5.352 1 97.75 340 ASP B N 1
ATOM 5269 C CA . ASP B 1 340 ? -7.324 -49.938 -6.195 1 97.75 340 ASP B CA 1
ATOM 5270 C C . ASP B 1 340 ? -6.172 -50.469 -5.352 1 97.75 340 ASP B C 1
ATOM 5272 O O . ASP B 1 340 ? -5.293 -51.156 -5.867 1 97.75 340 ASP B O 1
ATOM 5276 N N . ILE B 1 341 ? -6.125 -50.219 -4.047 1 97.19 341 ILE B N 1
ATOM 5277 C CA . ILE B 1 341 ? -5.02 -50.562 -3.158 1 97.19 341 ILE B CA 1
ATOM 5278 C C . ILE B 1 341 ? -5.438 -51.688 -2.225 1 97.19 341 ILE B C 1
ATOM 5280 O O . ILE B 1 341 ? -6.449 -51.562 -1.524 1 97.19 341 ILE B O 1
ATOM 5284 N N . LEU B 1 342 ? -4.695 -52.688 -2.248 1 94.12 342 LEU B N 1
ATOM 5285 C CA . LEU B 1 342 ? -4.992 -53.812 -1.371 1 94.12 342 LEU B CA 1
ATOM 5286 C C . LEU B 1 342 ? -4.742 -53.438 0.088 1 94.12 342 LEU B C 1
ATOM 5288 O O . LEU B 1 342 ? -3.729 -52.812 0.41 1 94.12 342 LEU B O 1
ATOM 5292 N N . LYS B 1 343 ? -5.809 -53.844 0.998 1 77.75 343 LYS B N 1
ATOM 5293 C CA . LYS B 1 343 ? -5.742 -53.625 2.439 1 77.75 343 LYS B CA 1
ATOM 5294 C C . LYS B 1 343 ? -4.875 -54.688 3.115 1 77.75 343 LYS B C 1
ATOM 5296 O O . LYS B 1 343 ? -4.848 -55.844 2.686 1 77.75 343 LYS B O 1
#

Nearest PDB structures (foldseek):
  8h2c-assembly2_D  TM=8.652E-01  e=1.038E-31  Campylobacter jejuni
  8h2c-assembly2_C  TM=8.828E-01  e=2.614E-31  Campylobacter jejuni
  8h2c-assembly1_B  TM=8.764E-01  e=9.900E-30  Campylobacter jejuni
  6ncs-assembly1_B  TM=9.497E-01  e=1.733E-24  Leptospira borgpetersenii serovar Hardjo-bovis str. JB197
  3g8r-assembly1_B  TM=7.945E-01  e=4.143E-27  Chromobacterium violaceum ATCC 12472

pLDDT: mean 97.51, std 2.61, range [77.12, 98.94]

Solvent-accessible surface area (backbone atoms only — not comparable to full-atom values): 33682 Å² total; per-residue (Å²): 78,61,52,84,88,47,66,43,23,85,92,37,71,57,44,52,34,40,24,36,47,58,55,38,56,42,36,62,70,51,40,50,49,31,50,52,31,38,52,73,35,65,48,54,31,44,30,42,51,39,55,45,58,82,60,21,38,29,70,72,23,61,76,37,59,41,84,52,53,94,51,28,48,48,59,51,47,62,55,24,37,52,53,71,70,52,44,51,51,49,43,51,51,38,42,74,72,73,28,44,47,36,34,25,46,62,29,68,66,26,42,51,49,44,58,74,68,58,49,62,35,40,36,37,49,28,44,49,41,52,28,48,67,57,48,49,59,55,29,71,71,54,45,30,35,40,35,28,42,20,70,37,36,66,70,49,48,51,57,43,49,50,47,32,55,73,51,68,29,46,51,32,43,19,35,36,41,68,38,74,54,32,55,51,66,59,56,16,50,33,15,37,52,51,52,42,68,78,41,72,93,47,33,31,22,38,42,48,24,34,83,62,62,53,65,56,43,25,39,33,48,71,54,29,15,36,37,33,34,35,32,36,53,50,78,83,58,75,57,65,58,44,77,21,28,38,29,30,68,55,43,30,51,42,58,52,49,38,48,48,33,54,42,18,43,41,64,63,58,46,54,56,81,82,32,50,57,42,46,39,52,45,21,30,9,28,21,28,68,28,73,39,49,54,69,38,63,40,39,86,80,33,36,47,60,23,22,27,34,75,43,77,36,39,24,70,49,45,75,76,46,48,71,38,33,27,56,41,72,38,58,60,45,38,64,40,45,75,80,43,44,54,131,77,60,52,83,88,47,65,43,23,87,92,36,71,56,44,53,35,41,24,36,46,56,54,36,55,40,34,62,69,51,41,49,49,31,48,51,28,39,50,74,35,65,49,52,31,43,28,42,52,39,55,45,59,82,59,21,37,30,69,70,23,62,77,36,60,43,86,52,53,95,48,28,49,48,58,50,47,63,56,24,35,51,54,71,69,51,45,51,52,48,43,51,52,38,42,73,72,73,28,44,48,36,34,24,46,65,30,69,63,26,41,51,49,43,55,75,68,59,49,61,37,38,38,38,50,30,44,48,42,54,27,47,68,56,49,49,60,55,30,70,70,54,44,29,37,41,34,29,42,19,70,36,37,66,70,48,48,49,56,40,50,51,48,31,55,73,50,68,29,46,52,33,43,21,34,38,42,68,37,71,54,32,56,50,66,59,56,16,52,33,15,37,53,52,52,42,68,76,40,74,92,47,33,31,23,40,42,47,25,36,82,62,63,53,64,58,44,24,38,35,48,72,56,30,15,37,37,33,34,34,32,36,53,50,82,82,58,74,56,65,60,45,77,19,28,40,30,31,67,55,45,29,51,44,56,52,50,39,48,48,33,53,42,18,42,42,66,62,59,45,54,55,80,84,30,51,57,42,45,40,52,46,21,32,9,28,22,26,67,28,72,39,48,54,69,37,64,38,39,86,81,34,36,47,61,23,22,26,33,75,43,76,37,39,23,71,49,44,75,76,48,50,71,37,32,27,56,42,72,39,57,59,44,38,64,40,44,77,80,42,44,55,131

Secondary structure (DSSP, 8-state):
-EETTEE-STTSPPEEEEEEETTTTT-HHHHHHHHHHHHHHT-SEEEEEE--HHHHB-GGGGG---TT-SS-HHHHHHHHPPPHHHHHHHHHHHHHTTPEEEEEE-SHHHHHHHHHTT-S-EEE-GGGTT-HHHHHHHHTT---EEEE-TT--HHHHHHHHHHHHHTT--EEEEEE---SSPPGGGT-HHHHHHHHHHSTTS-EEEEE-SSSSHHHHHHHHTT--EEEEEE-S-TTS-STTGGGEE-HHHHHHHHHHHHHHHHH----SS--GGGHHHHHHHS-EEEESS-B-TTPBP-TTTEEEEB-TTSSSBGGGHHHHTT-BBSS-B-TTPBP-GGGB--/-EETTEE-STTSPPEEEEEEETTTTT-HHHHHHHHHHHHHHT-SEEEEEE--HHHHB-GGGGG---TT-SS-HHHHHHHHPPPHHHHHHHHHHHHHTTPEEEEEE-SHHHHHHHHHTT-S-EEE-GGGTT-HHHHHHHHTT---EEEE-TT--HHHHHHHHHHHHHTT--EEEEEE---SSPPGGGT-HHHHHHHHHHSTTS-EEEEE-SSSSHHHHHHHHTT--EEEEEE-S-TTS-STTGGGEE-HHHHHHHHHHHHHHHHH----SS--GGGHHHHHHHS-EEEESS-B-TTPBP-TTTEEEEB-TTSSSBGGGHHHHTT-BBSS-B-TTPBP-GGGB--

Organism: NCBI:txid889453

Radius of gyration: 31.23 Å; Cα contacts (8 Å, |Δi|>4): 1660; chains: 2; bounding box: 47×103×73 Å

Foldseek 3Di:
DDQPHDDFFLVDFFAEEAEQELLQQQDLVQLLLQLVLCLLLPHAEYEYEADDLVQQDDPVQQPDDDPLDDGGPSVSCVRRHYDLVSVLVSQVSNVVSVHAYEYEYRGLVRLVSVVVSVHQEYEYEQVCLLVQVVLLSNLLSQHEYEYENEPHDLVSNVSSVVSNVVSVHQYEYAYEHPDQADDPVRQPLVVQLVSCVSPDPHAYAYEHQHQALVSRLVRLLSRHRYYYWHEHCDLPGDDRNSRSHDHSVRSSVNSVSSRVSSVVHDDDPDDDPVCVVVLQWPFWAKFFQAKAAFFGFDAPVTIDIDDDQNAAGTRVCVVVRGGFGAHHTDHHGDGDDPNRTDD/DDQPHDDFFLVDFFAEEAEQELLQQQDLVQLLLQLVLCLLLPHAEYEYEADDLVQQDDPVQQPDDDPLDDGGPSVSCVRRHYDLVSVLVSQVSSVVSVHAYEYEYRGLVSLVSVVVSVHQEYEYEQVCLLVQVVLLSNLLSQHEYEYENEPHDLVSNVSSVVSNVVSVHQYEYAYEHPDQADDPVRQPLVVQLVSCVSPDPHAYAYEHQHQALVSRLVRLLSRHRYYYWHEHCDLPGDDRNSRSHDHSVRSSVNSVSSRVSSVVHDDDPDDDPVCVVVLQWPFWAKFFQAKAAFFGFDAPVTIDIDDDNNAAGTRVCVVVRGGFGAHHIDHHGDGDDPNRTDD

InterPro domains:
  IPR006190 Antifreeze-like/N-acetylneuraminic acid synthase, SAF domain [PS50844] (285-343)
  IPR013132 PseI/NeuA/B-like [PF03102] (34-268)
  IPR013785 Aldolase-type TIM barrel [G3DSA:3.20.20.70] (1-269)
  IPR013974 SAF domain [PF08666] (290-341)
  IPR013974 SAF domain [SM00858] (283-342)
  IPR036732 Antifreeze-like/N-acetylneuraminic acid synthase C-terminal domain superfamily [SSF51269] (275-341)
  IPR051690 PseI/Nans/NeuA/B acid synthases [PTHR42966] (2-341)
  IPR057736 PseI/NeuA/NeuB, SAF domain [cd11615] (285-341)